Protein AF-A0A2E3BZA2-F1 (afdb_monomer_lite)

Sequence (427 aa):
MKYFIDHELKIIFMSMFSEYNTKLENFYSNHKDIKIEITDSVDIEFNELKNYRTYYIMVDQKYYIVQGIIKKFNNLDYDVVTMLNFNNLIEKFINDIEIPNQYHNVDNKLINNKFSVIENQKVSQLINFYYNKDIDFKFNDLSMLVTSVNKYFNLNLLKNQIENSAIDNEFLENRRLININSNIHIPYKISKVYYINLDFRDDRRTHIEDILSEIDILKKERFSAIRPTKEDLVNVNGKYHKYYRRGVIRFKRYLNNKSKIIERGLGAFGCYLSHYFLLHKIKKDHIGENILILEDDAQFDQNLISSCENVIKNELNDANIDWDIIRVVWKYPYPKMKQITPNLFKYKNTNKQSAFGKKFRNDLHNGTTFQIINVRNIKKILNYLDSDKIYNIDGVYSTNKINAYVFKYPIKITANFTSDIPKVPLK

Radius of gyration: 31.76 Å; chains: 1; bounding box: 75×72×84 Å

Secondary structure (DSSP, 8-state):
------HHHHHHHHHTTTTTHHHHHHHHHH-TT--EEEEEEEE--BTTB--EEEEEEEETTEEEEEEEEEEEETTEEEEE---SSHHHHHHHHHHTS---TT---S-HHHHHHHHHHHHHHHHHHHHHHHHTTT----HHHHHHHHHHHHHH--HHHHHHHHTTS---HHHHHHHHHHHHHHT-----SEEEEEEEE-TT-HHHHHHHHHHHHT-TTSEEEEEEPP---HHHHHSTTSTTHHHHHHB-HHHHHHHTS-HHHHHHHHHHHHHHHHHHHHHHHHHHHT--SEEEEEETTB---THHHHHHHHHIIIIIITTT---SEEEE-SS---TTEEESSSSEEEESS-BTTSTT--SS-B------SEEEEEGGGHHHHHHHHHHSPBS-HHHHSS-TTTTEEEE--SS--B--PPPSS------

pLDDT: mean 70.88, std 25.36, range [21.52, 98.69]

Foldseek 3Di:
DDDPDDPVVVVVVVVVQVVCVVVVVVVCVVCVPKDKDWDDKDQDQDPVQRFKIWTWIDIPNDTDIFIWGWDDDPNDTDTHRPPPPVVVVVVVVVVPDPDPPDDPDDDPVVVVVVVVVVVVVVVVVVVVVCVVPPDDDDPVVVVVVLVVVVVPDPVVVVVVVVVPDDDDPVVVVVVVVSVVVVPPPQDLAAAAEEEEDAPPPVVLVVVVVVQCVVVPRHHYDYQHFFQDDLCLCPPPPRVCVVQNVLAFPQLVVQCVDDDLSNLLSRQQLRQLVSVLVVLVVCLVVVDDFKYKYAYSFWDDHPCPNVVSSCCCPPVPVVVVHDAFKEDEFQDDDDPQWDDSDPFKIAGPAAACRKPRHDPDHDPDQGDRGIMMGGNVCSVVVSVQVVRIGRGRVSRSLNHPSGRYMYTDDPDRTGDPDDDSNDDDPDD

Structure (mmCIF, N/CA/C/O backbone):
data_AF-A0A2E3BZA2-F1
#
_entry.id   AF-A0A2E3BZA2-F1
#
loop_
_atom_site.group_PDB
_atom_site.id
_atom_site.type_symbol
_atom_site.label_atom_id
_atom_site.label_alt_id
_atom_site.label_comp_id
_atom_site.label_asym_id
_atom_site.label_entity_id
_atom_site.label_seq_id
_atom_site.pdbx_PDB_ins_code
_atom_site.Cartn_x
_atom_site.Cartn_y
_atom_site.Cartn_z
_atom_site.occupancy
_atom_site.B_iso_or_equiv
_atom_site.auth_seq_id
_atom_site.auth_comp_id
_atom_site.auth_asym_id
_atom_site.auth_atom_id
_atom_site.pdbx_PDB_model_num
ATOM 1 N N . MET A 1 1 ? -12.749 49.496 48.265 1.00 24.64 1 MET A N 1
ATOM 2 C CA . MET A 1 1 ? -13.202 50.531 47.312 1.00 24.64 1 MET A CA 1
ATOM 3 C C . MET A 1 1 ? -14.511 50.023 46.716 1.00 24.64 1 MET A C 1
ATOM 5 O O . MET A 1 1 ? -14.482 49.016 46.028 1.00 24.64 1 MET A O 1
ATOM 9 N N . LYS A 1 2 ? -15.663 50.587 47.110 1.00 21.52 2 LYS A N 1
ATOM 10 C CA . LYS A 1 2 ? -16.986 50.191 46.591 1.00 21.52 2 LYS A CA 1
ATOM 11 C C . LYS A 1 2 ? -17.195 50.917 45.265 1.00 21.52 2 LYS A C 1
ATOM 13 O O . LYS A 1 2 ? -17.404 52.126 45.285 1.00 21.52 2 LYS A O 1
ATOM 18 N N . TYR A 1 3 ? -17.130 50.208 44.145 1.00 25.64 3 TYR A N 1
ATOM 19 C CA . TYR A 1 3 ? -17.639 50.743 42.888 1.00 25.64 3 TYR A CA 1
ATOM 20 C C . TYR A 1 3 ? -19.149 50.502 42.845 1.00 25.64 3 TYR A C 1
ATOM 22 O O . TYR A 1 3 ? -19.612 49.366 42.904 1.00 25.64 3 TYR A O 1
ATOM 30 N N . PHE A 1 4 ? -19.914 51.593 42.801 1.00 26.80 4 PHE A N 1
ATOM 31 C CA . PHE A 1 4 ? -21.286 51.565 42.310 1.00 26.80 4 PHE A CA 1
ATOM 32 C C . PHE A 1 4 ? -21.203 51.214 40.824 1.00 26.80 4 PHE A C 1
ATOM 34 O O . PHE A 1 4 ? -20.657 51.989 40.043 1.00 26.80 4 PHE A O 1
ATOM 41 N N . ILE A 1 5 ? -21.666 50.021 40.455 1.00 30.73 5 ILE A N 1
ATOM 42 C CA . ILE A 1 5 ? -21.781 49.636 39.051 1.00 30.73 5 ILE A CA 1
ATOM 43 C C . ILE A 1 5 ? -22.986 50.365 38.454 1.00 30.73 5 ILE A C 1
ATOM 45 O O . ILE A 1 5 ? -24.057 50.444 39.059 1.00 30.73 5 ILE A O 1
ATOM 49 N N . ASP A 1 6 ? -22.722 50.924 37.280 1.00 36.75 6 ASP A N 1
ATOM 50 C CA . ASP A 1 6 ? -23.493 51.904 36.534 1.00 36.75 6 ASP A CA 1
ATOM 51 C C . ASP A 1 6 ? -24.922 51.454 36.189 1.00 36.75 6 ASP A C 1
ATOM 53 O O . ASP A 1 6 ? -25.199 50.273 35.946 1.00 36.75 6 ASP A O 1
ATOM 57 N N . HIS A 1 7 ? -25.836 52.422 36.128 1.00 33.53 7 HIS A N 1
ATOM 58 C CA . HIS A 1 7 ? -27.267 52.213 35.886 1.00 33.53 7 HIS A CA 1
ATOM 59 C C . HIS A 1 7 ? -27.537 51.550 34.516 1.00 33.53 7 HIS A C 1
ATOM 61 O O . HIS A 1 7 ? -28.564 50.892 34.341 1.00 33.53 7 HIS A O 1
ATOM 67 N N . GLU A 1 8 ? -26.593 51.653 33.574 1.00 33.97 8 GLU A N 1
ATOM 68 C CA . GLU A 1 8 ? -26.666 51.088 32.220 1.00 33.97 8 GLU A CA 1
ATOM 69 C C . GLU A 1 8 ? -26.492 49.559 32.165 1.00 33.97 8 GLU A C 1
ATOM 71 O O . GLU A 1 8 ? -27.214 48.888 31.426 1.00 33.97 8 GLU A O 1
ATOM 76 N N . LEU A 1 9 ? -25.629 48.966 33.002 1.00 36.78 9 LEU A N 1
ATOM 77 C CA . LEU A 1 9 ? -25.467 47.501 33.080 1.00 36.78 9 LEU A CA 1
ATOM 78 C C . LEU A 1 9 ? -26.726 46.829 33.640 1.00 36.78 9 LEU A C 1
ATOM 80 O O . LEU A 1 9 ? -27.113 45.743 33.206 1.00 36.78 9 LEU A O 1
ATOM 84 N N . LYS A 1 10 ? -27.418 47.525 34.548 1.00 38.12 10 LYS A N 1
ATOM 85 C CA . LYS A 1 10 ? -28.718 47.110 35.081 1.00 38.12 10 LYS A CA 1
ATOM 86 C C . LYS A 1 10 ? -29.806 47.152 34.001 1.00 38.12 10 LYS A C 1
ATOM 88 O O . LYS A 1 10 ? -30.649 46.266 33.963 1.00 38.12 10 LYS A O 1
ATOM 93 N N . ILE A 1 11 ? -29.757 48.124 33.086 1.00 34.53 11 ILE A N 1
ATOM 94 C CA . ILE A 1 11 ? -30.706 48.258 31.967 1.00 34.53 11 ILE A CA 1
ATOM 95 C C . ILE A 1 11 ? -30.467 47.188 30.890 1.00 34.53 11 ILE A C 1
ATOM 97 O O . ILE A 1 11 ? -31.432 46.649 30.351 1.00 34.53 11 ILE A O 1
ATOM 101 N N . ILE A 1 12 ? -29.218 46.801 30.614 1.00 38.72 12 ILE A N 1
ATOM 102 C CA . ILE A 1 12 ? -28.916 45.695 29.684 1.00 38.72 12 ILE A CA 1
ATOM 103 C C . ILE A 1 12 ? -29.391 44.356 30.268 1.00 38.72 12 ILE A C 1
ATOM 105 O O . ILE A 1 12 ? -30.045 43.578 29.573 1.00 38.72 12 ILE A O 1
ATOM 109 N N . PHE A 1 13 ? -29.176 44.129 31.568 1.00 38.41 13 PHE A N 1
ATOM 110 C CA . PHE A 1 13 ? -29.698 42.941 32.247 1.00 38.41 13 PHE A CA 1
ATOM 111 C C . PHE A 1 13 ? -31.230 42.943 32.365 1.00 38.41 13 PHE A C 1
ATOM 113 O O . PHE A 1 13 ? -31.843 41.892 32.253 1.00 38.41 13 PHE A O 1
ATOM 120 N N . MET A 1 14 ? -31.881 44.095 32.552 1.00 35.50 14 MET A N 1
ATOM 121 C CA . MET A 1 14 ? -33.347 44.166 32.661 1.00 35.50 14 MET A CA 1
ATOM 122 C C . MET A 1 14 ? -34.065 44.173 31.301 1.00 35.50 14 MET A C 1
ATOM 124 O O . MET A 1 14 ? -35.178 43.663 31.200 1.00 35.50 14 MET A O 1
ATOM 128 N N . SER A 1 15 ? -33.442 44.682 30.233 1.00 34.84 15 SER A N 1
ATOM 129 C CA . SER A 1 15 ? -34.041 44.703 28.886 1.00 34.84 15 SER A CA 1
ATOM 130 C C . SER A 1 15 ? -34.026 43.336 28.194 1.00 34.84 15 SER A C 1
ATOM 132 O O . SER A 1 15 ? -34.949 43.036 27.439 1.00 34.84 15 SER A O 1
ATOM 134 N N . MET A 1 16 ? -33.064 42.461 28.515 1.00 37.97 16 MET A N 1
ATOM 135 C CA . MET A 1 16 ? -33.077 41.056 28.074 1.00 37.97 16 MET A CA 1
ATOM 136 C C . MET A 1 16 ? -34.137 40.191 28.784 1.00 37.97 16 MET A C 1
ATOM 138 O O . MET A 1 16 ? -34.385 39.064 28.361 1.00 37.97 16 MET A O 1
ATOM 142 N N . PHE A 1 17 ? -34.780 40.707 29.838 1.00 44.06 17 PHE A N 1
ATOM 143 C CA . PHE A 1 17 ? -35.706 39.970 30.706 1.00 44.06 17 PHE A CA 1
ATOM 144 C C . PHE A 1 17 ? -37.098 40.628 30.805 1.00 44.06 17 PHE A C 1
ATOM 146 O O . PHE A 1 17 ? -37.778 40.486 31.824 1.00 44.06 17 PHE A O 1
ATOM 153 N N . SER A 1 18 ? -37.578 41.301 29.750 1.00 36.22 18 SER A N 1
ATOM 154 C CA . SER A 1 18 ? -38.903 41.955 29.781 1.00 36.22 18 SER A CA 1
ATOM 155 C C . SER A 1 18 ? -40.064 40.991 30.084 1.00 36.22 18 SER A C 1
ATOM 157 O O . SER A 1 18 ? -41.055 41.398 30.682 1.00 36.22 18 SER A O 1
ATOM 159 N N . GLU A 1 19 ? -39.917 39.699 29.773 1.00 39.81 19 GLU A N 1
ATOM 160 C CA . GLU A 1 19 ? -40.929 38.662 30.038 1.00 39.81 19 GLU A CA 1
ATOM 161 C C . GLU A 1 19 ? -40.740 37.927 31.386 1.00 39.81 19 GLU A C 1
ATOM 163 O O . GLU A 1 19 ? -41.570 37.114 31.793 1.00 39.81 19 GLU A O 1
ATOM 168 N N . TYR A 1 20 ? -39.658 38.220 32.113 1.00 43.84 20 TYR A N 1
ATOM 169 C CA . TYR A 1 20 ? -39.287 37.560 33.372 1.00 43.84 20 TYR A CA 1
ATOM 170 C C . TYR A 1 20 ? -39.359 38.475 34.603 1.00 43.84 20 TYR A C 1
ATOM 172 O O . TYR A 1 20 ? -39.250 37.971 35.725 1.00 43.84 20 TYR A O 1
ATOM 180 N N . ASN A 1 21 ? -39.608 39.778 34.419 1.00 39.91 21 ASN A N 1
ATOM 181 C CA . ASN A 1 21 ? -39.711 40.753 35.511 1.00 39.91 21 ASN A CA 1
ATOM 182 C C . ASN A 1 21 ? -40.707 40.323 36.594 1.00 39.91 21 ASN A C 1
ATOM 184 O O . ASN A 1 21 ? -40.342 40.292 37.760 1.00 39.91 21 ASN A O 1
ATOM 188 N N . THR A 1 22 ? -41.904 39.847 36.245 1.00 43.59 22 THR A N 1
ATOM 189 C CA . THR A 1 22 ? -42.911 39.464 37.255 1.00 43.59 22 THR A CA 1
ATOM 190 C C . THR A 1 22 ? -42.495 38.246 38.092 1.00 43.59 22 THR A C 1
ATOM 192 O O . THR A 1 22 ? -42.878 38.123 39.252 1.00 43.59 22 THR A O 1
ATOM 195 N N . LYS A 1 23 ? -41.693 37.325 37.538 1.00 44.28 23 LYS A N 1
ATOM 196 C CA . LYS A 1 23 ? -41.237 36.120 38.258 1.00 44.28 23 LYS A CA 1
ATOM 197 C C . LYS A 1 23 ? -40.008 36.390 39.116 1.00 44.28 23 LYS A C 1
ATOM 199 O O . LYS A 1 23 ? -39.934 35.873 40.225 1.00 44.28 23 LYS A O 1
ATOM 204 N N . LEU A 1 24 ? -39.079 37.209 38.625 1.00 41.41 24 LEU A N 1
ATOM 205 C CA . LEU A 1 24 ? -37.928 37.659 39.404 1.00 41.41 24 LEU A CA 1
ATOM 206 C C . LEU A 1 24 ? -38.357 38.616 40.519 1.00 41.41 24 LEU A C 1
ATOM 208 O O . LEU A 1 24 ? -37.900 38.453 41.642 1.00 41.41 24 LEU A O 1
ATOM 212 N N . GLU A 1 25 ? -39.297 39.529 40.274 1.00 44.38 25 GLU A N 1
ATOM 213 C CA . GLU A 1 25 ? -39.876 40.386 41.318 1.00 44.38 25 GLU A CA 1
ATOM 214 C C . GLU A 1 25 ? -40.632 39.570 42.376 1.00 44.38 25 GLU A C 1
ATOM 216 O O . GLU A 1 25 ? -40.467 39.825 43.569 1.00 44.38 25 GLU A O 1
ATOM 221 N N . ASN A 1 26 ? -41.383 38.532 41.983 1.00 45.78 26 ASN A N 1
ATOM 222 C CA . ASN A 1 26 ? -42.006 37.599 42.931 1.00 45.78 26 ASN A CA 1
ATOM 223 C C . ASN A 1 26 ? -40.975 36.751 43.696 1.00 45.78 26 ASN A C 1
ATOM 225 O O . ASN A 1 26 ? -41.172 36.445 44.867 1.00 45.78 26 ASN A O 1
ATOM 229 N N . PHE A 1 27 ? -39.860 36.374 43.073 1.00 47.72 27 PHE A N 1
ATOM 230 C CA . PHE A 1 27 ? -38.791 35.642 43.751 1.00 47.72 27 PHE A CA 1
ATOM 231 C C . PHE A 1 27 ? -38.050 36.532 44.763 1.00 47.72 27 PHE A C 1
ATOM 233 O O . PHE A 1 27 ? -37.889 36.133 45.914 1.00 47.72 27 PHE A O 1
ATOM 240 N N . TYR A 1 28 ? -37.687 37.760 44.376 1.00 45.12 28 TYR A N 1
ATOM 241 C CA . TYR A 1 28 ? -37.001 38.732 45.234 1.00 45.12 28 TYR A CA 1
ATOM 242 C C . TYR A 1 28 ? -37.879 39.274 46.365 1.00 45.12 28 TYR A C 1
ATOM 244 O O . TYR A 1 28 ? -37.388 39.486 47.472 1.00 45.12 28 TYR A O 1
ATOM 252 N N . SER A 1 29 ? -39.176 39.483 46.125 1.00 47.62 29 SER A N 1
ATOM 253 C CA . SER A 1 29 ? -40.109 39.895 47.184 1.00 47.62 29 SER A CA 1
ATOM 254 C C . SER A 1 29 ? -40.296 38.814 48.252 1.00 47.62 29 SER A C 1
ATOM 256 O O . SER A 1 29 ? -40.493 39.161 49.418 1.00 47.62 29 SER A O 1
ATOM 258 N N . ASN A 1 30 ? -40.145 37.538 47.874 1.00 43.31 30 ASN A N 1
ATOM 259 C CA . ASN A 1 30 ? -40.241 36.384 48.770 1.00 43.31 30 ASN A CA 1
ATOM 260 C C . ASN A 1 30 ? -38.906 35.972 49.424 1.00 43.31 30 ASN A C 1
ATOM 262 O O . ASN A 1 30 ? -38.932 35.220 50.391 1.00 43.31 30 ASN A O 1
ATOM 266 N N . HIS A 1 31 ? -37.756 36.465 48.946 1.00 44.41 31 HIS A N 1
ATOM 267 C CA . HIS A 1 31 ? -36.423 36.085 49.446 1.00 44.41 31 HIS A CA 1
ATOM 268 C C . HIS A 1 31 ? -35.517 37.316 49.595 1.00 44.41 31 HIS A C 1
ATOM 270 O O . HIS A 1 31 ? -34.514 37.469 48.896 1.00 44.41 31 HIS A O 1
ATOM 276 N N . LYS A 1 32 ? -35.886 38.221 50.512 1.00 44.69 32 LYS A N 1
ATOM 277 C CA . LYS A 1 32 ? -35.200 39.512 50.738 1.00 44.69 32 LYS A CA 1
ATOM 278 C C . LYS A 1 32 ? -33.753 39.396 51.240 1.00 44.69 32 LYS A C 1
ATOM 280 O O . LYS A 1 32 ? -33.043 40.399 51.239 1.00 44.69 32 LYS A O 1
ATOM 285 N N . ASP A 1 33 ? -33.321 38.197 51.621 1.00 43.66 33 ASP A N 1
ATOM 286 C CA . ASP A 1 33 ? -32.033 37.962 52.278 1.00 43.66 33 ASP A CA 1
ATOM 287 C C . ASP A 1 33 ? -30.937 37.451 51.322 1.00 43.66 33 ASP A C 1
ATOM 289 O O . ASP A 1 33 ? -29.776 37.359 51.717 1.00 43.66 33 ASP A O 1
ATOM 293 N N . ILE A 1 34 ? -31.267 37.162 50.054 1.00 42.31 34 ILE A N 1
ATOM 294 C CA . ILE A 1 34 ? -30.294 36.663 49.068 1.00 42.31 34 ILE A CA 1
ATOM 295 C C . ILE A 1 34 ? -29.495 37.829 48.485 1.00 42.31 34 ILE A C 1
ATOM 297 O O . ILE A 1 34 ? -30.040 38.743 47.857 1.00 42.31 34 ILE A O 1
ATOM 301 N N . LYS A 1 35 ? -28.170 37.771 48.643 1.00 41.75 35 LYS A N 1
ATOM 302 C CA . LYS A 1 35 ? -27.242 38.801 48.165 1.00 41.75 35 LYS A CA 1
ATOM 303 C C . LYS A 1 35 ? -26.402 38.251 47.013 1.00 41.75 35 LYS A C 1
ATOM 305 O O . LYS A 1 35 ? -25.641 37.305 47.192 1.00 41.75 35 LYS A O 1
ATOM 310 N N . ILE A 1 36 ? -26.531 38.855 45.833 1.00 43.16 36 ILE A N 1
ATOM 311 C CA . ILE A 1 36 ? -25.739 38.492 44.651 1.00 43.16 36 ILE A CA 1
ATOM 312 C C . ILE A 1 36 ? -24.648 39.542 44.463 1.00 43.16 36 ILE A C 1
ATOM 314 O O . ILE A 1 36 ? -24.947 40.716 44.241 1.00 43.16 36 ILE A O 1
ATOM 318 N N . GLU A 1 37 ? -23.390 39.115 44.534 1.00 45.56 37 GLU A N 1
ATOM 319 C CA . GLU A 1 37 ? -22.229 39.940 44.196 1.00 45.56 37 GLU A CA 1
ATOM 320 C C . GLU A 1 37 ? -21.516 39.321 42.987 1.00 45.56 37 GLU A C 1
ATOM 322 O O . GLU A 1 37 ? -21.130 38.150 42.989 1.00 45.56 37 GLU A O 1
ATOM 327 N N . ILE A 1 38 ? -21.373 40.114 41.924 1.00 44.72 38 ILE A N 1
ATOM 328 C CA . ILE A 1 38 ? -20.580 39.759 40.746 1.00 44.72 38 ILE A CA 1
ATOM 329 C C . ILE A 1 38 ? -19.216 40.407 40.939 1.00 44.72 38 ILE A C 1
ATOM 331 O O . ILE A 1 38 ? -19.127 41.630 41.058 1.00 44.72 38 ILE A O 1
ATOM 335 N N . THR A 1 39 ? -18.164 39.600 40.978 1.00 44.06 39 THR A N 1
ATOM 336 C CA . THR A 1 39 ? -16.789 40.085 41.133 1.00 44.06 39 THR A CA 1
ATOM 337 C C . THR A 1 39 ? -15.976 39.743 39.890 1.00 44.06 39 THR A C 1
ATOM 339 O O . THR A 1 39 ? -16.137 38.649 39.358 1.00 44.06 39 THR A O 1
ATOM 342 N N . ASP A 1 40 ? -15.156 40.703 39.453 1.00 42.72 40 ASP A N 1
ATOM 343 C CA . ASP A 1 40 ? -14.172 40.720 38.357 1.00 42.72 40 ASP A CA 1
ATOM 344 C C . ASP A 1 40 ? -14.284 39.656 37.243 1.00 42.72 40 ASP A C 1
ATOM 346 O O . ASP A 1 40 ? -14.129 38.450 37.442 1.00 42.72 40 ASP A O 1
ATOM 350 N N . SER A 1 41 ? -14.450 40.128 36.004 1.00 46.62 41 SER A N 1
ATOM 351 C CA . SER A 1 41 ? -14.310 39.306 34.799 1.00 46.62 41 SER A CA 1
ATOM 352 C C . SER A 1 41 ? -12.837 39.123 34.435 1.00 46.62 41 SER A C 1
ATOM 354 O O . SER A 1 41 ? -12.098 40.105 34.350 1.00 46.62 41 SER A O 1
ATOM 356 N N . VAL A 1 42 ? -12.428 37.887 34.141 1.00 36.81 42 VAL A N 1
ATOM 357 C CA . VAL A 1 42 ? -11.090 37.599 33.606 1.00 36.81 42 VAL A CA 1
ATOM 358 C C . VAL A 1 42 ? -11.219 37.220 32.135 1.00 36.81 42 VAL A C 1
ATOM 360 O O . VAL A 1 42 ? -11.848 36.213 31.793 1.00 36.81 42 VAL A O 1
ATOM 363 N N . ASP A 1 43 ? -10.603 38.024 31.271 1.00 42.59 43 ASP A N 1
ATOM 364 C CA . ASP A 1 43 ? -10.474 37.726 29.847 1.00 42.59 43 ASP A CA 1
ATOM 365 C C . ASP A 1 43 ? -9.318 36.738 29.651 1.00 42.59 43 ASP A C 1
ATOM 367 O O . ASP A 1 43 ? -8.172 37.015 30.010 1.00 42.59 43 ASP A O 1
ATOM 371 N N . ILE A 1 44 ? -9.624 35.552 29.119 1.00 35.88 44 ILE A N 1
ATOM 372 C CA . ILE A 1 44 ? -8.635 34.495 28.883 1.00 35.88 44 ILE A CA 1
ATOM 373 C C . ILE A 1 44 ? -8.517 34.283 27.373 1.00 35.88 44 ILE A C 1
ATOM 375 O O . ILE A 1 44 ? -9.365 33.639 26.755 1.00 35.88 44 ILE A O 1
ATOM 379 N N . GLU A 1 45 ? -7.447 34.803 26.770 1.00 31.70 45 GLU A N 1
ATOM 380 C CA . GLU A 1 45 ? -7.123 34.525 25.369 1.00 31.70 45 GLU A CA 1
ATOM 381 C C . GLU A 1 45 ? -6.434 33.158 25.237 1.00 31.70 45 GLU A C 1
ATOM 383 O O . GLU A 1 45 ? -5.276 32.979 25.614 1.00 31.70 45 GLU A O 1
ATOM 388 N N . PHE A 1 46 ? -7.122 32.182 24.639 1.00 33.09 46 PHE A N 1
ATOM 389 C CA . PHE A 1 46 ? -6.474 30.980 24.115 1.00 33.09 46 PHE A CA 1
ATOM 390 C C . PHE A 1 46 ? -6.086 31.21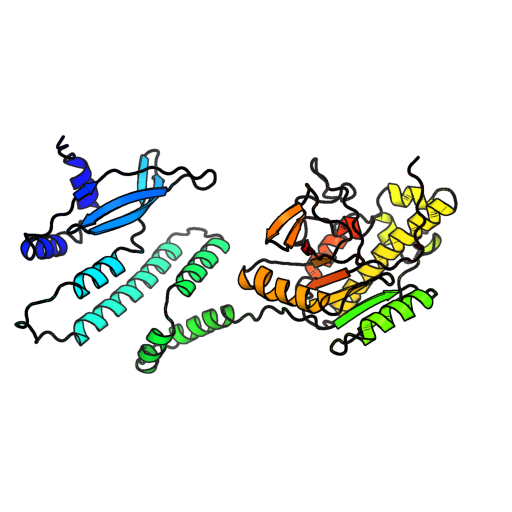1 22.653 1.00 33.09 46 PHE A C 1
ATOM 392 O O . PHE A 1 46 ? -6.911 31.630 21.842 1.00 33.09 46 PHE A O 1
ATOM 399 N N . ASN A 1 47 ? -4.843 30.874 22.294 1.00 34.28 47 ASN A N 1
ATOM 400 C CA . ASN A 1 47 ? -4.244 31.143 20.976 1.00 34.28 47 ASN A CA 1
ATOM 401 C C . ASN A 1 47 ? -4.998 30.560 19.757 1.00 34.28 47 ASN A C 1
ATOM 403 O O . ASN A 1 47 ? -4.651 30.891 18.626 1.00 34.28 47 ASN A O 1
ATOM 407 N N . GLU A 1 48 ? -6.040 29.746 19.951 1.00 38.22 48 GLU A N 1
ATOM 408 C CA . GLU A 1 48 ? -6.887 29.218 18.869 1.00 38.22 48 GLU A CA 1
ATOM 409 C C . GLU A 1 48 ? -8.403 29.466 19.064 1.00 38.22 48 GLU A C 1
ATOM 411 O O . GLU A 1 48 ? -9.187 29.140 18.176 1.00 38.22 48 GLU A O 1
ATOM 416 N N . LEU A 1 49 ? -8.838 30.098 20.166 1.00 42.44 49 LEU A N 1
ATOM 417 C CA . LEU A 1 49 ? -10.248 30.406 20.462 1.00 42.44 49 LEU A CA 1
ATOM 418 C C . LEU A 1 49 ? -10.361 31.792 21.122 1.00 42.44 49 LEU A C 1
ATOM 420 O O . LEU A 1 49 ? -10.280 31.923 22.338 1.00 42.44 49 LEU A O 1
ATOM 424 N N . LYS A 1 50 ? -10.545 32.840 20.312 1.00 45.56 50 LYS A N 1
ATOM 425 C CA . LYS A 1 50 ? -10.436 34.247 20.747 1.00 45.56 50 LYS A CA 1
ATOM 426 C C . LYS A 1 50 ? -11.650 34.857 21.472 1.00 45.56 50 LYS A C 1
ATOM 428 O O . LYS A 1 50 ? -11.618 36.044 21.757 1.00 45.56 50 LYS A O 1
ATOM 433 N N . ASN A 1 51 ? -12.713 34.106 21.773 1.00 58.41 51 ASN A N 1
ATOM 434 C CA . ASN A 1 51 ? -14.011 34.721 22.102 1.00 58.41 51 ASN A CA 1
ATOM 435 C C . ASN A 1 51 ? -14.719 34.123 23.335 1.00 58.41 51 ASN A C 1
ATOM 437 O O . ASN A 1 51 ? -15.919 33.856 23.271 1.00 58.41 51 ASN A O 1
ATOM 441 N N . TYR A 1 52 ? -14.016 33.903 24.448 1.00 56.59 52 TYR A N 1
ATOM 442 C CA . TYR A 1 52 ? -14.654 33.473 25.700 1.00 56.59 52 TYR A CA 1
ATOM 443 C C . TYR A 1 52 ? -14.334 34.429 26.847 1.00 56.59 52 TYR A C 1
ATOM 445 O O . TYR A 1 52 ? -13.181 34.811 27.030 1.00 56.59 52 TYR A O 1
ATOM 453 N N . ARG A 1 53 ? -15.351 34.757 27.651 1.00 60.12 53 ARG A N 1
ATOM 454 C CA . ARG A 1 53 ? -15.210 35.511 28.904 1.00 60.12 53 ARG A CA 1
ATOM 455 C C . ARG A 1 53 ? -15.692 34.653 30.064 1.00 60.12 53 ARG A C 1
ATOM 457 O O . ARG A 1 53 ? -16.729 33.998 29.961 1.00 60.12 53 ARG A O 1
ATOM 464 N N . THR A 1 54 ? -14.922 34.622 31.149 1.00 55.00 54 THR A N 1
ATOM 465 C CA . THR A 1 54 ? -15.276 33.861 32.354 1.00 55.00 54 THR A CA 1
ATOM 466 C C . THR A 1 54 ? -15.681 34.823 33.465 1.00 55.00 54 THR A C 1
ATOM 468 O O . THR A 1 54 ? -14.945 35.757 33.779 1.00 55.00 54 THR A O 1
ATOM 471 N N . TYR A 1 55 ? -16.841 34.574 34.065 1.00 65.31 55 TYR A N 1
ATOM 472 C CA . TYR A 1 55 ? -17.387 35.326 35.189 1.00 65.31 55 TYR A CA 1
ATOM 473 C C . TYR A 1 55 ? -17.392 34.453 36.437 1.00 65.31 55 TYR A C 1
ATOM 475 O O . TYR A 1 55 ? -17.752 33.274 36.377 1.00 65.31 55 TYR A O 1
ATOM 483 N N . TYR A 1 56 ? -17.045 35.059 37.567 1.00 55.12 56 TYR A N 1
ATOM 484 C CA . TYR A 1 56 ? -17.170 34.453 38.883 1.00 55.12 56 TYR A CA 1
ATOM 485 C C . TYR A 1 56 ? -18.334 35.127 39.604 1.00 55.12 56 TYR A C 1
ATOM 487 O O . TYR A 1 56 ? -18.313 36.327 39.871 1.00 55.12 56 TYR A O 1
ATOM 495 N N . ILE A 1 57 ? -19.382 34.359 39.877 1.00 70.69 57 ILE A N 1
ATOM 496 C CA . ILE A 1 57 ? -20.596 34.850 40.528 1.00 70.69 57 ILE A CA 1
ATOM 497 C C . ILE A 1 57 ? -20.641 34.262 41.928 1.00 70.69 57 ILE A C 1
ATOM 499 O O . ILE A 1 57 ? -20.554 33.044 42.078 1.00 70.69 57 ILE A O 1
ATOM 503 N N . MET A 1 58 ? -20.782 35.108 42.947 1.00 47.25 58 MET A N 1
ATOM 504 C CA . MET A 1 58 ? -20.954 34.653 44.321 1.00 47.25 58 MET A CA 1
ATOM 505 C C . MET A 1 58 ? -22.427 34.739 44.718 1.00 47.25 58 MET A C 1
ATOM 507 O O . MET A 1 58 ? -23.039 35.806 44.628 1.00 47.25 58 MET A O 1
ATOM 511 N N . VAL A 1 59 ? -22.989 33.614 45.161 1.00 61.22 59 VAL A N 1
ATOM 512 C CA . VAL A 1 59 ? -24.354 33.533 45.703 1.00 61.22 59 VAL A CA 1
ATOM 513 C C . VAL A 1 59 ? -24.282 32.791 47.032 1.00 61.22 59 VAL A C 1
ATOM 515 O O . VAL A 1 59 ? -23.805 31.657 47.073 1.00 61.22 59 VAL A O 1
ATOM 518 N N . ASP A 1 60 ? -24.689 33.457 48.114 1.00 60.16 60 ASP A N 1
ATOM 519 C CA . ASP A 1 60 ? -24.662 32.945 49.492 1.00 60.16 60 ASP A CA 1
ATOM 520 C C . ASP A 1 60 ? -23.323 32.299 49.881 1.00 60.16 60 ASP A C 1
ATOM 522 O O . ASP A 1 60 ? -23.245 31.144 50.298 1.00 60.16 60 ASP A O 1
ATOM 526 N N . GLN A 1 61 ? -22.238 33.061 49.704 1.00 62.03 61 GLN A N 1
ATOM 527 C CA . GLN A 1 61 ? -20.855 32.656 50.011 1.00 62.03 61 GLN A CA 1
ATOM 528 C C . GLN A 1 61 ? -20.329 31.457 49.196 1.00 62.03 61 GLN A C 1
ATOM 530 O O . GLN A 1 61 ? -19.236 30.957 49.466 1.00 62.03 61 GLN A O 1
ATOM 535 N N . LYS A 1 62 ? -21.057 31.012 48.166 1.00 47.19 62 LYS A N 1
ATOM 536 C CA . LYS A 1 62 ? -20.606 29.996 47.207 1.00 47.19 62 LYS A CA 1
ATOM 537 C C . LYS A 1 62 ? -20.252 30.655 45.876 1.00 47.19 62 LYS A C 1
ATOM 539 O O . LYS A 1 62 ? -20.997 31.497 45.379 1.00 47.19 62 LYS A O 1
ATOM 544 N N . TYR A 1 63 ? -19.118 30.262 45.300 1.00 56.25 63 TYR A N 1
ATOM 545 C CA . TYR A 1 63 ? -18.642 30.768 44.012 1.00 56.25 63 TYR A CA 1
ATOM 546 C C . TYR A 1 63 ? -19.083 29.865 42.862 1.00 56.25 63 TYR A C 1
ATOM 548 O O . TYR A 1 63 ? -18.966 28.641 42.931 1.00 56.25 63 TYR A O 1
ATOM 556 N N . TYR A 1 64 ? -19.510 30.491 41.773 1.00 57.56 64 TYR A N 1
ATOM 557 C CA . TYR A 1 64 ? -19.944 29.842 40.547 1.00 57.56 64 TYR A CA 1
ATOM 558 C C . TYR A 1 64 ? -19.175 30.413 39.363 1.00 57.56 64 TYR A C 1
ATOM 560 O O . TYR A 1 64 ? -19.018 31.625 39.242 1.00 57.56 64 TYR A O 1
ATOM 568 N N . ILE A 1 65 ? -18.699 29.533 38.483 1.00 58.50 65 ILE A N 1
ATOM 569 C CA . ILE A 1 65 ? -17.953 29.916 37.283 1.00 58.50 65 ILE A CA 1
ATOM 570 C C . ILE A 1 65 ? -18.895 29.830 36.086 1.00 58.50 65 ILE A C 1
ATOM 572 O O . ILE A 1 65 ? -19.444 28.766 35.797 1.00 58.50 65 ILE A O 1
ATOM 576 N N . VAL A 1 66 ? -19.066 30.942 35.378 1.00 68.38 66 VAL A N 1
ATOM 577 C CA . VAL A 1 66 ? -19.906 31.030 34.181 1.00 68.38 66 VAL A CA 1
ATOM 578 C C . VAL A 1 66 ? -19.043 31.448 32.999 1.00 68.38 66 VAL A C 1
ATOM 580 O O . VAL A 1 66 ? -18.330 32.441 33.074 1.00 68.38 66 VAL A O 1
ATOM 583 N N . GLN A 1 67 ? -19.107 30.704 31.896 1.00 52.78 67 GLN A N 1
ATOM 584 C CA . GLN A 1 67 ? -18.403 31.049 30.659 1.00 52.78 67 GLN A CA 1
ATOM 585 C C . GLN A 1 67 ? -19.391 31.566 29.611 1.00 52.78 67 GLN A C 1
ATOM 587 O O . GLN A 1 67 ? -20.359 30.886 29.271 1.00 52.78 67 GLN A O 1
ATOM 592 N N . GLY A 1 68 ? -19.146 32.775 29.107 1.00 65.88 68 GLY A N 1
ATOM 593 C CA . GLY A 1 68 ? -19.874 33.388 27.997 1.00 65.88 68 GLY A CA 1
ATOM 594 C C . GLY A 1 68 ? -19.078 33.322 26.694 1.00 65.88 68 GLY A C 1
ATOM 595 O O . GLY A 1 68 ? -17.846 33.324 26.718 1.00 65.88 68 GLY A O 1
ATOM 596 N N . ILE A 1 69 ? -19.781 33.267 25.558 1.00 53.19 69 ILE A N 1
ATOM 597 C CA . ILE A 1 69 ? -19.178 33.400 24.225 1.00 53.19 69 ILE A CA 1
ATOM 598 C C . ILE A 1 69 ? -19.376 34.842 23.766 1.00 53.19 69 ILE A C 1
ATOM 600 O O . ILE A 1 69 ? -20.510 35.313 23.679 1.00 53.19 69 ILE A O 1
ATOM 604 N N . ILE A 1 70 ? -18.290 35.521 23.413 1.00 52.41 70 ILE A N 1
ATOM 605 C CA . ILE A 1 70 ? -18.348 36.879 22.868 1.00 52.41 70 ILE A CA 1
ATOM 606 C C . ILE A 1 70 ? -18.713 36.784 21.382 1.00 52.41 70 ILE A C 1
ATOM 608 O O . ILE A 1 70 ? -17.999 36.161 20.588 1.00 52.41 70 ILE A O 1
ATOM 612 N N . LYS A 1 71 ? -19.828 37.397 20.974 1.00 46.72 71 LYS A N 1
ATOM 613 C CA . LYS A 1 71 ? -20.184 37.549 19.557 1.00 46.72 71 LYS A CA 1
ATOM 614 C C . LYS A 1 71 ? -20.163 39.024 19.177 1.00 46.72 71 LYS A C 1
ATOM 616 O O . LYS A 1 71 ? -20.863 39.841 19.764 1.00 46.72 71 LYS A O 1
ATOM 621 N N . LYS A 1 72 ? -19.407 39.351 18.127 1.00 42.88 72 LYS A N 1
ATOM 622 C CA . LYS A 1 72 ? -19.447 40.675 17.499 1.00 42.88 72 LYS A CA 1
ATOM 623 C C . LYS A 1 72 ? -20.669 40.795 16.602 1.00 42.88 72 LYS A C 1
ATOM 625 O O . LYS A 1 72 ? -20.833 39.994 15.682 1.00 42.88 72 LYS A O 1
ATOM 630 N N . PHE A 1 73 ? -21.479 41.823 16.831 1.00 33.31 73 PHE A N 1
ATOM 631 C CA . PHE A 1 73 ? -22.548 42.227 15.921 1.00 33.31 73 PHE A CA 1
ATOM 632 C C . PHE A 1 73 ? -22.412 43.734 15.671 1.00 33.31 73 PHE A C 1
ATOM 634 O O . PHE A 1 73 ? -22.336 44.510 16.614 1.00 33.31 73 PHE A O 1
ATOM 641 N N . ASN A 1 74 ? -22.315 44.162 14.409 1.00 32.19 74 ASN A N 1
ATOM 642 C CA . ASN A 1 74 ? -22.182 45.578 14.021 1.00 32.19 74 ASN A CA 1
ATOM 643 C C . ASN A 1 74 ? -21.094 46.379 14.777 1.00 32.19 74 ASN A C 1
ATOM 645 O O . ASN A 1 74 ? -21.352 47.483 15.245 1.00 32.19 74 ASN A O 1
ATOM 649 N N . ASN A 1 75 ? -19.870 45.845 14.881 1.00 37.47 75 ASN A N 1
ATOM 650 C CA . ASN A 1 75 ? -18.728 46.476 15.575 1.00 37.47 75 ASN A CA 1
ATOM 651 C C . ASN A 1 75 ? -18.919 46.741 17.081 1.00 37.47 75 ASN A C 1
ATOM 653 O O . ASN A 1 75 ? -18.077 47.403 17.684 1.00 37.47 75 ASN A O 1
ATOM 657 N N . LEU A 1 76 ? -19.963 46.183 17.692 1.00 32.84 76 LEU A N 1
ATOM 658 C CA . LEU A 1 76 ? -20.158 46.158 19.135 1.00 32.84 76 LEU A CA 1
ATOM 659 C C . LEU A 1 76 ? -19.952 44.725 19.640 1.00 32.84 76 LEU A C 1
ATOM 661 O O . LEU A 1 76 ? -20.399 43.752 19.018 1.00 32.84 76 LEU A O 1
ATOM 665 N N . ASP A 1 77 ? -19.213 44.601 20.740 1.00 42.78 77 ASP A N 1
ATOM 666 C CA . ASP A 1 77 ? -19.014 43.335 21.436 1.00 42.78 77 ASP A CA 1
ATOM 667 C C . ASP A 1 77 ? -20.251 43.047 22.293 1.00 42.78 77 ASP A C 1
ATOM 669 O O . ASP A 1 77 ? -20.589 43.827 23.182 1.00 42.78 77 ASP A O 1
ATOM 673 N N . TYR A 1 78 ? -20.934 41.935 22.013 1.00 43.22 78 TYR A N 1
ATOM 674 C CA . TYR A 1 78 ? -22.041 41.443 22.827 1.00 43.22 78 TYR A CA 1
ATOM 675 C C . TYR A 1 78 ? -21.656 40.113 23.471 1.00 43.22 78 TYR A C 1
ATOM 677 O O . TYR A 1 78 ? -21.213 39.176 22.796 1.00 43.22 78 TYR A O 1
ATOM 685 N N . ASP A 1 79 ? -21.882 40.009 24.776 1.00 43.75 79 ASP A N 1
ATOM 686 C CA . ASP A 1 79 ? -21.722 38.760 25.509 1.00 43.75 79 ASP A CA 1
ATOM 687 C C . ASP A 1 79 ? -22.978 37.900 25.304 1.00 43.75 79 ASP A C 1
ATOM 689 O O . ASP A 1 79 ? -24.052 38.191 25.828 1.00 43.75 79 ASP A O 1
ATOM 693 N N . VAL A 1 80 ? -22.861 36.815 24.531 1.00 43.84 80 VAL A N 1
ATOM 694 C CA . VAL A 1 80 ? -23.907 35.789 24.462 1.00 43.84 80 VAL A CA 1
ATOM 695 C C . VAL A 1 80 ? -23.583 34.744 25.519 1.00 43.84 80 VAL A C 1
ATOM 697 O O . VAL A 1 80 ? -22.830 33.788 25.300 1.00 43.84 80 VAL A O 1
ATOM 700 N N . VAL A 1 81 ? -24.151 34.937 26.707 1.00 42.12 81 VAL A N 1
ATOM 701 C CA . VAL A 1 81 ? -24.092 33.937 27.773 1.00 42.12 81 VAL A CA 1
ATOM 702 C C . VAL A 1 81 ? -25.007 32.787 27.372 1.00 42.12 81 VAL A C 1
ATOM 704 O O . VAL A 1 81 ? -26.231 32.876 27.445 1.00 42.12 81 VAL A O 1
ATOM 707 N N . THR A 1 82 ? -24.416 31.688 26.910 1.00 41.31 82 THR A N 1
ATOM 708 C CA . THR A 1 82 ? -25.186 30.472 26.643 1.00 41.31 82 THR A CA 1
ATOM 709 C C . THR A 1 82 ? -25.510 29.856 28.005 1.00 41.31 82 THR A C 1
ATOM 711 O O . THR A 1 82 ? -24.639 29.257 28.633 1.00 41.31 82 THR A O 1
ATOM 714 N N . MET A 1 83 ? -26.735 30.051 28.507 1.00 41.50 83 MET A N 1
ATOM 715 C CA . MET A 1 83 ? -27.197 29.555 29.817 1.00 41.50 83 MET A CA 1
ATOM 716 C C . MET A 1 83 ? -27.412 28.030 29.817 1.00 41.50 83 MET A C 1
ATOM 718 O O . MET A 1 83 ? -28.489 27.537 30.131 1.00 41.50 83 MET A O 1
ATOM 722 N N . LEU A 1 84 ? -26.378 27.258 29.484 1.00 38.22 84 LEU A N 1
ATOM 723 C CA . LEU A 1 84 ? -26.407 25.793 29.549 1.00 38.22 84 LEU A CA 1
ATOM 724 C C . LEU A 1 84 ? -26.278 25.257 30.983 1.00 38.22 84 LEU A C 1
ATOM 726 O O . LEU A 1 84 ? -26.598 24.101 31.225 1.00 38.22 84 LEU A O 1
ATOM 730 N N . ASN A 1 85 ? -25.862 26.092 31.941 1.00 45.09 85 ASN A N 1
ATOM 731 C CA . ASN A 1 85 ? -25.645 25.672 33.330 1.00 45.09 85 ASN A CA 1
ATOM 732 C C . ASN A 1 85 ? -26.573 26.318 34.359 1.00 45.09 85 ASN A C 1
ATOM 734 O O . ASN A 1 85 ? -26.575 25.883 35.504 1.00 45.09 85 ASN A O 1
ATOM 738 N N . PHE A 1 86 ? -27.364 27.330 33.999 1.00 37.75 86 PHE A N 1
ATOM 739 C CA . PHE A 1 86 ? -28.124 28.081 35.002 1.00 37.75 86 PHE A CA 1
ATOM 740 C C . PHE A 1 86 ? -29.392 27.348 35.466 1.00 37.75 86 PHE A C 1
ATOM 742 O O . PHE A 1 86 ? -29.727 27.422 36.641 1.00 37.75 86 PHE A O 1
ATOM 749 N N . ASN A 1 87 ? -30.053 26.580 34.590 1.00 41.88 87 ASN A N 1
ATOM 750 C CA . ASN A 1 87 ? -31.257 25.821 34.963 1.00 41.88 87 ASN A CA 1
ATOM 751 C C . ASN A 1 87 ? -30.936 24.692 35.954 1.00 41.88 87 ASN A C 1
ATOM 753 O O . ASN A 1 87 ? -31.626 24.554 36.957 1.00 41.88 87 ASN A O 1
ATOM 757 N N . ASN A 1 88 ? -29.825 23.976 35.747 1.00 45.00 88 ASN A N 1
ATOM 758 C CA . ASN A 1 88 ? -29.341 22.963 36.692 1.00 45.00 88 ASN A CA 1
ATOM 759 C C . ASN A 1 88 ? -28.851 23.585 38.007 1.00 45.00 88 ASN A C 1
ATOM 761 O O . ASN A 1 88 ? -28.956 22.965 39.063 1.00 45.00 88 ASN A O 1
ATOM 765 N N . LEU A 1 89 ? -28.307 24.806 37.953 1.00 43.00 89 LEU A N 1
ATOM 766 C CA . LEU A 1 89 ? -27.899 25.537 39.148 1.00 43.00 89 LEU A CA 1
ATOM 767 C C . LEU A 1 89 ? -29.115 25.965 39.972 1.00 43.00 89 LEU A C 1
ATOM 769 O O . LEU A 1 89 ? -29.087 25.812 41.183 1.00 43.00 89 LEU A O 1
ATOM 773 N N . ILE A 1 90 ? -30.179 26.443 39.320 1.00 43.16 90 ILE A N 1
ATOM 774 C CA . ILE A 1 90 ? -31.442 26.817 39.964 1.00 43.16 90 ILE A CA 1
ATOM 775 C C . ILE A 1 90 ? -32.156 25.583 40.520 1.00 43.16 90 ILE A C 1
ATOM 777 O O . ILE A 1 90 ? -32.589 25.629 41.661 1.00 43.16 90 ILE A O 1
ATOM 781 N N . GLU A 1 91 ? -32.233 24.467 39.788 1.00 44.44 91 GLU A N 1
ATOM 782 C CA . GLU A 1 91 ? -32.814 23.225 40.325 1.00 44.44 91 GLU A CA 1
ATOM 783 C C . GLU A 1 91 ? -32.034 22.705 41.532 1.00 44.44 91 GLU A C 1
ATOM 785 O O . GLU A 1 91 ? -32.630 22.330 42.538 1.00 44.44 91 GLU A O 1
ATOM 790 N N . LYS A 1 92 ? -30.698 22.723 41.476 1.00 44.56 92 LYS A N 1
ATOM 791 C CA . LYS A 1 92 ? -29.867 22.317 42.612 1.00 44.56 92 LYS A CA 1
ATOM 792 C C . LYS A 1 92 ? -30.010 23.279 43.794 1.00 44.56 92 LYS A C 1
ATOM 794 O O . LYS A 1 92 ? -30.119 22.833 44.925 1.00 44.56 92 LYS A O 1
ATOM 799 N N . PHE A 1 93 ? -30.076 24.582 43.534 1.00 41.06 93 PHE A N 1
ATOM 800 C CA . PHE A 1 93 ? -30.269 25.607 44.558 1.00 41.06 93 PHE A CA 1
ATOM 801 C C . PHE A 1 93 ? -31.663 25.529 45.202 1.00 41.06 93 PHE A C 1
ATOM 803 O O . PHE A 1 93 ? -31.773 25.666 46.411 1.00 41.06 93 PHE A O 1
ATOM 810 N N . ILE A 1 94 ? -32.714 25.238 44.429 1.00 41.62 94 ILE A N 1
ATOM 811 C CA . ILE A 1 94 ? -34.081 25.017 44.932 1.00 41.62 94 ILE A CA 1
ATOM 812 C C . ILE A 1 94 ? -34.159 23.735 45.772 1.00 41.62 94 ILE A C 1
ATOM 814 O O . ILE A 1 94 ? -34.847 23.721 46.787 1.00 41.62 94 ILE A O 1
ATOM 818 N N . ASN A 1 95 ? -33.442 22.681 45.378 1.00 45.72 95 ASN A N 1
ATOM 819 C CA . ASN A 1 95 ? -33.413 21.414 46.112 1.00 45.72 95 ASN A CA 1
ATOM 820 C C . ASN A 1 95 ? -32.551 21.463 47.387 1.00 45.72 95 ASN A C 1
ATOM 822 O O . ASN A 1 95 ? -32.793 20.683 48.304 1.00 45.72 95 ASN A O 1
ATOM 826 N N . ASP A 1 96 ? -31.571 22.368 47.453 1.00 40.59 96 ASP A N 1
ATOM 827 C CA . ASP A 1 96 ? -30.675 22.538 48.604 1.00 40.59 96 ASP A CA 1
ATOM 828 C C . ASP A 1 96 ? -31.235 23.518 49.667 1.00 40.59 96 ASP A C 1
ATOM 830 O O . ASP A 1 96 ? -30.632 23.680 50.729 1.00 40.59 96 ASP A O 1
ATOM 834 N N . ILE A 1 97 ? -32.378 24.171 49.413 1.00 35.47 97 ILE A N 1
ATOM 835 C CA . ILE A 1 97 ? -33.098 24.979 50.411 1.00 35.47 97 ILE A CA 1
ATOM 836 C C . ILE A 1 97 ? -34.014 24.049 51.216 1.00 35.47 97 ILE A C 1
ATOM 838 O O . ILE A 1 97 ? -35.020 23.555 50.707 1.00 35.47 97 ILE A O 1
ATOM 842 N N . GLU A 1 98 ? -33.702 23.831 52.496 1.00 35.91 98 GLU A N 1
ATOM 843 C CA . GLU A 1 98 ? -34.647 23.216 53.432 1.00 35.91 98 GLU A CA 1
ATOM 844 C C . GLU A 1 98 ? -35.860 24.139 53.605 1.00 35.91 98 GLU A C 1
ATOM 846 O O . GLU A 1 98 ? -35.805 25.162 54.290 1.00 35.91 98 GLU A O 1
ATOM 851 N N . ILE A 1 99 ? -36.977 23.782 52.969 1.00 35.00 99 ILE A N 1
ATOM 852 C CA . ILE A 1 99 ? -38.259 24.447 53.198 1.00 35.00 99 ILE A CA 1
ATOM 853 C C . ILE A 1 99 ? -38.787 23.965 54.560 1.00 35.00 99 ILE A C 1
ATOM 855 O O . ILE A 1 99 ? -38.960 22.758 54.745 1.00 35.00 99 ILE A O 1
ATOM 859 N N . PRO A 1 100 ? -39.080 24.863 55.521 1.00 29.02 100 PRO A N 1
ATOM 860 C CA . PRO A 1 100 ? -39.682 24.472 56.789 1.00 29.02 100 PRO A CA 1
ATOM 861 C C . PRO A 1 100 ? -40.989 23.699 56.559 1.00 29.02 100 PRO A C 1
ATOM 863 O O . PRO A 1 100 ? -41.803 24.094 55.726 1.00 29.02 100 PRO A O 1
ATOM 866 N N . ASN A 1 101 ? -41.185 22.626 57.331 1.00 34.03 101 ASN A N 1
ATOM 867 C CA . ASN A 1 101 ? -42.215 21.570 57.237 1.00 34.03 101 ASN A CA 1
ATOM 868 C C . ASN A 1 101 ? -43.710 21.996 57.272 1.00 34.03 101 ASN A C 1
ATOM 870 O O . ASN A 1 101 ? -44.557 21.239 57.738 1.00 34.03 101 ASN A O 1
ATOM 874 N N . GLN A 1 102 ? -44.090 23.184 56.802 1.00 29.92 102 GLN A N 1
ATOM 875 C CA . GLN A 1 102 ? -45.450 23.722 56.946 1.00 29.92 102 GLN A CA 1
ATOM 876 C C . GLN A 1 102 ? -46.239 23.861 55.633 1.00 29.92 102 GLN A C 1
ATOM 878 O O . GLN A 1 102 ? -47.389 24.286 55.671 1.00 29.92 102 GLN A O 1
ATOM 883 N N . TYR A 1 103 ? -45.696 23.438 54.485 1.00 35.16 103 TYR A N 1
ATOM 884 C CA . TYR A 1 103 ? -46.405 23.498 53.195 1.00 35.16 103 TYR A CA 1
ATOM 885 C C . TYR A 1 103 ? -46.296 22.198 52.385 1.00 35.16 103 TYR A C 1
ATOM 887 O O . TYR A 1 103 ? -45.832 22.181 51.249 1.00 35.16 103 TYR A O 1
ATOM 895 N N . HIS A 1 104 ? -46.782 21.088 52.943 1.00 34.22 104 HIS A N 1
ATOM 896 C CA . HIS A 1 104 ? -47.105 19.893 52.157 1.00 34.22 104 HIS A CA 1
ATOM 897 C C . HIS A 1 104 ? -48.586 19.905 51.781 1.00 34.22 104 HIS A C 1
ATOM 899 O O . HIS A 1 104 ? -49.399 19.306 52.472 1.00 34.22 104 HIS A O 1
ATOM 905 N N . ASN A 1 105 ? -48.928 20.631 50.713 1.00 37.97 105 ASN A N 1
ATOM 906 C CA . ASN A 1 105 ? -50.110 20.382 49.874 1.00 37.97 105 ASN A CA 1
ATOM 907 C C . ASN A 1 105 ? -50.067 21.276 48.623 1.00 37.97 105 ASN A C 1
ATOM 909 O O . ASN A 1 105 ? -50.903 22.152 48.427 1.00 37.97 105 ASN A O 1
ATOM 913 N N . VAL A 1 106 ? -49.078 21.054 47.757 1.00 38.66 106 VAL A N 1
ATOM 914 C CA . VAL A 1 106 ? -49.181 21.436 46.344 1.00 38.66 106 VAL A CA 1
ATOM 915 C C . VAL A 1 106 ? -48.718 20.242 45.519 1.00 38.66 106 VAL A C 1
ATOM 917 O O . VAL A 1 106 ? -47.661 19.666 45.765 1.00 38.66 106 VAL A O 1
ATOM 920 N N . ASP A 1 107 ? -49.571 19.822 44.592 1.00 39.78 107 ASP A N 1
ATOM 921 C CA . ASP A 1 107 ? -49.432 18.599 43.811 1.00 39.78 107 ASP A CA 1
ATOM 922 C C . ASP A 1 107 ? -48.253 18.699 42.820 1.00 39.78 107 ASP A C 1
ATOM 924 O O . ASP A 1 107 ? -48.360 19.274 41.731 1.00 39.78 107 ASP A O 1
ATOM 928 N N . ASN A 1 108 ? -47.109 18.122 43.204 1.00 36.78 108 ASN A N 1
ATOM 929 C CA . ASN A 1 108 ? -45.867 18.065 42.416 1.00 36.78 108 ASN A CA 1
ATOM 930 C C . ASN A 1 108 ? -46.045 17.418 41.026 1.00 36.78 108 ASN A C 1
ATOM 932 O O . ASN A 1 108 ? -45.198 17.577 40.143 1.00 36.78 108 ASN A O 1
ATOM 936 N N . LYS A 1 109 ? -47.164 16.724 40.786 1.00 36.44 109 LYS A N 1
ATOM 937 C CA . LYS A 1 109 ? -47.485 16.096 39.500 1.00 36.44 109 LYS A CA 1
ATOM 938 C C . LYS A 1 109 ? -47.908 17.110 38.428 1.00 36.44 109 LYS A C 1
ATOM 940 O O . LYS A 1 109 ? -47.681 16.876 37.241 1.00 36.44 109 LYS A O 1
ATOM 945 N N . LEU A 1 110 ? -48.472 18.254 38.826 1.00 32.25 110 LEU A N 1
ATOM 946 C CA . LEU A 1 110 ? -48.948 19.286 37.895 1.00 32.25 110 LEU A CA 1
ATOM 947 C C . LEU A 1 110 ? -47.815 20.195 37.386 1.00 32.25 110 LEU A C 1
ATOM 949 O O . LEU A 1 110 ? -47.877 20.703 36.265 1.00 32.25 110 LEU A O 1
ATOM 953 N N . ILE A 1 111 ? -46.771 20.379 38.197 1.00 32.66 111 ILE A N 1
ATOM 954 C CA . ILE A 1 111 ? -45.606 21.211 37.871 1.00 32.66 111 ILE A CA 1
ATOM 955 C C . ILE A 1 111 ? -44.715 20.471 36.858 1.00 32.66 111 ILE A C 1
ATOM 957 O O . ILE A 1 111 ? -44.455 20.998 35.776 1.00 32.66 111 ILE A O 1
ATOM 961 N N . ASN A 1 112 ? -44.381 19.203 37.113 1.00 35.25 112 ASN A N 1
ATOM 962 C CA . ASN A 1 112 ? -43.505 18.412 36.234 1.00 35.25 112 ASN A CA 1
ATOM 963 C C . ASN A 1 112 ? -44.104 18.128 34.839 1.00 35.25 112 ASN A C 1
ATOM 965 O O . ASN A 1 112 ? -43.377 18.079 33.845 1.00 35.25 112 ASN A O 1
ATOM 969 N N . ASN A 1 113 ? -45.433 18.022 34.727 1.00 34.41 113 ASN A N 1
ATOM 970 C CA . ASN A 1 113 ? -46.103 17.856 33.431 1.00 34.41 113 ASN A CA 1
ATOM 971 C C . ASN A 1 113 ? -46.176 19.153 32.606 1.00 34.41 113 ASN A C 1
ATOM 973 O O . ASN A 1 113 ? -46.184 19.090 31.380 1.00 34.41 113 ASN A O 1
ATOM 977 N N . LYS A 1 114 ? -46.198 20.335 33.236 1.00 31.17 114 LYS A N 1
ATOM 978 C CA . LYS A 1 114 ? -46.165 21.611 32.498 1.00 31.17 114 LYS A CA 1
ATOM 979 C C . LYS A 1 114 ? -44.761 21.964 32.008 1.00 31.17 114 LYS A C 1
ATOM 981 O O . LYS A 1 114 ? -44.637 22.503 30.913 1.00 31.17 114 LYS A O 1
ATOM 986 N N . PHE A 1 115 ? -43.717 21.639 32.771 1.00 29.73 115 PHE A N 1
ATOM 987 C CA . PHE A 1 115 ? -42.333 21.933 32.379 1.00 29.73 115 PHE A CA 1
ATOM 988 C C . PHE A 1 115 ? -41.885 21.144 31.133 1.00 29.73 115 PHE A C 1
ATOM 990 O O . PHE A 1 115 ? -41.334 21.738 30.208 1.00 29.73 115 PHE A O 1
ATOM 997 N N . SER A 1 116 ? -42.226 19.855 31.034 1.00 37.25 116 SER A N 1
ATOM 998 C CA . SER A 1 116 ? -41.830 19.001 29.898 1.00 37.25 116 SER A CA 1
ATOM 999 C C . SER A 1 116 ? -42.531 19.344 28.572 1.00 37.25 116 SER A C 1
ATOM 1001 O O . SER A 1 116 ? -41.929 19.251 27.500 1.00 37.25 116 SER A O 1
ATOM 1003 N N . VAL A 1 117 ? -43.787 19.799 28.618 1.00 34.75 117 VAL A N 1
ATOM 1004 C CA . VAL A 1 117 ? -44.530 20.243 27.422 1.00 34.75 117 VAL A CA 1
ATOM 1005 C C . VAL A 1 117 ? -43.976 21.569 26.888 1.00 34.75 117 VAL A C 1
ATOM 1007 O O . VAL A 1 117 ? -43.850 21.746 25.675 1.00 34.75 117 VAL A O 1
ATOM 1010 N N . ILE A 1 118 ? -43.575 22.478 27.782 1.00 33.47 118 ILE A N 1
ATOM 1011 C CA . ILE A 1 118 ? -43.020 23.790 27.422 1.00 33.47 118 ILE A CA 1
ATOM 1012 C C . ILE A 1 118 ? -41.626 23.653 26.786 1.00 33.47 118 ILE A C 1
ATOM 1014 O O . ILE A 1 118 ? -41.305 24.397 25.860 1.00 33.47 118 ILE A O 1
ATOM 1018 N N . GLU A 1 119 ? -40.796 22.705 27.226 1.00 43.03 119 GLU A N 1
ATOM 1019 C CA . GLU A 1 119 ? -39.452 22.502 26.661 1.00 43.03 119 GLU A CA 1
ATOM 1020 C C . GLU A 1 119 ? -39.473 21.831 25.279 1.00 43.03 119 GLU A C 1
ATOM 1022 O O . GLU A 1 119 ? -38.748 22.259 24.378 1.00 43.03 119 GLU A O 1
ATOM 1027 N N . ASN A 1 120 ? -40.380 20.876 25.052 1.00 38.09 120 ASN A N 1
ATOM 1028 C CA . ASN A 1 120 ? -40.554 20.240 23.741 1.00 38.09 120 ASN A CA 1
ATOM 1029 C C . ASN A 1 120 ? -41.147 21.195 22.688 1.00 38.09 120 ASN A C 1
ATOM 1031 O O . ASN A 1 120 ? -40.731 21.177 21.523 1.00 38.09 120 ASN A O 1
ATOM 1035 N N . GLN A 1 121 ? -42.061 22.086 23.094 1.00 40.75 121 GLN A N 1
ATOM 1036 C CA . GLN A 1 121 ? -42.549 23.159 22.222 1.00 40.75 121 GLN A CA 1
ATOM 1037 C C . GLN A 1 121 ? -41.437 24.155 21.869 1.00 40.75 121 GLN A C 1
ATOM 1039 O O . GLN A 1 121 ? -41.362 24.590 20.724 1.00 40.75 121 GLN A O 1
ATOM 1044 N N . LYS A 1 122 ? -40.524 24.460 22.799 1.00 42.91 122 LYS A N 1
ATOM 1045 C CA . LYS A 1 122 ? -39.407 25.390 22.569 1.00 42.91 122 LYS A CA 1
ATOM 1046 C C . LYS A 1 122 ? -38.339 24.835 21.634 1.00 42.91 122 LYS A C 1
ATOM 1048 O O . LYS A 1 122 ? -37.876 25.571 20.771 1.00 42.91 122 LYS A O 1
ATOM 1053 N N . VAL A 1 123 ? -37.978 23.555 21.744 1.00 44.06 123 VAL A N 1
ATOM 1054 C CA . VAL A 1 123 ? -37.035 22.916 20.804 1.00 44.06 123 VAL A CA 1
ATOM 1055 C C . VAL A 1 123 ? -37.633 22.867 19.395 1.00 44.06 123 VAL A C 1
ATOM 1057 O O . VAL A 1 123 ? -36.960 23.225 18.429 1.00 44.06 123 VAL A O 1
ATOM 1060 N N . SER A 1 124 ? -38.921 22.533 19.279 1.00 42.41 124 SER A N 1
ATOM 1061 C CA . SER A 1 124 ? -39.636 22.525 17.995 1.00 42.41 124 SER A CA 1
ATOM 1062 C C . SER A 1 124 ? -39.783 23.930 17.394 1.00 42.41 124 SER A C 1
ATOM 1064 O O . SER A 1 124 ? -39.613 24.111 16.191 1.00 42.41 124 SER A O 1
ATOM 1066 N N . GLN A 1 125 ? -40.030 24.952 18.219 1.00 45.62 125 GLN A N 1
ATOM 1067 C CA . GLN A 1 125 ? -40.056 26.355 17.793 1.00 45.62 125 GLN A CA 1
ATOM 1068 C C . GLN A 1 125 ? -38.676 26.864 17.376 1.00 45.62 125 GLN A C 1
ATOM 1070 O O . GLN A 1 125 ? -38.589 27.616 16.412 1.00 45.62 125 GLN A O 1
ATOM 1075 N N . LEU A 1 126 ? -37.601 26.436 18.044 1.00 42.47 126 LEU A N 1
ATOM 1076 C CA . LEU A 1 126 ? -36.234 26.800 17.679 1.00 42.47 126 LEU A CA 1
ATOM 1077 C C . LEU A 1 126 ? -35.855 26.197 16.318 1.00 42.47 126 LEU A C 1
ATOM 1079 O O . LEU A 1 126 ? -35.339 26.895 15.451 1.00 42.47 126 LEU A O 1
ATOM 1083 N N . ILE A 1 127 ? -36.183 24.920 16.103 1.00 46.03 127 ILE A N 1
ATOM 1084 C CA . ILE A 1 127 ? -35.973 24.227 14.826 1.00 46.03 127 ILE A CA 1
ATOM 1085 C C . ILE A 1 127 ? -36.791 24.898 13.712 1.00 46.03 127 ILE A C 1
ATOM 1087 O O . ILE A 1 127 ? -36.226 25.238 12.675 1.00 46.03 127 ILE A O 1
ATOM 1091 N N . ASN A 1 128 ? -38.076 25.191 13.945 1.00 44.34 128 ASN A N 1
ATOM 1092 C CA . ASN A 1 128 ? -38.925 25.895 12.974 1.00 44.34 128 ASN A CA 1
ATOM 1093 C C . ASN A 1 128 ? -38.479 27.342 12.713 1.00 44.34 128 ASN A C 1
ATOM 1095 O O . ASN A 1 128 ? -38.571 27.820 11.584 1.00 44.34 128 ASN A O 1
ATOM 1099 N N . PHE A 1 129 ? -37.976 28.050 13.726 1.00 45.19 129 PHE A N 1
ATOM 1100 C CA . PHE A 1 129 ? -37.433 29.402 13.581 1.00 45.19 129 PHE A CA 1
ATOM 1101 C C . PHE A 1 129 ? -36.209 29.420 12.659 1.00 45.19 129 PHE A C 1
ATOM 1103 O O . PHE A 1 129 ? -36.094 30.313 11.823 1.00 45.19 129 PHE A O 1
ATOM 1110 N N . TYR A 1 130 ? -35.321 28.428 12.767 1.00 42.81 130 TYR A N 1
ATOM 1111 C CA . TYR A 1 130 ? -34.140 28.333 11.908 1.00 42.81 130 TYR A CA 1
ATOM 1112 C C . TYR A 1 130 ? -34.457 27.787 10.510 1.00 42.81 130 TYR A C 1
ATOM 1114 O O . TYR A 1 130 ? -33.880 28.270 9.538 1.00 42.81 130 TYR A O 1
ATOM 1122 N N . TYR A 1 131 ? -35.415 26.862 10.389 1.00 42.88 131 TYR A N 1
ATOM 1123 C CA . TYR A 1 131 ? -35.857 26.315 9.102 1.00 42.88 131 TYR A CA 1
ATOM 1124 C C . TYR A 1 131 ? -36.563 27.371 8.230 1.00 42.88 131 TYR A C 1
ATOM 1126 O O . TYR A 1 131 ? -36.308 27.465 7.036 1.00 42.88 131 TYR A O 1
ATOM 1134 N N . ASN A 1 132 ? -37.379 28.242 8.834 1.00 39.94 132 ASN A N 1
ATOM 1135 C CA . ASN A 1 132 ? -38.116 29.295 8.119 1.00 39.94 132 ASN A CA 1
ATOM 1136 C C . ASN A 1 132 ? -37.293 30.560 7.807 1.00 39.94 132 ASN A C 1
ATOM 1138 O O . ASN A 1 132 ? -37.819 31.501 7.213 1.00 39.94 132 ASN A O 1
ATOM 1142 N N . LYS A 1 133 ? -36.024 30.628 8.229 1.00 39.00 133 LYS A N 1
ATOM 1143 C CA . LYS A 1 133 ? -35.152 31.803 8.044 1.00 39.00 133 LYS A CA 1
ATOM 1144 C C . LYS A 1 133 ? -34.134 31.653 6.907 1.00 39.00 133 LYS A C 1
ATOM 1146 O O . LYS A 1 133 ? -33.338 32.569 6.730 1.00 39.00 133 LYS A O 1
ATOM 1151 N N . ASP A 1 134 ? -34.165 30.551 6.153 1.00 36.03 134 ASP A N 1
ATOM 1152 C CA . ASP A 1 134 ? -33.257 30.292 5.019 1.00 36.03 134 ASP A CA 1
ATOM 1153 C C . ASP A 1 134 ? -31.766 30.434 5.410 1.00 36.03 134 ASP A C 1
ATOM 1155 O O . ASP A 1 134 ? -30.922 30.947 4.673 1.00 36.03 134 ASP A O 1
ATOM 1159 N N . ILE A 1 135 ? -31.436 30.024 6.641 1.00 43.19 135 ILE A N 1
ATOM 1160 C CA . ILE A 1 135 ? -30.068 30.069 7.165 1.00 43.19 135 ILE A CA 1
ATOM 1161 C C . ILE A 1 135 ? -29.373 28.767 6.766 1.00 43.19 135 ILE A C 1
ATOM 1163 O O . ILE A 1 135 ? -29.628 27.708 7.337 1.00 43.19 135 ILE A O 1
ATOM 1167 N N . ASP A 1 136 ? -28.485 28.867 5.780 1.00 37.09 136 ASP A N 1
ATOM 1168 C CA . ASP A 1 136 ? -27.737 27.746 5.212 1.00 37.09 136 ASP A CA 1
ATOM 1169 C C . ASP A 1 136 ? -26.714 27.198 6.227 1.00 37.09 136 ASP A C 1
ATOM 1171 O O . ASP A 1 136 ? -25.629 27.754 6.432 1.00 37.09 136 ASP A O 1
ATOM 1175 N N . PHE A 1 137 ? -27.078 26.117 6.921 1.00 41.81 137 PHE A N 1
ATOM 1176 C CA . PHE A 1 137 ? -26.180 25.424 7.841 1.00 41.81 137 PHE A CA 1
ATOM 1177 C C . PHE A 1 137 ? -25.379 24.350 7.110 1.00 41.81 137 PHE A C 1
ATOM 1179 O O . PHE A 1 137 ? -25.919 23.449 6.466 1.00 41.81 137 PHE A O 1
ATOM 1186 N N . LYS A 1 138 ? -24.055 24.377 7.285 1.00 39.78 138 LYS A N 1
ATOM 1187 C CA . LYS A 1 138 ? -23.198 23.283 6.826 1.00 39.78 138 LYS A CA 1
ATOM 1188 C C . LYS A 1 138 ? -23.458 22.059 7.702 1.00 39.78 138 LYS A C 1
ATOM 1190 O O . LYS A 1 138 ? -23.433 22.141 8.925 1.00 39.78 138 LYS A O 1
ATOM 1195 N N . PHE A 1 139 ? -23.628 20.903 7.065 1.00 37.00 139 PHE A N 1
ATOM 1196 C CA . PHE A 1 139 ? -23.958 19.604 7.678 1.00 37.00 139 PHE A CA 1
ATOM 1197 C C . PHE A 1 139 ? -23.122 19.229 8.927 1.00 37.00 139 PHE A C 1
ATOM 1199 O O . PHE A 1 139 ? -23.591 18.516 9.812 1.00 37.00 139 PHE A O 1
ATOM 1206 N N . ASN A 1 140 ? -21.894 19.747 9.039 1.00 39.06 140 ASN A N 1
ATOM 1207 C CA . ASN A 1 140 ? -21.009 19.509 10.181 1.00 39.06 140 ASN A CA 1
ATOM 1208 C C . ASN A 1 140 ? -21.504 20.155 11.490 1.00 39.06 140 ASN A C 1
ATOM 1210 O O . ASN A 1 140 ? -21.294 19.572 12.556 1.00 39.06 140 ASN A O 1
ATOM 1214 N N . ASP A 1 141 ? -22.198 21.292 11.423 1.00 41.50 141 ASP A N 1
ATOM 1215 C CA . ASP A 1 141 ? -22.644 22.048 12.602 1.00 41.50 141 ASP A CA 1
ATOM 1216 C C . ASP A 1 141 ? -23.816 21.346 13.313 1.00 41.50 141 ASP A C 1
ATOM 1218 O O . ASP A 1 141 ? -23.854 21.257 14.542 1.00 41.50 141 ASP A O 1
ATOM 1222 N N . LEU A 1 142 ? -24.716 20.731 12.538 1.00 42.28 142 LEU A N 1
ATOM 1223 C CA . LEU A 1 142 ? -25.793 19.873 13.044 1.00 42.28 142 LEU A CA 1
ATOM 1224 C C . LEU A 1 142 ? -25.248 18.614 13.734 1.00 42.28 142 LEU A C 1
ATOM 1226 O O . LEU A 1 142 ? -25.757 18.214 14.780 1.00 42.28 142 LEU A O 1
ATOM 1230 N N . SER A 1 143 ? -24.173 18.019 13.206 1.00 42.16 143 SER A N 1
ATOM 1231 C CA . SER A 1 143 ? -23.563 16.824 13.809 1.00 42.16 143 SER A CA 1
ATOM 1232 C C . SER A 1 143 ? -22.941 17.108 15.182 1.00 42.16 143 SER A C 1
ATOM 1234 O O . SER A 1 143 ? -23.056 16.290 16.099 1.00 42.16 143 SER A O 1
ATOM 1236 N N . MET A 1 144 ? -22.340 18.291 15.362 1.00 42.53 144 MET A N 1
ATOM 1237 C CA . MET A 1 144 ? -21.784 18.714 16.648 1.00 42.53 144 MET A CA 1
ATOM 1238 C C . MET A 1 144 ? -22.885 18.977 17.677 1.00 42.53 144 MET A C 1
ATOM 1240 O O . MET A 1 144 ? -22.746 18.575 18.835 1.00 42.53 144 MET A O 1
ATOM 1244 N N . LEU A 1 145 ? -23.996 19.592 17.258 1.00 41.06 145 LEU A N 1
ATOM 1245 C CA . LEU A 1 145 ? -25.151 19.840 18.120 1.00 41.06 145 LEU A CA 1
ATOM 1246 C C . LEU A 1 145 ? -25.759 18.519 18.624 1.00 41.06 145 LEU A C 1
ATOM 1248 O O . LEU A 1 145 ? -25.942 18.338 19.826 1.00 41.06 145 LEU A O 1
ATOM 1252 N N . VAL A 1 146 ? -25.968 17.557 17.720 1.00 44.12 146 VAL A N 1
ATOM 1253 C CA . VAL A 1 146 ? -26.508 16.222 18.038 1.00 44.12 146 VAL A CA 1
ATOM 1254 C C . VAL A 1 146 ? -25.568 15.433 18.957 1.00 44.12 146 VAL A C 1
ATOM 1256 O O . VAL A 1 146 ? -26.015 14.811 19.920 1.00 44.12 146 VAL A O 1
ATOM 1259 N N . THR A 1 147 ? -24.255 15.502 18.719 1.00 42.94 147 THR A N 1
ATOM 1260 C CA . THR A 1 147 ? -23.248 14.835 19.566 1.00 42.94 147 THR A CA 1
ATOM 1261 C C . THR A 1 147 ? -23.227 15.415 20.981 1.00 42.94 147 THR A C 1
ATOM 1263 O O . THR A 1 147 ? -23.059 14.684 21.957 1.00 42.94 147 THR A O 1
ATOM 1266 N N . SER A 1 148 ? -23.444 16.725 21.102 1.00 43.53 148 SER A N 1
ATOM 1267 C CA . SER A 1 148 ? -23.481 17.410 22.392 1.00 43.53 148 SER A CA 1
ATOM 1268 C C . SER A 1 148 ? -24.741 17.018 23.164 1.00 43.53 148 SER A C 1
ATOM 1270 O O . SER A 1 148 ? -24.642 16.645 24.322 1.00 43.53 148 SER A O 1
ATOM 1272 N N . VAL A 1 149 ? -25.909 16.963 22.520 1.00 43.16 149 VAL A N 1
ATOM 1273 C CA . VAL A 1 149 ? -27.156 16.510 23.165 1.00 43.16 149 VAL A CA 1
ATOM 1274 C C . VAL A 1 149 ? -27.055 15.050 23.640 1.00 43.16 149 VAL A C 1
ATOM 1276 O O . VAL A 1 149 ? -27.412 14.747 24.778 1.00 43.16 149 VAL A O 1
ATOM 1279 N N . ASN A 1 150 ? -26.478 14.150 22.836 1.00 42.91 150 ASN A N 1
ATOM 1280 C CA . ASN A 1 150 ? -26.339 12.730 23.195 1.00 42.91 150 ASN A CA 1
ATOM 1281 C C . ASN A 1 150 ? -25.402 12.469 24.384 1.00 42.91 150 ASN A C 1
ATOM 1283 O O . ASN A 1 150 ? -25.559 11.466 25.078 1.00 42.91 150 ASN A O 1
ATOM 1287 N N . LYS A 1 151 ? -24.432 13.355 24.636 1.00 42.62 151 LYS A N 1
ATOM 1288 C CA . LYS A 1 151 ? -23.470 13.200 25.736 1.00 42.62 151 LYS A CA 1
ATOM 1289 C C . LYS A 1 151 ? -24.071 13.518 27.111 1.00 42.62 151 LYS A C 1
ATOM 1291 O O . LYS A 1 151 ? -23.557 13.026 28.113 1.00 42.62 151 LYS A O 1
ATOM 1296 N N . TYR A 1 152 ? -25.124 14.335 27.171 1.00 38.28 152 TYR A N 1
ATOM 1297 C CA . TYR A 1 152 ? -25.612 14.914 28.430 1.00 38.28 152 TYR A CA 1
ATOM 1298 C C . TYR A 1 152 ? -26.985 14.402 28.891 1.00 38.28 152 TYR A C 1
ATOM 1300 O O . TYR A 1 152 ? -27.331 14.604 30.053 1.00 38.28 152 TYR A O 1
ATOM 1308 N N . PHE A 1 153 ? -27.746 13.692 28.053 1.00 42.19 153 PHE A N 1
ATOM 1309 C CA . PHE A 1 153 ? -29.020 13.098 28.470 1.00 42.19 153 PHE A CA 1
ATOM 1310 C C . PHE A 1 153 ? -28.845 11.664 28.986 1.00 42.19 153 PHE A C 1
ATOM 1312 O O . PHE A 1 153 ? -28.419 10.763 28.266 1.00 42.19 153 PHE A O 1
ATOM 1319 N N . ASN A 1 154 ? -29.224 11.435 30.247 1.00 44.66 154 ASN A N 1
ATOM 1320 C CA . ASN A 1 154 ? -29.235 10.112 30.867 1.00 44.66 154 ASN A CA 1
ATOM 1321 C C . ASN A 1 154 ? -30.442 9.305 30.345 1.00 44.66 154 ASN A C 1
ATOM 1323 O O . ASN A 1 154 ? -31.520 9.283 30.943 1.00 44.66 154 ASN A O 1
ATOM 1327 N N . LEU A 1 155 ? -30.268 8.676 29.177 1.00 49.66 155 LEU A N 1
ATOM 1328 C CA . LEU A 1 155 ? -31.320 8.023 28.379 1.00 49.66 155 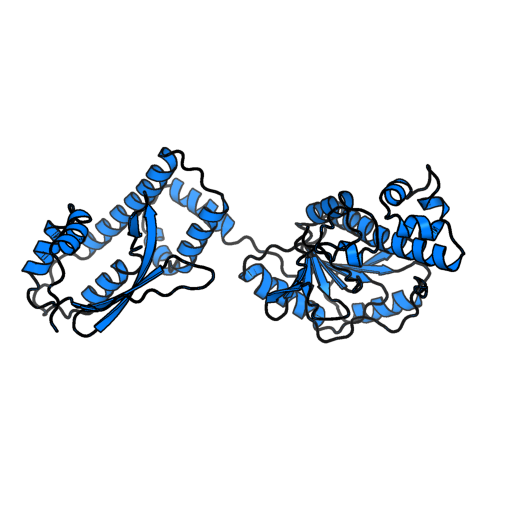LEU A CA 1
ATOM 1329 C C . LEU A 1 155 ? -32.119 6.940 29.129 1.00 49.66 155 LEU A C 1
ATOM 1331 O O . LEU A 1 155 ? -33.238 6.620 28.727 1.00 49.66 155 LEU A O 1
ATOM 1335 N N . ASN A 1 156 ? -31.588 6.407 30.232 1.00 41.81 156 ASN A N 1
ATOM 1336 C CA . ASN A 1 156 ? -32.264 5.399 31.050 1.00 41.81 156 ASN A CA 1
ATOM 1337 C C . ASN A 1 156 ? -33.411 5.973 31.898 1.00 41.81 156 ASN A C 1
ATOM 1339 O O . ASN A 1 156 ? -34.397 5.274 32.118 1.00 41.81 156 ASN A O 1
ATOM 1343 N N . LEU A 1 157 ? -33.333 7.240 32.322 1.00 43.66 157 LEU A N 1
ATOM 1344 C CA . LEU A 1 157 ? -34.412 7.884 33.085 1.00 43.66 157 LEU A CA 1
ATOM 1345 C C . LEU A 1 157 ? -35.600 8.243 32.171 1.00 43.66 157 LEU A C 1
ATOM 1347 O O . LEU A 1 157 ? -36.759 8.061 32.538 1.00 43.66 157 LEU A O 1
ATOM 1351 N N . LEU A 1 158 ? -35.295 8.662 30.938 1.00 43.44 158 LEU A N 1
ATOM 1352 C CA . LEU A 1 158 ? -36.274 9.015 29.906 1.00 43.44 158 LEU A CA 1
ATOM 1353 C C . LEU A 1 158 ? -37.026 7.783 29.366 1.00 43.44 158 LEU A C 1
ATOM 1355 O O . LEU A 1 158 ? -38.191 7.866 28.987 1.00 43.44 158 LEU A O 1
ATOM 1359 N N . LYS A 1 159 ? -36.366 6.616 29.352 1.00 41.12 159 LYS A N 1
ATOM 1360 C CA . LYS A 1 159 ? -36.938 5.341 28.896 1.00 41.12 159 LYS A CA 1
ATOM 1361 C C . LYS A 1 159 ? -38.152 4.915 29.734 1.00 41.12 159 LYS A C 1
ATOM 1363 O O . LYS A 1 159 ? -39.190 4.602 29.162 1.00 41.12 159 LYS A O 1
ATOM 1368 N N . ASN A 1 160 ? -38.054 5.011 31.061 1.00 45.94 160 ASN A N 1
ATOM 1369 C CA . ASN A 1 160 ? -39.129 4.609 31.979 1.00 45.94 160 ASN A CA 1
ATOM 1370 C C . ASN A 1 160 ? -40.334 5.572 31.971 1.00 45.94 160 ASN A C 1
ATOM 1372 O O . ASN A 1 160 ? -41.445 5.183 32.330 1.00 45.94 160 ASN A O 1
ATOM 1376 N N . GLN A 1 161 ? -40.133 6.831 31.570 1.00 47.94 161 GLN A N 1
ATOM 1377 C CA . GLN A 1 161 ? -41.201 7.834 31.500 1.00 47.94 161 GLN A CA 1
ATOM 1378 C C . GLN A 1 161 ? -41.973 7.792 30.172 1.00 47.94 161 GLN A C 1
ATOM 1380 O O . GLN A 1 161 ? -43.165 8.082 30.159 1.00 47.94 161 GLN A O 1
ATOM 1385 N N . ILE A 1 162 ? -41.322 7.392 29.073 1.00 46.88 162 ILE A N 1
ATOM 1386 C CA . ILE A 1 162 ? -41.925 7.334 27.730 1.00 46.88 162 ILE A CA 1
ATOM 1387 C C . ILE A 1 162 ? -42.688 6.022 27.492 1.00 46.88 162 ILE A C 1
ATOM 1389 O O . ILE A 1 162 ? -43.691 6.027 26.789 1.00 46.88 162 ILE A O 1
ATOM 1393 N N . GLU A 1 163 ? -42.288 4.907 28.113 1.00 46.41 163 GLU A N 1
ATOM 1394 C CA . GLU A 1 163 ? -43.039 3.637 28.026 1.00 46.41 163 GLU A CA 1
ATOM 1395 C C . GLU A 1 163 ? -44.461 3.733 28.626 1.00 46.41 163 GLU A C 1
ATOM 1397 O O . GLU A 1 163 ? -45.298 2.875 28.363 1.00 46.41 163 GLU A O 1
ATOM 1402 N N . ASN A 1 164 ? -44.760 4.807 29.369 1.00 51.03 164 ASN A N 1
ATOM 1403 C CA . ASN A 1 164 ? -46.055 5.061 30.003 1.00 51.03 164 ASN A CA 1
ATOM 1404 C C . ASN A 1 164 ? -46.888 6.174 29.342 1.00 51.03 164 ASN A C 1
ATOM 1406 O O . ASN A 1 164 ? -47.992 6.455 29.812 1.00 51.03 164 ASN A O 1
ATOM 1410 N N . SER A 1 165 ? -46.402 6.823 28.280 1.00 48.28 165 SER A N 1
ATOM 1411 C CA . SER A 1 165 ? -47.153 7.869 27.583 1.00 48.28 165 SER A CA 1
ATOM 1412 C C . SER A 1 165 ? -47.444 7.470 26.140 1.00 48.28 165 SER A C 1
ATOM 1414 O O . SER A 1 165 ? -46.561 7.102 25.370 1.00 48.28 165 SER A O 1
ATOM 1416 N N . ALA A 1 166 ? -48.725 7.536 25.773 1.00 51.47 166 ALA A N 1
ATOM 1417 C CA . ALA A 1 166 ? -49.171 7.397 24.395 1.00 51.47 166 ALA A CA 1
ATOM 1418 C C . ALA A 1 166 ? -48.612 8.577 23.587 1.00 51.47 166 ALA A C 1
ATOM 1420 O O . ALA A 1 166 ? -49.143 9.683 23.663 1.00 51.47 166 ALA A O 1
ATOM 1421 N N . ILE A 1 167 ? -47.502 8.363 22.880 1.00 51.44 167 ILE A N 1
ATOM 1422 C CA . ILE A 1 167 ? -46.864 9.380 22.039 1.00 51.44 167 ILE A CA 1
ATOM 1423 C C . ILE A 1 167 ? -46.822 8.915 20.583 1.00 51.44 167 ILE A C 1
ATOM 1425 O O . ILE A 1 167 ? -46.535 7.757 20.278 1.00 51.44 167 ILE A O 1
ATOM 1429 N N . ASP A 1 168 ? -47.117 9.895 19.729 1.00 60.97 168 ASP A N 1
ATOM 1430 C CA . ASP A 1 168 ? -47.259 9.889 18.280 1.00 60.97 168 ASP A CA 1
ATOM 1431 C C . ASP A 1 168 ? -46.183 9.135 17.489 1.00 60.97 168 ASP A C 1
ATOM 1433 O O . ASP A 1 168 ? -44.977 9.197 17.757 1.00 60.97 168 ASP A O 1
ATOM 1437 N N . ASN A 1 169 ? -46.651 8.503 16.408 1.00 58.25 169 ASN A N 1
ATOM 1438 C CA . ASN A 1 169 ? -45.856 7.754 15.434 1.00 58.25 169 ASN A CA 1
ATOM 1439 C C . ASN A 1 169 ? -44.689 8.565 14.835 1.00 58.25 169 ASN A C 1
ATOM 1441 O O . ASN A 1 169 ? -43.652 7.984 14.526 1.00 58.25 169 ASN A O 1
ATOM 1445 N N . GLU A 1 170 ? -44.804 9.892 14.745 1.00 56.28 170 GLU A N 1
ATOM 1446 C CA . GLU A 1 170 ? -43.754 10.785 14.231 1.00 56.28 170 GLU A CA 1
ATOM 1447 C C . GLU A 1 170 ? -42.524 10.851 15.162 1.00 56.28 170 GLU A C 1
ATOM 1449 O O . GLU A 1 170 ? -41.377 10.912 14.709 1.00 56.28 170 GLU A O 1
ATOM 1454 N N . PHE A 1 171 ? -42.723 10.752 16.482 1.00 54.44 171 PHE A N 1
ATOM 1455 C CA . PHE A 1 171 ? -41.619 10.706 17.444 1.00 54.44 171 PHE A CA 1
ATOM 1456 C C . PHE A 1 171 ? -40.910 9.347 17.416 1.00 54.44 171 PHE A C 1
ATOM 1458 O O . PHE A 1 171 ? -39.683 9.281 17.507 1.00 54.44 171 PHE A O 1
ATOM 1465 N N . LEU A 1 172 ? -41.660 8.256 17.231 1.00 57.34 172 LEU A N 1
ATOM 1466 C CA . LEU A 1 172 ? -41.098 6.917 17.027 1.00 57.34 172 LEU A CA 1
ATOM 1467 C C . LEU A 1 172 ? -40.299 6.825 15.721 1.00 57.34 172 LEU A C 1
ATOM 1469 O O . LEU A 1 172 ? -39.259 6.164 15.699 1.00 57.34 172 LEU A O 1
ATOM 1473 N N . GLU A 1 173 ? -40.731 7.513 14.665 1.00 54.50 173 GLU A N 1
ATOM 1474 C CA . GLU A 1 173 ? -40.033 7.566 13.379 1.00 54.50 173 GLU A CA 1
ATOM 1475 C C . GLU A 1 173 ? -38.731 8.379 13.469 1.00 54.50 173 GLU A C 1
ATOM 1477 O O . GLU A 1 173 ? -37.667 7.892 13.077 1.00 54.50 173 GLU A O 1
ATOM 1482 N N . ASN A 1 174 ? -38.762 9.541 14.130 1.00 52.31 174 ASN A N 1
ATOM 1483 C CA . ASN A 1 174 ? -37.562 10.327 14.429 1.00 52.31 174 ASN A CA 1
ATOM 1484 C C . ASN A 1 174 ? -36.595 9.589 15.368 1.00 52.31 174 ASN A C 1
ATOM 1486 O O . ASN A 1 174 ? -35.382 9.609 15.158 1.00 52.31 174 ASN A O 1
ATOM 1490 N N . ARG A 1 175 ? -37.102 8.847 16.362 1.00 47.94 175 ARG A N 1
ATOM 1491 C CA . ARG A 1 175 ? -36.274 7.991 17.225 1.00 47.94 175 ARG A CA 1
ATOM 1492 C C . ARG A 1 175 ? -35.686 6.813 16.453 1.00 47.94 175 ARG A C 1
ATOM 1494 O O . ARG A 1 175 ? -34.555 6.429 16.736 1.00 47.94 175 ARG A O 1
ATOM 1501 N N . ARG A 1 176 ? -36.399 6.269 15.459 1.00 50.25 176 ARG A N 1
ATOM 1502 C CA . ARG A 1 176 ? -35.862 5.287 14.504 1.00 50.25 176 ARG A CA 1
ATOM 1503 C C . ARG A 1 176 ? -34.699 5.888 13.721 1.00 50.25 176 ARG A C 1
ATOM 1505 O O . ARG A 1 176 ? -33.635 5.287 13.705 1.00 50.25 176 ARG A O 1
ATOM 1512 N N . LEU A 1 177 ? -34.851 7.087 13.163 1.00 49.44 177 LEU A N 1
ATOM 1513 C CA . LEU A 1 177 ? -33.792 7.770 12.410 1.00 49.44 177 LEU A CA 1
ATOM 1514 C C . LEU A 1 177 ? -32.573 8.131 13.283 1.00 49.44 177 LEU A C 1
ATOM 1516 O O . LEU A 1 177 ? -31.433 7.978 12.845 1.00 49.44 177 LEU A O 1
ATOM 1520 N N . ILE A 1 178 ? -32.787 8.530 14.541 1.00 50.47 178 ILE A N 1
ATOM 1521 C CA . ILE A 1 178 ? -31.712 8.849 15.495 1.00 50.47 178 ILE A CA 1
ATOM 1522 C C . ILE A 1 178 ? -31.014 7.575 16.010 1.00 50.47 178 ILE A C 1
ATOM 1524 O O . ILE A 1 178 ? -29.785 7.548 16.079 1.00 50.47 178 ILE A O 1
ATOM 1528 N N . ASN A 1 179 ? -31.749 6.490 16.298 1.00 42.81 179 ASN A N 1
ATOM 1529 C CA . ASN A 1 179 ? -31.151 5.207 16.703 1.00 42.81 179 ASN A CA 1
ATOM 1530 C C . ASN A 1 179 ? -30.464 4.456 15.554 1.00 42.81 179 ASN A C 1
ATOM 1532 O O . ASN A 1 179 ? -29.538 3.684 15.796 1.00 42.81 179 ASN A O 1
ATOM 1536 N N . ILE A 1 180 ? -30.873 4.689 14.304 1.00 49.22 180 ILE A N 1
ATOM 1537 C CA . ILE A 1 180 ? -30.153 4.184 13.127 1.00 49.22 180 ILE A CA 1
ATOM 1538 C C . ILE A 1 180 ? -28.771 4.859 13.012 1.00 49.22 180 ILE A C 1
ATOM 1540 O O . ILE A 1 180 ? -27.825 4.227 12.546 1.00 49.22 180 ILE A O 1
ATOM 1544 N N . ASN A 1 181 ? -28.613 6.090 13.517 1.00 48.12 181 ASN A N 1
ATOM 1545 C CA . ASN A 1 181 ? -27.331 6.802 13.528 1.00 48.12 181 ASN A CA 1
ATOM 1546 C C . ASN A 1 181 ? -26.455 6.532 14.767 1.00 48.12 181 ASN A C 1
ATOM 1548 O O . ASN A 1 181 ? -25.239 6.684 14.674 1.00 48.12 181 ASN A O 1
ATOM 1552 N N . SER A 1 182 ? -27.013 6.111 15.908 1.00 46.91 182 SER A N 1
ATOM 1553 C CA . SER A 1 182 ? -26.233 5.859 17.137 1.00 46.91 182 SER A CA 1
ATOM 1554 C C . SER A 1 182 ? -25.583 4.471 17.208 1.00 46.91 182 SER A C 1
ATOM 1556 O O . SER A 1 182 ? -24.700 4.262 18.033 1.00 46.91 182 SER A O 1
ATOM 1558 N N . ASN A 1 183 ? -25.954 3.543 16.319 1.00 46.62 183 ASN A N 1
ATOM 1559 C CA . ASN A 1 183 ? -25.391 2.190 16.243 1.00 46.62 183 ASN A CA 1
ATOM 1560 C C . ASN A 1 183 ? -24.821 1.863 14.855 1.00 46.62 183 ASN A C 1
ATOM 1562 O O . ASN A 1 183 ? -24.897 0.720 14.397 1.00 46.62 183 ASN A O 1
ATOM 1566 N N . ILE A 1 184 ? -24.216 2.838 14.167 1.00 57.53 184 ILE A N 1
ATOM 1567 C CA . ILE A 1 184 ? -23.342 2.507 13.037 1.00 57.53 184 ILE A CA 1
ATOM 1568 C C . ILE A 1 184 ? -22.123 1.806 13.635 1.00 57.53 184 ILE A C 1
ATOM 1570 O O . ILE A 1 184 ? -21.145 2.444 14.012 1.00 57.53 184 ILE A O 1
ATOM 1574 N N . HIS A 1 185 ? -22.194 0.479 13.755 1.00 62.69 185 HIS A N 1
ATOM 1575 C CA . HIS A 1 185 ? -21.064 -0.335 14.172 1.00 62.69 185 HIS A CA 1
ATOM 1576 C C . HIS A 1 185 ? -19.938 -0.088 13.164 1.00 62.69 185 HIS A C 1
ATOM 1578 O O . HIS A 1 185 ? -19.987 -0.550 12.015 1.00 62.69 185 HIS A O 1
ATOM 1584 N N . ILE A 1 186 ? -18.936 0.698 13.569 1.00 68.69 186 ILE A N 1
ATOM 1585 C CA . ILE A 1 186 ? -17.742 0.895 12.761 1.00 68.69 186 ILE A CA 1
ATOM 1586 C C . ILE A 1 186 ? -16.872 -0.353 12.952 1.00 68.69 186 ILE A C 1
ATOM 1588 O O . ILE A 1 186 ? -16.486 -0.681 14.076 1.00 68.69 186 ILE A O 1
ATOM 1592 N N . PRO A 1 187 ? -16.583 -1.090 11.875 1.00 77.19 187 PRO A N 1
ATOM 1593 C CA . PRO A 1 187 ? -15.764 -2.278 11.899 1.00 77.19 187 PRO A CA 1
ATOM 1594 C C . PRO A 1 187 ? -14.402 -1.946 12.451 1.00 77.19 187 PRO A C 1
ATOM 1596 O O . PRO A 1 187 ? -13.721 -1.059 11.936 1.00 77.19 187 PRO A O 1
ATOM 1599 N N . TYR A 1 188 ? -13.977 -2.684 13.462 1.00 84.06 188 TYR A N 1
ATOM 1600 C CA . TYR A 1 188 ? -12.614 -2.579 13.969 1.00 84.06 188 TYR A CA 1
ATOM 1601 C C . TYR A 1 188 ? -11.805 -3.849 13.721 1.00 84.06 188 TYR A C 1
ATOM 1603 O O . TYR A 1 188 ? -10.581 -3.782 13.661 1.00 84.06 188 TYR A O 1
ATOM 1611 N N . LYS A 1 189 ? -12.476 -4.986 13.502 1.00 92.25 189 LYS A N 1
ATOM 1612 C CA . LYS A 1 189 ? -11.814 -6.268 13.270 1.00 92.25 189 LYS A CA 1
ATOM 1613 C C . LYS A 1 189 ? -11.255 -6.380 11.861 1.00 92.25 189 LYS A C 1
ATOM 1615 O O . LYS A 1 189 ? -11.889 -5.959 10.888 1.00 92.25 189 LYS A O 1
ATOM 1620 N N . ILE A 1 190 ? -10.083 -6.988 11.753 1.00 93.81 190 ILE A N 1
ATOM 1621 C CA . ILE A 1 190 ? -9.506 -7.417 10.486 1.00 93.81 190 ILE A CA 1
ATOM 1622 C C . ILE A 1 190 ? -10.204 -8.713 10.085 1.00 93.81 190 ILE A C 1
ATOM 1624 O O . ILE A 1 190 ? -10.284 -9.671 10.843 1.00 93.81 190 ILE A O 1
ATOM 1628 N N . SER A 1 191 ? -10.748 -8.732 8.876 1.00 94.44 191 SER A N 1
ATOM 1629 C CA . SER A 1 191 ? -11.611 -9.822 8.403 1.00 94.44 191 SER A CA 1
ATOM 1630 C C . SER A 1 191 ? -10.886 -10.826 7.507 1.00 94.44 191 SER A C 1
ATOM 1632 O O . SER A 1 191 ? -11.299 -11.981 7.391 1.00 94.44 191 SER A O 1
ATOM 1634 N N . LYS A 1 192 ? -9.810 -10.385 6.849 1.00 95.19 192 LYS A N 1
ATOM 1635 C CA . LYS A 1 192 ? -9.016 -11.189 5.922 1.00 95.19 192 LYS A CA 1
ATOM 1636 C C . LYS A 1 192 ? -7.631 -10.578 5.733 1.00 95.19 192 LYS A C 1
ATOM 1638 O O . LYS A 1 192 ? -7.457 -9.359 5.814 1.00 95.19 192 LYS A O 1
ATOM 1643 N N . VAL A 1 193 ? -6.671 -11.449 5.450 1.00 95.88 193 VAL A N 1
ATOM 1644 C CA . VAL A 1 193 ? -5.290 -11.111 5.116 1.00 95.88 193 VAL A CA 1
ATOM 1645 C C . VAL A 1 193 ? -5.034 -11.438 3.651 1.00 95.88 193 VAL A C 1
ATOM 1647 O O . VAL A 1 193 ? -5.316 -12.547 3.198 1.00 95.88 193 VAL A O 1
ATOM 1650 N N . TYR A 1 194 ? -4.460 -10.487 2.925 1.00 97.75 194 TYR A N 1
ATOM 1651 C CA . TYR A 1 194 ? -3.772 -10.743 1.670 1.00 97.75 194 TYR A CA 1
ATOM 1652 C C . TYR A 1 194 ? -2.275 -10.552 1.866 1.00 97.75 194 TYR A C 1
ATOM 1654 O O . TYR A 1 194 ? -1.858 -9.584 2.499 1.00 97.75 194 TYR A O 1
ATOM 1662 N N . TYR A 1 195 ? -1.465 -11.420 1.272 1.00 98.00 195 TYR A N 1
ATOM 1663 C CA . TYR A 1 195 ? -0.027 -11.187 1.170 1.00 98.00 195 TYR A CA 1
ATOM 1664 C C . TYR A 1 195 ? 0.410 -11.194 -0.296 1.00 98.00 195 TYR A C 1
ATOM 1666 O O . TYR A 1 195 ? -0.045 -12.013 -1.096 1.00 98.00 195 TYR A O 1
ATOM 1674 N N . ILE A 1 196 ? 1.251 -10.231 -0.663 1.00 98.56 196 ILE A N 1
ATOM 1675 C CA . ILE A 1 196 ? 1.763 -10.036 -2.019 1.00 98.56 196 ILE A CA 1
ATOM 1676 C C . ILE A 1 196 ? 3.128 -10.712 -2.111 1.00 98.56 196 ILE A C 1
ATOM 1678 O O . ILE A 1 196 ? 4.056 -10.302 -1.423 1.00 98.56 196 ILE A O 1
ATOM 1682 N N . ASN A 1 197 ? 3.262 -11.711 -2.986 1.00 98.50 197 ASN A N 1
ATOM 1683 C CA . ASN A 1 197 ? 4.512 -12.455 -3.170 1.00 98.50 197 ASN A CA 1
ATOM 1684 C C . ASN A 1 197 ? 4.763 -12.764 -4.648 1.00 98.50 197 ASN A C 1
ATOM 1686 O O . ASN A 1 197 ? 3.840 -13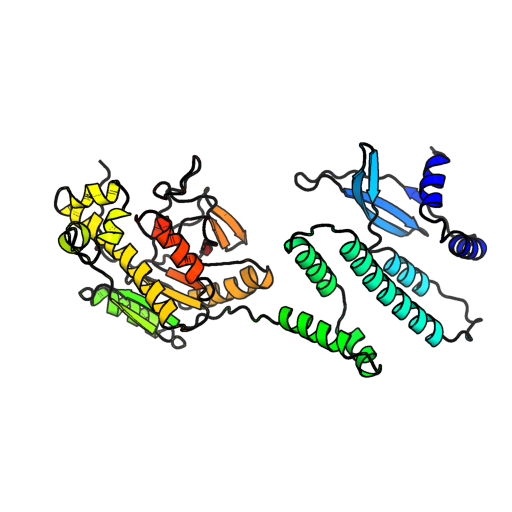.174 -5.359 1.00 98.50 197 ASN A O 1
ATOM 1690 N N . LEU A 1 198 ? 6.007 -12.627 -5.107 1.00 97.94 198 LEU A N 1
ATOM 1691 C CA . LEU A 1 198 ? 6.410 -13.027 -6.462 1.00 97.94 198 LEU A CA 1
ATOM 1692 C C . LEU A 1 198 ? 6.373 -14.552 -6.608 1.00 97.94 198 LEU A C 1
ATOM 1694 O O . LEU A 1 198 ? 6.848 -15.261 -5.733 1.00 97.94 198 LEU A O 1
ATOM 1698 N N . ASP A 1 199 ? 5.856 -15.073 -7.725 1.00 98.31 199 ASP A N 1
ATOM 1699 C CA . ASP A 1 199 ? 5.690 -16.529 -7.913 1.00 98.31 199 ASP A CA 1
ATOM 1700 C C . ASP A 1 199 ? 6.982 -17.340 -7.735 1.00 98.31 199 ASP A C 1
ATOM 1702 O O . ASP A 1 199 ? 6.920 -18.459 -7.249 1.00 98.31 199 ASP A O 1
ATOM 1706 N N . PHE A 1 200 ? 8.145 -16.769 -8.065 1.00 97.12 200 PHE A N 1
ATOM 1707 C CA . PHE A 1 200 ? 9.442 -17.450 -7.963 1.00 97.12 200 PHE A CA 1
ATOM 1708 C C . PHE A 1 200 ? 10.121 -17.331 -6.582 1.00 97.12 200 PHE A C 1
ATOM 1710 O O . PHE A 1 200 ? 11.209 -17.871 -6.397 1.00 97.12 200 PHE A O 1
ATOM 1717 N N . ARG A 1 201 ? 9.545 -16.579 -5.632 1.00 97.12 201 ARG A N 1
ATOM 1718 C CA . ARG A 1 201 ? 10.091 -16.378 -4.276 1.00 97.12 201 ARG A CA 1
ATOM 1719 C C . ARG A 1 201 ? 9.429 -17.334 -3.289 1.00 97.12 201 ARG A C 1
ATOM 1721 O O . ARG A 1 201 ? 8.646 -16.920 -2.434 1.00 97.12 201 ARG A O 1
ATOM 1728 N N . ASP A 1 202 ? 9.707 -18.625 -3.442 1.00 97.50 202 ASP A N 1
ATOM 1729 C CA . ASP A 1 202 ? 9.195 -19.656 -2.529 1.00 97.50 202 ASP A CA 1
ATOM 1730 C C . ASP A 1 202 ? 9.764 -19.498 -1.108 1.00 97.50 202 ASP A C 1
ATOM 1732 O O . ASP A 1 202 ? 9.066 -19.765 -0.131 1.00 97.50 202 ASP A O 1
ATOM 1736 N N . ASP A 1 203 ? 10.996 -18.989 -0.990 1.00 97.00 203 ASP A N 1
ATOM 1737 C CA . ASP A 1 203 ? 11.658 -18.680 0.282 1.00 97.00 203 ASP A CA 1
ATOM 1738 C C . ASP A 1 203 ? 10.851 -17.675 1.115 1.00 97.00 203 ASP A C 1
ATOM 1740 O O . ASP A 1 203 ? 10.561 -17.906 2.288 1.00 97.00 203 ASP A O 1
ATOM 1744 N N . ARG A 1 204 ? 10.424 -16.577 0.488 1.00 97.12 204 ARG A N 1
ATOM 1745 C CA . ARG A 1 204 ? 9.632 -15.541 1.154 1.00 97.12 204 ARG A CA 1
ATOM 1746 C C . ARG A 1 204 ? 8.179 -15.944 1.358 1.00 97.12 204 ARG A C 1
ATOM 1748 O O . ARG A 1 204 ? 7.591 -15.577 2.371 1.00 97.12 204 ARG A O 1
ATOM 1755 N N . ARG A 1 205 ? 7.611 -16.724 0.427 1.00 97.50 205 ARG A N 1
ATOM 1756 C CA . ARG A 1 205 ? 6.276 -17.311 0.605 1.00 97.50 205 ARG A CA 1
ATOM 1757 C C . ARG A 1 205 ? 6.228 -18.165 1.868 1.00 97.50 205 ARG A C 1
ATOM 1759 O O . ARG A 1 205 ? 5.341 -17.958 2.683 1.00 97.50 205 ARG A O 1
ATOM 1766 N N . THR A 1 206 ? 7.190 -19.071 2.025 1.00 97.06 206 THR A N 1
ATOM 1767 C CA . THR A 1 206 ? 7.271 -19.955 3.196 1.00 97.06 206 THR A CA 1
ATOM 1768 C C . THR A 1 206 ? 7.382 -19.126 4.472 1.00 97.06 206 THR A C 1
ATOM 1770 O O . THR A 1 206 ? 6.571 -19.277 5.372 1.00 97.06 206 THR A O 1
ATOM 1773 N N . HIS A 1 207 ? 8.286 -18.139 4.491 1.00 95.88 207 HIS A N 1
ATOM 1774 C CA . HIS A 1 207 ? 8.451 -17.225 5.626 1.00 95.88 207 HIS A CA 1
ATOM 1775 C C . HIS A 1 207 ? 7.151 -16.519 6.044 1.00 95.88 207 HIS A C 1
ATOM 1777 O O . HIS A 1 207 ? 6.815 -16.494 7.227 1.00 95.88 207 HIS A O 1
ATOM 1783 N N . ILE A 1 208 ? 6.405 -15.933 5.099 1.00 96.00 208 ILE A N 1
ATOM 1784 C CA . ILE A 1 208 ? 5.164 -15.231 5.452 1.00 96.00 208 ILE A CA 1
ATOM 1785 C C . ILE A 1 208 ? 4.039 -16.203 5.827 1.00 96.00 208 ILE A C 1
ATOM 1787 O O . ILE A 1 208 ? 3.216 -15.874 6.677 1.00 96.00 208 ILE A O 1
ATOM 1791 N N . GLU A 1 209 ? 3.999 -17.397 5.233 1.00 95.81 209 GLU A N 1
ATOM 1792 C CA . GLU A 1 209 ? 3.040 -18.447 5.588 1.00 95.81 209 GLU A CA 1
ATOM 1793 C C . GLU A 1 209 ? 3.293 -19.000 6.992 1.00 95.81 209 GLU A C 1
ATOM 1795 O O . GLU A 1 209 ? 2.327 -19.179 7.732 1.00 95.81 209 GLU A O 1
ATOM 1800 N N . ASP A 1 210 ? 4.556 -19.159 7.393 1.00 94.94 210 ASP A N 1
ATOM 1801 C CA . ASP A 1 210 ? 4.945 -19.564 8.745 1.00 94.94 210 ASP A CA 1
ATOM 1802 C C . ASP A 1 210 ? 4.487 -18.522 9.774 1.00 94.94 210 ASP A C 1
ATOM 1804 O O . ASP A 1 210 ? 3.763 -18.865 10.708 1.00 94.94 210 ASP A O 1
ATOM 1808 N N . ILE A 1 211 ? 4.783 -17.233 9.555 1.00 93.12 211 ILE A N 1
ATOM 1809 C CA . ILE A 1 211 ? 4.298 -16.142 10.427 1.00 93.12 211 ILE A CA 1
ATOM 1810 C C . ILE A 1 211 ? 2.771 -16.139 10.496 1.00 93.12 211 ILE A C 1
ATOM 1812 O O . ILE A 1 211 ? 2.179 -15.977 11.563 1.00 93.12 211 ILE A O 1
ATOM 1816 N N . LEU A 1 212 ? 2.103 -16.294 9.352 1.00 93.19 212 LEU A N 1
ATOM 1817 C CA . LEU A 1 212 ? 0.650 -16.291 9.313 1.00 93.19 212 LEU A CA 1
ATOM 1818 C C . LEU A 1 212 ? 0.059 -17.544 9.959 1.00 93.19 212 LEU A C 1
ATOM 1820 O O . LEU A 1 212 ? -1.065 -17.456 10.442 1.00 93.19 212 LEU A O 1
ATOM 1824 N N . SER A 1 213 ? 0.748 -18.686 9.985 1.00 92.94 213 SER A N 1
ATOM 1825 C CA . SER A 1 213 ? 0.263 -19.920 10.621 1.00 92.94 213 SER A CA 1
ATOM 1826 C C . SER A 1 213 ? 0.017 -19.743 12.120 1.00 92.94 213 SER A C 1
ATOM 1828 O O . SER A 1 213 ? -0.942 -20.293 12.649 1.00 92.94 213 SER A O 1
ATOM 1830 N N . GLU A 1 214 ? 0.775 -18.854 12.763 1.00 89.38 214 GLU A N 1
ATOM 1831 C CA . GLU A 1 214 ? 0.602 -18.484 14.169 1.00 89.38 214 GLU A CA 1
ATOM 1832 C C . GLU A 1 214 ? -0.659 -17.636 14.432 1.00 89.38 214 GLU A C 1
ATOM 1834 O O . GLU A 1 214 ? -1.032 -17.378 15.575 1.00 89.38 214 GLU A O 1
ATOM 1839 N N . ILE A 1 215 ? -1.334 -17.185 13.370 1.00 85.75 215 ILE A N 1
ATOM 1840 C CA . ILE A 1 215 ? -2.487 -16.283 13.413 1.00 85.75 215 ILE A CA 1
ATOM 1841 C C . ILE A 1 215 ? -3.701 -17.044 12.890 1.00 85.75 215 ILE A C 1
ATOM 1843 O O . ILE A 1 215 ? -4.090 -16.942 11.722 1.00 85.75 215 ILE A O 1
ATOM 1847 N N . ASP A 1 216 ? -4.289 -17.859 13.755 1.00 73.69 216 ASP A N 1
ATOM 1848 C CA . ASP A 1 216 ? -5.227 -18.917 13.357 1.00 73.69 216 ASP A CA 1
ATOM 1849 C C . ASP A 1 216 ? -6.616 -18.401 12.914 1.00 73.69 216 ASP A C 1
ATOM 1851 O O . ASP A 1 216 ? -7.411 -19.094 12.288 1.00 73.69 216 ASP A O 1
ATOM 1855 N N . ILE A 1 217 ? -6.923 -17.131 13.187 1.00 71.19 217 ILE A N 1
ATOM 1856 C CA . ILE A 1 217 ? -8.302 -16.613 13.134 1.00 71.19 217 ILE A CA 1
ATOM 1857 C C . ILE A 1 217 ? -8.676 -16.042 11.755 1.00 71.19 217 ILE A C 1
ATOM 1859 O O . ILE A 1 217 ? -9.854 -15.862 11.438 1.00 71.19 217 ILE A O 1
ATOM 1863 N N . LEU A 1 218 ? -7.692 -15.734 10.910 1.00 79.88 218 LEU A N 1
ATOM 1864 C CA . LEU A 1 218 ? -7.931 -14.949 9.702 1.00 79.88 218 LEU A CA 1
ATOM 1865 C C . LEU A 1 218 ? -7.887 -15.803 8.439 1.00 79.88 218 LEU A C 1
ATOM 1867 O O . LEU A 1 218 ? -6.950 -16.566 8.208 1.00 79.88 218 LEU A O 1
ATOM 1871 N N . LYS A 1 219 ? -8.866 -15.587 7.551 1.00 92.69 219 LYS A N 1
ATOM 1872 C CA . LYS A 1 219 ? -8.776 -16.061 6.165 1.00 92.69 219 LYS A CA 1
ATOM 1873 C C . LYS A 1 219 ? -7.560 -15.403 5.513 1.00 92.69 219 LYS A C 1
ATOM 1875 O O . LYS A 1 219 ? -7.438 -14.179 5.545 1.00 92.69 219 LYS A O 1
ATOM 1880 N N . LYS A 1 220 ? -6.686 -16.206 4.912 1.00 94.88 220 LYS A N 1
ATOM 1881 C CA . LYS A 1 220 ? -5.452 -15.759 4.252 1.00 94.88 220 LYS A CA 1
ATOM 1882 C C . LYS A 1 220 ? -5.556 -16.048 2.761 1.00 94.88 220 LYS A C 1
ATOM 1884 O O . LYS A 1 220 ? -6.069 -17.093 2.373 1.00 94.88 220 LYS A O 1
ATOM 1889 N N . GLU A 1 221 ? -5.088 -15.132 1.924 1.00 96.56 221 GLU A N 1
ATOM 1890 C CA . GLU A 1 221 ? -5.022 -15.346 0.479 1.00 96.56 221 GLU A CA 1
ATOM 1891 C C . GLU A 1 221 ? -3.744 -14.751 -0.108 1.00 96.56 221 GLU A C 1
ATOM 1893 O O . GLU A 1 221 ? -3.400 -13.589 0.121 1.00 96.56 221 GLU A O 1
ATOM 1898 N N . ARG A 1 222 ? -3.059 -15.550 -0.922 1.00 98.12 222 ARG A N 1
ATOM 1899 C CA . ARG A 1 222 ? -1.921 -15.089 -1.704 1.00 98.12 222 ARG A CA 1
ATOM 1900 C C . ARG A 1 222 ? -2.386 -14.234 -2.874 1.00 98.12 222 ARG A C 1
ATOM 1902 O O . ARG A 1 222 ? -3.225 -14.657 -3.664 1.00 98.12 222 ARG A O 1
ATOM 1909 N N . PHE A 1 223 ? -1.752 -13.086 -3.066 1.00 98.50 223 PHE A N 1
ATOM 1910 C CA . PHE A 1 223 ? -1.818 -12.334 -4.312 1.00 98.50 223 PHE A CA 1
ATOM 1911 C C . PHE A 1 223 ? -0.490 -12.477 -5.067 1.00 98.50 223 PHE A C 1
ATOM 1913 O O . PHE A 1 223 ? 0.563 -12.089 -4.554 1.00 98.50 223 PHE A O 1
ATOM 1920 N N . SER A 1 224 ? -0.524 -13.033 -6.285 1.00 98.56 224 SER A N 1
ATOM 1921 C CA . SER A 1 224 ? 0.684 -13.119 -7.119 1.00 98.56 224 SER A CA 1
ATOM 1922 C C . SER A 1 224 ? 1.133 -11.715 -7.524 1.00 98.56 224 SER A C 1
ATOM 1924 O O . SER A 1 224 ? 0.408 -10.970 -8.191 1.00 98.56 224 SER A O 1
ATOM 1926 N N . ALA A 1 225 ? 2.324 -11.334 -7.064 1.00 98.50 225 ALA A N 1
ATOM 1927 C CA . ALA A 1 225 ? 2.890 -10.028 -7.339 1.00 98.50 225 ALA A CA 1
ATOM 1928 C C . ALA A 1 225 ? 3.161 -9.859 -8.840 1.00 98.50 225 ALA A C 1
ATOM 1930 O O . ALA A 1 225 ? 3.685 -10.739 -9.522 1.00 98.50 225 ALA A O 1
ATOM 1931 N N . ILE A 1 226 ? 2.834 -8.681 -9.357 1.00 98.50 226 ILE A N 1
ATOM 1932 C CA . ILE A 1 226 ? 2.998 -8.337 -10.763 1.00 98.50 226 ILE A CA 1
ATOM 1933 C C . ILE A 1 226 ? 4.459 -7.975 -11.021 1.00 98.50 226 ILE A C 1
ATOM 1935 O O . ILE A 1 226 ? 4.962 -6.973 -10.514 1.00 98.50 226 ILE A O 1
ATOM 1939 N N . ARG A 1 227 ? 5.115 -8.753 -11.883 1.00 97.88 227 ARG A N 1
ATOM 1940 C CA . ARG A 1 227 ? 6.459 -8.482 -12.402 1.00 97.88 227 ARG A CA 1
ATOM 1941 C C . ARG A 1 227 ? 6.367 -8.105 -13.885 1.00 97.88 227 ARG A C 1
ATOM 1943 O O . ARG A 1 227 ? 6.393 -8.999 -14.726 1.00 97.88 227 ARG A O 1
ATOM 1950 N N . PRO A 1 228 ? 6.213 -6.814 -14.226 1.00 97.88 228 PRO A N 1
ATOM 1951 C CA . PRO A 1 228 ? 6.096 -6.410 -15.619 1.00 97.88 228 PRO A CA 1
ATOM 1952 C C . PRO A 1 228 ? 7.436 -6.573 -16.344 1.00 97.88 228 PRO A C 1
ATOM 1954 O O . PRO A 1 228 ? 8.503 -6.343 -15.768 1.00 97.88 228 PRO A O 1
ATOM 1957 N N . THR A 1 229 ? 7.371 -6.907 -17.626 1.00 97.44 229 THR A N 1
ATOM 1958 C CA . THR A 1 229 ? 8.489 -6.765 -18.565 1.00 97.44 229 THR A CA 1
ATOM 1959 C C . THR A 1 229 ? 8.609 -5.312 -19.035 1.00 97.44 229 THR A C 1
ATOM 1961 O O . THR A 1 229 ? 7.741 -4.469 -18.775 1.00 97.44 229 THR A O 1
ATOM 1964 N N . LYS A 1 230 ? 9.699 -4.977 -19.735 1.00 96.75 230 LYS A N 1
ATOM 1965 C CA . LYS A 1 230 ? 9.834 -3.645 -20.340 1.00 96.75 230 LYS A CA 1
ATOM 1966 C C . LYS A 1 230 ? 8.793 -3.455 -21.442 1.00 96.75 230 LYS A C 1
ATOM 1968 O O . LYS A 1 230 ? 8.213 -2.376 -21.557 1.00 96.75 230 LYS A O 1
ATOM 1973 N N . GLU A 1 231 ? 8.536 -4.506 -22.204 1.00 97.56 231 GLU A N 1
ATOM 1974 C CA . GLU A 1 231 ? 7.590 -4.566 -23.309 1.00 97.56 231 GLU A CA 1
ATOM 1975 C C . GLU A 1 231 ? 6.164 -4.322 -22.808 1.00 97.56 231 GLU A C 1
ATOM 1977 O O . GLU A 1 231 ? 5.454 -3.505 -23.395 1.00 97.56 231 GLU A O 1
ATOM 1982 N N . ASP A 1 232 ? 5.786 -4.911 -21.666 1.00 98.25 232 ASP A N 1
ATOM 1983 C CA . ASP A 1 232 ? 4.477 -4.685 -21.038 1.00 98.25 232 ASP A CA 1
ATOM 1984 C C . ASP A 1 232 ? 4.192 -3.207 -20.744 1.00 98.25 232 ASP A C 1
ATOM 1986 O O . ASP A 1 232 ? 3.033 -2.786 -20.735 1.00 98.25 232 ASP A O 1
ATOM 1990 N N . LEU A 1 233 ? 5.235 -2.424 -20.453 1.00 97.50 233 LEU A N 1
ATOM 1991 C CA . LEU A 1 233 ? 5.123 -1.019 -20.065 1.00 97.50 233 LEU A CA 1
ATOM 1992 C C . LEU A 1 233 ? 5.313 -0.069 -21.251 1.00 97.50 233 LEU A C 1
ATOM 1994 O O . LEU A 1 233 ? 4.555 0.888 -21.403 1.00 97.50 233 LEU A O 1
ATOM 1998 N N . VAL A 1 234 ? 6.345 -0.279 -22.067 1.00 96.06 234 VAL A N 1
ATOM 1999 C CA . VAL A 1 234 ? 6.791 0.714 -23.056 1.00 96.06 234 VAL A CA 1
ATOM 2000 C C . VAL A 1 234 ? 6.058 0.573 -24.388 1.00 96.06 234 VAL A C 1
ATOM 2002 O O . VAL A 1 234 ? 5.745 1.596 -24.996 1.00 96.06 234 VAL A O 1
ATOM 2005 N N . ASN A 1 235 ? 5.749 -0.650 -24.830 1.00 97.38 235 ASN A N 1
ATOM 2006 C CA . ASN A 1 235 ? 5.021 -0.867 -26.081 1.00 97.38 235 ASN A CA 1
ATOM 2007 C C . ASN A 1 235 ? 3.612 -0.269 -25.969 1.00 97.38 235 ASN A C 1
ATOM 2009 O O . ASN A 1 235 ? 2.953 -0.474 -24.955 1.00 97.38 235 ASN A O 1
ATOM 2013 N N . VAL A 1 236 ? 3.133 0.435 -27.000 1.00 97.62 236 VAL A N 1
ATOM 2014 C CA . VAL A 1 236 ? 1.784 1.030 -27.030 1.00 97.62 236 VAL A CA 1
ATOM 2015 C C . VAL A 1 236 ? 0.676 -0.005 -26.797 1.00 97.62 236 VAL A C 1
ATOM 2017 O O . VAL A 1 236 ? -0.323 0.301 -26.147 1.00 97.62 236 VAL A O 1
ATOM 2020 N N . ASN A 1 237 ? 0.907 -1.243 -27.243 1.00 97.88 237 ASN A N 1
ATOM 2021 C CA . ASN A 1 237 ? 0.010 -2.386 -27.058 1.00 97.88 237 ASN A CA 1
ATOM 2022 C C . ASN A 1 237 ? 0.380 -3.247 -25.834 1.00 97.88 237 ASN A C 1
ATOM 2024 O O . ASN A 1 237 ? -0.189 -4.317 -25.630 1.00 97.88 237 ASN A O 1
ATOM 2028 N N . GLY A 1 238 ? 1.351 -2.812 -25.028 1.00 98.19 238 GLY A N 1
ATOM 2029 C CA . GLY A 1 238 ? 1.786 -3.509 -23.824 1.00 98.19 238 GLY A CA 1
ATOM 2030 C C . GLY A 1 238 ? 0.690 -3.541 -22.757 1.00 98.19 238 GLY A C 1
ATOM 2031 O O . GLY A 1 238 ? -0.036 -2.562 -22.550 1.00 98.19 238 GLY A O 1
ATOM 2032 N N . LYS A 1 239 ? 0.596 -4.662 -22.031 1.00 98.44 239 LYS A N 1
ATOM 2033 C CA . LYS A 1 239 ? -0.449 -4.937 -21.026 1.00 98.44 239 LYS A CA 1
ATOM 2034 C C . LYS A 1 239 ? -0.640 -3.807 -20.007 1.00 98.44 239 LYS A C 1
ATOM 2036 O O . LYS A 1 239 ? -1.760 -3.531 -19.572 1.00 98.44 239 LYS A O 1
ATOM 2041 N N . TYR A 1 240 ? 0.447 -3.143 -19.622 1.00 98.31 240 TYR A N 1
ATOM 2042 C CA . TYR A 1 240 ? 0.466 -2.097 -18.603 1.00 98.31 240 TYR A CA 1
ATOM 2043 C C . TYR A 1 240 ? 0.800 -0.706 -19.165 1.00 98.31 240 TYR A C 1
ATOM 2045 O O . TYR A 1 240 ? 1.011 0.235 -18.393 1.00 98.31 240 TYR A O 1
ATOM 2053 N N . HIS A 1 241 ? 0.776 -0.528 -20.489 1.00 98.06 241 HIS A N 1
ATOM 2054 C CA . HIS A 1 241 ? 1.163 0.723 -21.140 1.00 98.06 241 HIS A CA 1
ATOM 2055 C C . HIS A 1 241 ? 0.364 1.940 -20.657 1.00 98.06 241 HIS A C 1
ATOM 2057 O O . HIS A 1 241 ? 0.918 3.010 -20.383 1.00 98.06 241 HIS A O 1
ATOM 2063 N N . LYS A 1 242 ? -0.951 1.779 -20.458 1.00 98.00 242 LYS A N 1
ATOM 2064 C CA . LYS A 1 242 ? -1.813 2.859 -19.944 1.00 98.00 242 LYS A CA 1
ATOM 2065 C C . LYS A 1 242 ? -1.357 3.391 -18.577 1.00 98.00 242 LYS A C 1
ATOM 2067 O O . LYS A 1 242 ? -1.460 4.588 -18.318 1.00 98.00 242 LYS A O 1
ATOM 2072 N N . TYR A 1 243 ? -0.806 2.523 -17.726 1.00 97.88 243 TYR A N 1
ATOM 2073 C CA . TYR A 1 243 ? -0.241 2.898 -16.429 1.00 97.88 243 TYR A CA 1
ATOM 2074 C C . TYR A 1 243 ? 1.139 3.537 -16.610 1.00 97.88 243 TYR A C 1
ATOM 2076 O O . TYR A 1 243 ? 1.417 4.590 -16.037 1.00 97.88 243 TYR A O 1
ATOM 2084 N N . TYR A 1 244 ? 1.978 2.975 -17.485 1.00 97.25 244 TYR A N 1
ATOM 2085 C CA . TYR A 1 244 ? 3.280 3.549 -17.830 1.00 97.25 244 TYR A CA 1
ATOM 2086 C C . TYR A 1 244 ? 3.191 5.020 -18.267 1.00 97.25 244 TYR A C 1
ATOM 2088 O O . TYR A 1 244 ? 3.992 5.853 -17.825 1.00 97.25 244 TYR A O 1
ATOM 2096 N N . ARG A 1 245 ? 2.169 5.387 -19.053 1.00 97.25 245 ARG A N 1
ATOM 2097 C CA . ARG A 1 245 ? 1.937 6.780 -19.478 1.00 97.25 245 ARG A CA 1
ATOM 2098 C C . ARG A 1 245 ? 1.822 7.757 -18.304 1.00 97.25 245 ARG A C 1
ATOM 2100 O O . ARG A 1 245 ? 2.352 8.868 -18.400 1.00 97.25 245 ARG A O 1
ATOM 2107 N N . ARG A 1 246 ? 1.221 7.320 -17.193 1.00 97.69 246 ARG A N 1
ATOM 2108 C CA . ARG A 1 246 ? 1.041 8.075 -15.939 1.00 97.69 246 ARG A CA 1
ATOM 2109 C C . ARG A 1 246 ? 2.278 8.051 -15.031 1.00 97.69 246 ARG A C 1
ATOM 2111 O O . ARG A 1 246 ? 2.322 8.764 -14.030 1.00 97.69 246 ARG A O 1
ATOM 2118 N N . GLY A 1 247 ? 3.288 7.251 -15.372 1.00 97.00 247 GLY A N 1
ATOM 2119 C CA . GLY A 1 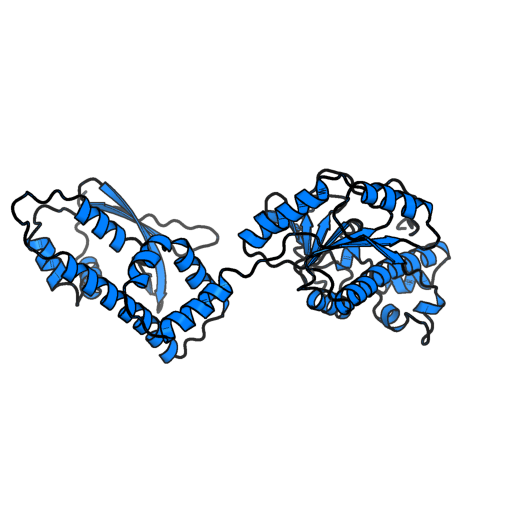247 ? 4.552 7.158 -14.651 1.00 97.00 247 GLY A CA 1
ATOM 2120 C C . GLY A 1 247 ? 5.310 8.483 -14.603 1.00 97.00 247 GLY A C 1
ATOM 2121 O O . GLY A 1 247 ? 5.381 9.227 -15.586 1.00 97.00 247 GLY A O 1
ATOM 2122 N N . VAL A 1 248 ? 5.929 8.775 -13.462 1.00 95.75 248 VAL A N 1
ATOM 2123 C CA . VAL A 1 248 ? 6.821 9.931 -13.327 1.00 95.75 248 VAL A CA 1
ATOM 2124 C C . VAL A 1 248 ? 8.037 9.811 -14.246 1.00 95.75 248 VAL A C 1
ATOM 2126 O O . VAL A 1 248 ? 8.523 8.714 -14.527 1.00 95.75 248 VAL A O 1
ATOM 2129 N N . ILE A 1 249 ? 8.595 10.954 -14.657 1.00 94.00 249 ILE A N 1
ATOM 2130 C CA . ILE A 1 249 ? 9.764 11.024 -15.555 1.00 94.00 249 ILE A CA 1
ATOM 2131 C C . ILE A 1 249 ? 10.920 10.149 -15.051 1.00 94.00 249 ILE A C 1
ATOM 2133 O O . ILE A 1 249 ? 11.578 9.488 -15.847 1.00 94.00 249 ILE A O 1
ATOM 2137 N N . ARG A 1 250 ? 11.140 10.080 -13.730 1.00 90.44 250 ARG A N 1
ATOM 2138 C CA . ARG A 1 250 ? 12.174 9.223 -13.128 1.00 90.44 250 ARG A CA 1
ATOM 2139 C C . ARG A 1 250 ? 12.006 7.747 -13.505 1.00 90.44 250 ARG A C 1
ATOM 2141 O O . ARG A 1 250 ? 12.983 7.118 -13.886 1.00 90.44 250 ARG A O 1
ATOM 2148 N N . PHE A 1 251 ? 10.788 7.211 -13.431 1.00 90.25 251 PHE A N 1
ATOM 2149 C CA . PHE A 1 251 ? 10.509 5.823 -13.807 1.00 90.25 251 PHE A CA 1
ATOM 2150 C C . PHE A 1 251 ? 10.686 5.604 -15.309 1.00 90.25 251 PHE A C 1
ATOM 2152 O O . PHE A 1 251 ? 11.299 4.623 -15.714 1.00 90.25 251 PHE A O 1
ATOM 2159 N N . LYS A 1 252 ? 10.241 6.555 -16.139 1.00 91.50 252 LYS A N 1
ATOM 2160 C CA . LYS A 1 252 ? 10.454 6.492 -17.594 1.00 91.50 252 LYS A CA 1
ATOM 2161 C C . LYS A 1 252 ? 11.944 6.475 -17.946 1.00 91.50 252 LYS A C 1
ATOM 2163 O O . LYS A 1 252 ? 12.374 5.665 -18.758 1.00 91.50 252 LYS A O 1
ATOM 2168 N N . ARG A 1 253 ? 12.747 7.303 -17.267 1.00 91.12 253 ARG A N 1
ATOM 2169 C CA . ARG A 1 253 ? 14.213 7.309 -17.400 1.00 91.12 253 ARG A CA 1
ATOM 2170 C C . ARG A 1 253 ? 14.838 5.986 -16.978 1.00 91.12 253 ARG A C 1
ATOM 2172 O O . ARG A 1 253 ? 15.829 5.599 -17.584 1.00 91.12 253 ARG A O 1
ATOM 2179 N N . TYR A 1 254 ? 14.286 5.301 -15.976 1.00 90.31 254 TYR A N 1
ATOM 2180 C CA . TYR A 1 254 ? 14.818 4.011 -15.546 1.00 90.31 254 TYR A CA 1
ATOM 2181 C C . TYR A 1 254 ? 14.732 2.947 -16.640 1.00 90.31 254 TYR A C 1
ATOM 2183 O O . TYR A 1 254 ? 15.716 2.262 -16.898 1.00 90.31 254 TYR A O 1
ATOM 2191 N N . LEU A 1 255 ? 13.599 2.875 -17.340 1.00 88.56 255 LEU A N 1
ATOM 2192 C CA . LEU A 1 255 ? 13.376 1.886 -18.402 1.00 88.56 255 LEU A CA 1
ATOM 2193 C C . LEU A 1 255 ? 14.185 2.157 -19.685 1.00 88.56 255 LEU A C 1
ATOM 2195 O O . LEU A 1 255 ? 14.347 1.262 -20.517 1.00 88.56 255 LEU A O 1
ATOM 2199 N N . ASN A 1 256 ? 14.725 3.370 -19.828 1.00 86.75 256 ASN A N 1
ATOM 2200 C CA . ASN A 1 256 ? 15.527 3.798 -20.977 1.00 86.75 256 ASN A CA 1
ATOM 2201 C C . ASN A 1 256 ? 17.044 3.790 -20.696 1.00 86.75 256 ASN A C 1
ATOM 2203 O O . ASN A 1 256 ? 17.806 4.331 -21.491 1.00 86.75 256 ASN A O 1
ATOM 2207 N N . ASN A 1 257 ? 17.494 3.238 -19.563 1.00 84.81 257 ASN A N 1
ATOM 2208 C CA . ASN A 1 257 ? 18.901 3.267 -19.140 1.00 84.81 257 ASN A CA 1
ATOM 2209 C C . ASN A 1 257 ? 19.544 1.862 -19.143 1.00 84.81 257 ASN A C 1
ATOM 2211 O O . ASN A 1 257 ? 18.992 0.919 -19.697 1.00 84.81 257 ASN A O 1
ATOM 2215 N N . LYS A 1 258 ? 20.726 1.719 -18.529 1.00 76.25 258 LYS A N 1
ATOM 2216 C CA . LYS A 1 258 ? 21.446 0.449 -18.328 1.00 76.25 258 LYS A CA 1
ATOM 2217 C C . LYS A 1 258 ? 20.621 -0.575 -17.527 1.00 76.25 258 LYS A C 1
ATOM 2219 O O . LYS A 1 258 ? 19.769 -0.198 -16.720 1.00 76.25 258 LYS A O 1
ATOM 2224 N N . SER A 1 259 ? 20.960 -1.860 -17.669 1.00 79.81 259 SER A N 1
ATOM 2225 C CA . SER A 1 259 ? 20.230 -3.021 -17.118 1.00 79.81 259 SER A CA 1
ATOM 2226 C C . SER A 1 259 ? 19.789 -2.892 -15.650 1.00 79.81 259 SER A C 1
ATOM 2228 O O . SER A 1 259 ? 18.595 -2.935 -15.374 1.00 79.81 259 SER A O 1
ATOM 2230 N N . LYS A 1 260 ? 20.706 -2.634 -14.704 1.00 78.12 260 LYS A N 1
ATOM 2231 C CA . LYS A 1 260 ? 20.369 -2.537 -13.260 1.00 78.12 260 LYS A CA 1
ATOM 2232 C C . LYS A 1 260 ? 19.358 -1.431 -12.927 1.00 78.12 260 LYS A C 1
ATOM 2234 O O . LYS A 1 260 ? 18.632 -1.508 -11.939 1.00 78.12 260 LYS A O 1
ATOM 2239 N N . ILE A 1 261 ? 19.321 -0.367 -13.728 1.00 86.00 261 ILE A N 1
ATOM 2240 C CA . ILE A 1 261 ? 18.370 0.731 -13.539 1.00 86.00 261 ILE A CA 1
ATOM 2241 C C . ILE A 1 261 ? 16.997 0.329 -14.097 1.00 86.00 261 ILE A C 1
ATOM 2243 O O . ILE A 1 261 ? 15.982 0.660 -13.481 1.00 86.00 261 ILE A O 1
ATOM 2247 N N . ILE A 1 262 ? 16.962 -0.427 -15.202 1.00 91.25 262 ILE A N 1
ATOM 2248 C CA . ILE A 1 262 ? 15.723 -0.998 -15.747 1.00 91.25 262 ILE A CA 1
ATOM 2249 C C . ILE A 1 262 ? 15.059 -1.888 -14.696 1.00 91.25 262 ILE A C 1
ATOM 2251 O O . ILE A 1 262 ? 13.894 -1.662 -14.389 1.00 91.25 262 ILE A O 1
ATOM 2255 N N . GLU A 1 263 ? 15.796 -2.820 -14.086 1.00 93.19 263 GLU A N 1
ATOM 2256 C CA . GLU A 1 263 ? 15.275 -3.719 -13.043 1.00 93.19 263 GLU A CA 1
ATOM 2257 C C . GLU A 1 263 ? 14.650 -2.954 -11.873 1.00 93.19 263 GLU A C 1
ATOM 2259 O O . GLU A 1 263 ? 13.541 -3.266 -11.443 1.00 93.19 263 GLU A O 1
ATOM 2264 N N . ARG A 1 264 ? 15.303 -1.880 -11.408 1.00 92.25 264 ARG A N 1
ATOM 2265 C CA . ARG A 1 264 ? 14.728 -0.995 -10.384 1.00 92.25 264 ARG A CA 1
ATOM 2266 C C . ARG A 1 264 ? 13.418 -0.359 -10.850 1.00 92.25 264 ARG A C 1
ATOM 2268 O O . ARG A 1 2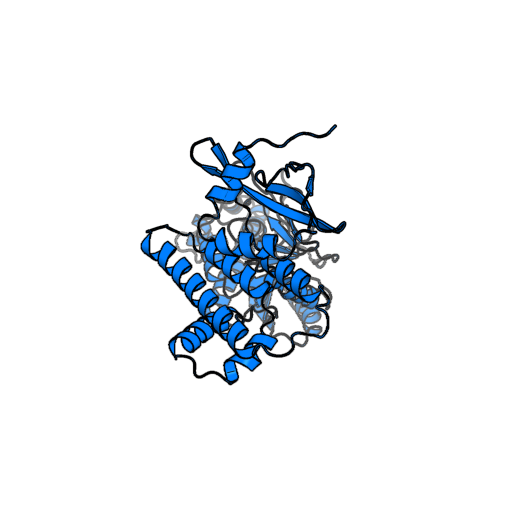64 ? 12.479 -0.252 -10.063 1.00 92.25 264 ARG A O 1
ATOM 2275 N N . GLY A 1 265 ? 13.363 0.096 -12.101 1.00 93.25 265 GLY A N 1
ATOM 2276 C CA . GLY A 1 265 ? 12.154 0.655 -12.701 1.00 93.25 265 GLY A CA 1
ATOM 2277 C C . GLY A 1 265 ? 11.018 -0.360 -12.777 1.00 93.25 265 GLY A C 1
ATOM 2278 O O . GLY A 1 265 ? 9.910 -0.043 -12.350 1.00 93.25 265 GLY A O 1
ATOM 2279 N N . LEU A 1 266 ? 11.305 -1.571 -13.261 1.00 95.81 266 LEU A N 1
ATOM 2280 C CA . LEU A 1 266 ? 10.345 -2.669 -13.374 1.00 95.81 266 LEU A CA 1
ATOM 2281 C C . LEU A 1 266 ? 9.834 -3.113 -12.005 1.00 95.81 266 LEU A C 1
ATOM 2283 O O . LEU A 1 266 ? 8.626 -3.200 -11.817 1.00 95.81 266 LEU A O 1
ATOM 2287 N N . GLY A 1 267 ? 10.728 -3.314 -11.034 1.00 95.38 267 GLY A N 1
ATOM 2288 C CA . GLY A 1 267 ? 10.359 -3.720 -9.681 1.00 95.38 267 GLY A CA 1
ATOM 2289 C C . GLY A 1 267 ? 9.496 -2.677 -8.967 1.00 95.38 267 GLY A C 1
ATOM 2290 O O . GLY A 1 267 ? 8.468 -3.012 -8.385 1.00 95.38 267 GLY A O 1
ATOM 2291 N N . ALA A 1 268 ? 9.842 -1.391 -9.081 1.00 94.81 268 ALA A N 1
ATOM 2292 C CA . ALA A 1 268 ? 9.047 -0.323 -8.478 1.00 94.81 268 ALA A CA 1
ATOM 2293 C C . ALA A 1 268 ? 7.666 -0.151 -9.145 1.00 94.81 268 ALA A C 1
ATOM 2295 O O . ALA A 1 268 ? 6.677 0.102 -8.455 1.00 94.81 268 ALA A O 1
ATOM 2296 N N . PHE A 1 269 ? 7.579 -0.318 -10.473 1.00 96.44 269 PHE A N 1
ATOM 2297 C CA . PHE A 1 269 ? 6.295 -0.358 -11.182 1.00 96.44 269 PHE A CA 1
ATOM 2298 C C . PHE A 1 269 ? 5.475 -1.589 -10.790 1.00 96.44 269 PHE A C 1
ATOM 2300 O O . PHE A 1 269 ? 4.282 -1.464 -10.535 1.00 96.44 269 PHE A O 1
ATOM 2307 N N . GLY A 1 270 ? 6.110 -2.759 -10.716 1.00 97.81 270 GLY A N 1
ATOM 2308 C CA . GLY A 1 270 ? 5.482 -4.019 -10.333 1.00 97.81 270 GLY A CA 1
ATOM 2309 C C . GLY A 1 270 ? 4.879 -3.972 -8.934 1.00 97.81 270 GLY A C 1
ATOM 2310 O O . GLY A 1 270 ? 3.718 -4.334 -8.757 1.00 97.81 270 GLY A O 1
ATOM 2311 N N . CYS A 1 271 ? 5.605 -3.409 -7.966 1.00 97.50 271 CYS A N 1
ATOM 2312 C CA . CYS A 1 271 ? 5.099 -3.157 -6.615 1.00 97.50 271 CYS A CA 1
ATOM 2313 C C . CYS A 1 271 ? 3.840 -2.265 -6.641 1.00 97.50 271 CYS A C 1
ATOM 2315 O O . CYS A 1 271 ? 2.803 -2.644 -6.096 1.00 97.50 271 CYS A O 1
ATOM 2317 N N . TYR A 1 272 ? 3.864 -1.137 -7.369 1.00 98.12 272 TYR A N 1
ATOM 2318 C CA . TYR A 1 272 ? 2.677 -0.284 -7.523 1.00 98.12 272 TYR A CA 1
ATOM 2319 C C . TYR A 1 272 ? 1.493 -1.032 -8.148 1.00 98.12 272 TYR A C 1
ATOM 2321 O O . TYR A 1 272 ? 0.379 -0.976 -7.624 1.00 98.12 272 TYR A O 1
ATOM 2329 N N . LEU A 1 273 ? 1.723 -1.734 -9.263 1.00 98.56 273 LEU A N 1
ATOM 2330 C CA . LEU A 1 273 ? 0.674 -2.468 -9.968 1.00 98.56 273 LEU A CA 1
ATOM 2331 C C . LEU A 1 273 ? 0.082 -3.566 -9.080 1.00 98.56 273 LEU A C 1
ATOM 2333 O O . LEU A 1 273 ? -1.134 -3.729 -9.069 1.00 98.56 273 LEU A O 1
ATOM 2337 N N . SER A 1 274 ? 0.909 -4.269 -8.305 1.00 98.62 274 SER A N 1
ATOM 2338 C CA . SER A 1 274 ? 0.458 -5.334 -7.402 1.00 98.62 274 SER A CA 1
ATOM 2339 C C . SER A 1 274 ? -0.548 -4.811 -6.381 1.00 98.62 274 SER A C 1
ATOM 2341 O O . SER A 1 274 ? -1.652 -5.339 -6.287 1.00 98.62 274 SER A O 1
ATOM 2343 N N . HIS A 1 275 ? -0.226 -3.709 -5.697 1.00 98.69 275 HIS A N 1
ATOM 2344 C CA . HIS A 1 275 ? -1.165 -3.071 -4.774 1.00 98.69 275 HIS A CA 1
ATOM 2345 C C . HIS A 1 275 ? -2.425 -2.565 -5.481 1.00 98.69 275 HIS A C 1
ATOM 2347 O O . HIS A 1 275 ? -3.534 -2.804 -5.011 1.00 98.69 275 HIS A O 1
ATOM 2353 N N . TYR A 1 276 ? -2.274 -1.889 -6.622 1.00 98.69 276 TYR A N 1
ATOM 2354 C CA . TYR A 1 276 ? -3.404 -1.332 -7.365 1.00 98.69 276 TYR A CA 1
ATOM 2355 C C . TYR A 1 276 ? -4.402 -2.417 -7.800 1.00 98.69 276 TYR A C 1
ATOM 2357 O O . TYR A 1 276 ? -5.608 -2.282 -7.587 1.00 98.69 276 TYR A O 1
ATOM 2365 N N . PHE A 1 277 ? -3.915 -3.513 -8.386 1.00 98.69 277 PHE A N 1
ATOM 2366 C CA . PHE A 1 277 ? -4.769 -4.609 -8.839 1.00 98.69 277 PHE A CA 1
ATOM 2367 C C . PHE A 1 277 ? -5.332 -5.438 -7.682 1.00 98.69 277 PHE A C 1
ATOM 2369 O O . PHE A 1 277 ? -6.481 -5.871 -7.774 1.00 98.69 277 PHE A O 1
ATOM 2376 N N . LEU A 1 278 ? -4.594 -5.592 -6.578 1.00 98.56 278 LEU A N 1
ATOM 2377 C CA . LEU A 1 278 ? -5.135 -6.197 -5.363 1.00 98.56 278 LEU A CA 1
ATOM 2378 C C . LEU A 1 278 ? -6.307 -5.375 -4.804 1.00 98.56 278 LEU A C 1
ATOM 2380 O O . LEU A 1 278 ? -7.341 -5.945 -4.469 1.00 98.56 278 LEU A O 1
ATOM 2384 N N . LEU A 1 279 ? -6.212 -4.041 -4.777 1.00 98.50 279 LEU A N 1
ATOM 2385 C CA . LEU A 1 279 ? -7.327 -3.189 -4.346 1.00 98.50 279 LEU A CA 1
ATOM 2386 C C . LEU A 1 279 ? -8.553 -3.317 -5.264 1.00 98.50 279 LEU A C 1
ATOM 2388 O O . LEU A 1 279 ? -9.684 -3.353 -4.780 1.00 98.50 279 LEU A O 1
ATOM 2392 N N . HIS A 1 280 ? -8.361 -3.435 -6.582 1.00 98.31 280 HIS A N 1
ATOM 2393 C CA . HIS A 1 280 ? -9.469 -3.724 -7.504 1.00 98.31 280 HIS A CA 1
ATOM 2394 C C . HIS A 1 280 ? -10.099 -5.093 -7.249 1.00 98.31 280 HIS A C 1
ATOM 2396 O O . HIS A 1 280 ? -11.323 -5.205 -7.287 1.00 98.31 280 HIS A O 1
ATOM 2402 N N . LYS A 1 281 ? -9.290 -6.114 -6.949 1.00 97.88 281 LYS A N 1
ATOM 2403 C CA . LYS A 1 281 ? -9.786 -7.439 -6.562 1.00 97.88 281 LYS A CA 1
ATOM 2404 C C . LYS A 1 281 ? -10.595 -7.377 -5.266 1.00 97.88 281 LYS A C 1
ATOM 2406 O O . LYS A 1 281 ? -11.733 -7.824 -5.263 1.00 97.88 281 LYS A O 1
ATOM 2411 N N . ILE A 1 282 ? -10.074 -6.745 -4.213 1.00 97.12 282 ILE A N 1
ATOM 2412 C CA . ILE A 1 282 ? -10.794 -6.565 -2.939 1.00 97.12 282 ILE A CA 1
ATOM 2413 C C . ILE A 1 282 ? -12.128 -5.846 -3.171 1.00 97.12 282 ILE A C 1
ATOM 2415 O O . ILE A 1 282 ? -13.159 -6.274 -2.657 1.00 97.12 282 ILE A O 1
ATOM 2419 N N . LYS A 1 283 ? -12.124 -4.785 -3.990 1.00 96.75 283 LYS A N 1
ATOM 2420 C CA . LYS A 1 283 ? -13.342 -4.053 -4.348 1.00 96.75 283 LYS A CA 1
ATOM 2421 C C . LYS A 1 283 ? -14.349 -4.939 -5.080 1.00 96.75 283 LYS A C 1
ATOM 2423 O O . LYS A 1 283 ? -15.527 -4.840 -4.779 1.00 96.75 283 LYS A O 1
ATOM 2428 N N . LYS A 1 284 ? -13.905 -5.752 -6.044 1.00 96.81 284 LYS A N 1
ATOM 2429 C CA . LYS A 1 284 ? -14.773 -6.646 -6.827 1.00 96.81 284 LYS A CA 1
ATOM 2430 C C . LYS A 1 284 ? -15.370 -7.752 -5.962 1.00 96.81 284 LYS A C 1
ATOM 2432 O O . LYS A 1 284 ? -16.548 -8.056 -6.100 1.00 96.81 284 LYS A O 1
ATOM 2437 N N . ASP A 1 285 ? -14.552 -8.344 -5.102 1.00 94.00 285 ASP A N 1
ATOM 2438 C CA . ASP A 1 285 ? -14.963 -9.476 -4.282 1.00 94.00 285 ASP A CA 1
ATOM 2439 C C . ASP A 1 285 ? -15.900 -9.022 -3.140 1.00 94.00 285 ASP A C 1
ATOM 2441 O O . ASP A 1 285 ? -16.653 -9.836 -2.616 1.00 94.00 285 ASP A O 1
ATOM 2445 N N . HIS A 1 286 ? -15.879 -7.729 -2.768 1.00 83.94 286 HIS A N 1
ATOM 2446 C CA . HIS A 1 286 ? -16.670 -7.143 -1.673 1.00 83.94 286 HIS A CA 1
ATOM 2447 C C . HIS A 1 286 ? -16.521 -7.901 -0.340 1.00 83.94 286 HIS A C 1
ATOM 2449 O O . HIS A 1 286 ? -17.447 -7.981 0.466 1.00 83.94 286 HIS A O 1
ATOM 2455 N N . ILE A 1 287 ? -15.338 -8.471 -0.101 1.00 78.12 287 ILE A N 1
ATOM 2456 C CA . ILE A 1 287 ? -15.082 -9.305 1.073 1.00 78.12 287 ILE A CA 1
ATOM 2457 C C . ILE A 1 287 ? -14.589 -8.439 2.224 1.00 78.12 287 ILE A C 1
ATOM 2459 O O . ILE A 1 287 ? -13.528 -7.822 2.127 1.00 78.12 287 ILE A O 1
ATOM 2463 N N . GLY A 1 288 ? -15.306 -8.523 3.342 1.00 80.81 288 GLY A N 1
ATOM 2464 C CA . GLY A 1 288 ? -14.828 -8.046 4.627 1.00 80.81 288 GLY A CA 1
ATOM 2465 C C . GLY A 1 288 ? -14.956 -6.542 4.832 1.00 80.81 288 GLY A C 1
ATOM 2466 O O . GLY A 1 288 ? -15.428 -5.798 3.975 1.00 80.81 288 GLY A O 1
ATOM 2467 N N . GLU A 1 289 ? -14.542 -6.106 6.015 1.00 88.81 289 GLU A N 1
ATOM 2468 C CA . GLU A 1 289 ? -14.698 -4.719 6.452 1.00 88.81 289 GLU A CA 1
ATOM 2469 C C . GLU A 1 289 ? -13.349 -4.002 6.509 1.00 88.81 289 GLU A C 1
ATOM 2471 O O . GLU A 1 289 ? -13.146 -3.000 5.824 1.00 88.81 289 GLU A O 1
ATOM 2476 N N . ASN A 1 290 ? -12.401 -4.576 7.253 1.00 95.06 290 ASN A N 1
ATOM 2477 C CA . ASN A 1 290 ? -11.000 -4.176 7.237 1.00 95.06 290 ASN A CA 1
ATOM 2478 C C . ASN A 1 290 ? -10.145 -5.332 6.716 1.00 95.06 290 ASN A C 1
ATOM 2480 O O . ASN A 1 290 ? -10.353 -6.493 7.096 1.00 95.06 290 ASN A O 1
ATOM 2484 N N . ILE A 1 291 ? -9.189 -5.012 5.848 1.00 96.50 291 ILE A N 1
ATOM 2485 C CA . ILE A 1 291 ? -8.321 -5.986 5.180 1.00 96.50 291 ILE A CA 1
ATOM 2486 C C . ILE A 1 291 ? -6.868 -5.669 5.488 1.00 96.50 291 ILE A C 1
ATOM 2488 O O . ILE A 1 291 ? -6.420 -4.548 5.255 1.00 96.50 291 ILE A O 1
ATOM 2492 N N . LEU A 1 292 ? -6.130 -6.669 5.964 1.00 96.69 292 LEU A N 1
ATOM 2493 C CA . LEU A 1 292 ? -4.685 -6.586 6.126 1.00 96.69 292 LEU A CA 1
ATOM 2494 C C . LEU A 1 292 ? -4.005 -6.968 4.806 1.00 96.69 292 LEU A C 1
ATOM 2496 O O . LEU A 1 292 ? -4.295 -8.016 4.236 1.00 96.69 292 LEU A O 1
ATOM 2500 N N . ILE A 1 293 ? -3.108 -6.116 4.321 1.00 97.69 293 ILE A N 1
ATOM 2501 C CA . ILE A 1 293 ? -2.235 -6.361 3.174 1.00 97.69 293 ILE A CA 1
ATOM 2502 C C . ILE A 1 293 ? -0.790 -6.396 3.669 1.00 97.69 293 ILE A C 1
ATOM 2504 O O . ILE A 1 293 ? -0.319 -5.439 4.291 1.00 97.69 293 ILE A O 1
ATOM 2508 N N . LEU A 1 294 ? -0.098 -7.486 3.350 1.00 97.38 294 LEU A N 1
ATOM 2509 C CA . LEU A 1 294 ? 1.303 -7.732 3.685 1.00 97.38 294 LEU A CA 1
ATOM 2510 C C . LEU A 1 294 ? 2.154 -7.845 2.414 1.00 97.38 294 LEU A C 1
ATOM 2512 O O . LEU A 1 294 ? 1.676 -8.324 1.384 1.00 97.38 294 LEU A O 1
ATOM 2516 N N . GLU A 1 295 ? 3.416 -7.429 2.487 1.00 96.81 295 GLU A N 1
ATOM 2517 C CA . GLU A 1 295 ? 4.445 -7.838 1.519 1.00 96.81 295 GLU A CA 1
ATOM 2518 C C . GLU A 1 295 ? 5.149 -9.114 2.008 1.00 96.81 295 GLU A C 1
ATOM 2520 O O . GLU A 1 295 ? 5.078 -9.480 3.181 1.00 96.81 295 GLU A O 1
ATOM 2525 N N . ASP A 1 296 ? 5.820 -9.799 1.088 1.00 94.00 296 ASP A N 1
ATOM 2526 C CA . ASP A 1 296 ? 6.515 -11.069 1.319 1.00 94.00 296 ASP A CA 1
ATOM 2527 C C . ASP A 1 296 ? 7.709 -10.987 2.291 1.00 94.00 296 ASP A C 1
ATOM 2529 O O . ASP A 1 296 ? 8.170 -12.006 2.798 1.00 94.00 296 ASP A O 1
ATOM 2533 N N . ASP A 1 297 ? 8.203 -9.783 2.580 1.00 93.50 297 ASP A N 1
ATOM 2534 C CA . ASP A 1 297 ? 9.283 -9.526 3.532 1.00 93.50 297 ASP A CA 1
ATOM 2535 C C . ASP A 1 297 ? 8.791 -9.016 4.896 1.00 93.50 297 ASP A C 1
ATOM 2537 O O . ASP A 1 297 ? 9.603 -8.579 5.720 1.00 93.50 297 ASP A O 1
ATOM 2541 N N . ALA A 1 298 ? 7.481 -9.094 5.158 1.00 94.06 298 ALA A N 1
ATOM 2542 C CA . ALA A 1 298 ? 6.906 -8.695 6.431 1.00 94.06 298 ALA A CA 1
ATOM 2543 C C . ALA A 1 298 ? 7.397 -9.556 7.599 1.00 94.06 298 ALA A C 1
ATOM 2545 O O . ALA A 1 298 ? 7.567 -10.770 7.507 1.00 94.06 298 ALA A O 1
ATOM 2546 N N . GLN A 1 299 ? 7.611 -8.891 8.729 1.00 92.12 299 GLN A N 1
ATOM 2547 C CA . GLN A 1 299 ? 7.910 -9.509 10.012 1.00 92.12 299 GLN A CA 1
ATOM 2548 C C . GLN A 1 299 ? 7.075 -8.813 11.080 1.00 92.12 299 GLN A C 1
ATOM 2550 O O . GLN A 1 299 ? 6.991 -7.591 11.094 1.00 92.12 299 GLN A O 1
ATOM 2555 N N . PHE A 1 300 ? 6.414 -9.558 11.952 1.00 91.75 300 PHE A N 1
ATOM 2556 C CA . PHE A 1 300 ? 5.655 -8.984 13.058 1.00 91.75 300 PHE A CA 1
ATOM 2557 C C . PHE A 1 300 ? 5.373 -10.054 14.105 1.00 91.75 300 PHE A C 1
ATOM 2559 O O . PHE A 1 300 ? 5.492 -11.241 13.819 1.00 91.75 300 PHE A O 1
ATOM 2566 N N . ASP A 1 301 ? 5.048 -9.620 15.320 1.00 90.38 301 ASP A N 1
ATOM 2567 C CA . ASP A 1 301 ? 4.604 -10.522 16.375 1.00 90.38 301 ASP A CA 1
ATOM 2568 C C . ASP A 1 301 ? 3.077 -10.715 16.327 1.00 90.38 301 ASP A C 1
ATOM 2570 O O . ASP A 1 301 ? 2.346 -9.996 15.636 1.00 90.38 301 ASP A O 1
ATOM 2574 N N . GLN A 1 302 ? 2.581 -11.670 17.109 1.00 85.38 302 GLN A N 1
ATOM 2575 C CA . GLN A 1 302 ? 1.150 -11.967 17.204 1.00 85.38 302 GLN A CA 1
ATOM 2576 C C . GLN A 1 302 ? 0.333 -10.795 17.787 1.00 85.38 302 GLN A C 1
ATOM 2578 O O . GLN A 1 302 ? -0.872 -10.692 17.551 1.00 85.38 302 GLN A O 1
ATOM 2583 N N . ASN A 1 303 ? 0.975 -9.871 18.511 1.00 91.25 303 ASN A N 1
ATOM 2584 C CA . ASN A 1 303 ? 0.308 -8.745 19.163 1.00 91.25 303 ASN A CA 1
ATOM 2585 C C . ASN A 1 303 ? 0.032 -7.582 18.209 1.00 91.25 303 ASN A C 1
ATOM 2587 O O . ASN A 1 303 ? -0.828 -6.746 18.513 1.00 91.25 303 ASN A O 1
ATOM 2591 N N . LEU A 1 304 ? 0.740 -7.483 17.079 1.00 91.25 304 LEU A N 1
ATOM 2592 C CA . LEU A 1 304 ? 0.599 -6.352 16.163 1.00 91.25 304 LEU A CA 1
ATOM 2593 C C . LEU A 1 304 ? -0.833 -6.217 15.629 1.00 91.25 304 LEU A C 1
ATOM 2595 O O . LEU A 1 304 ? -1.373 -5.111 15.598 1.00 91.25 304 LEU A O 1
ATOM 2599 N N . ILE A 1 305 ? -1.464 -7.329 15.250 1.00 91.62 305 ILE A N 1
ATOM 2600 C CA . ILE A 1 305 ? -2.837 -7.330 14.726 1.00 91.62 305 ILE A CA 1
ATOM 2601 C C . ILE A 1 305 ? -3.804 -6.803 15.786 1.00 91.62 305 ILE A C 1
ATOM 2603 O O . ILE A 1 305 ? -4.494 -5.816 15.537 1.00 91.62 305 ILE A O 1
ATOM 2607 N N . SER A 1 306 ? -3.781 -7.382 16.989 1.00 92.12 306 SER A N 1
ATOM 2608 C CA . SER A 1 306 ? -4.621 -6.943 18.110 1.00 92.12 306 SER A CA 1
ATOM 2609 C C . SER A 1 306 ? -4.372 -5.476 18.473 1.00 92.12 306 SER A C 1
ATOM 2611 O O . SER A 1 306 ? -5.303 -4.733 18.777 1.00 92.12 306 SER A O 1
ATOM 2613 N N . SER A 1 307 ? -3.118 -5.022 18.391 1.00 93.88 307 SER A N 1
ATOM 2614 C CA . SER A 1 307 ? -2.757 -3.620 18.624 1.00 93.88 307 SER A CA 1
ATOM 2615 C C . SER A 1 307 ? -3.378 -2.694 17.579 1.00 93.88 307 SER A C 1
ATOM 2617 O O . SER A 1 307 ? -3.919 -1.648 17.927 1.00 93.88 307 SER A O 1
ATOM 2619 N N . CYS A 1 308 ? -3.352 -3.080 16.303 1.00 93.00 308 CYS A N 1
ATOM 2620 C CA . CYS A 1 308 ? -4.012 -2.322 15.248 1.00 93.00 308 CYS A CA 1
ATOM 2621 C C . CYS A 1 308 ? -5.537 -2.298 15.406 1.00 93.00 308 CYS A C 1
ATOM 2623 O O . CYS A 1 308 ? -6.135 -1.236 15.256 1.00 93.00 308 CYS A O 1
ATOM 2625 N N . GLU A 1 309 ? -6.167 -3.427 15.737 1.00 94.12 309 GLU A N 1
ATOM 2626 C CA . GLU A 1 309 ? -7.612 -3.476 15.998 1.00 94.12 309 GLU A CA 1
ATOM 2627 C C . GLU A 1 309 ? -8.004 -2.572 17.173 1.00 94.12 309 GLU A C 1
ATOM 2629 O O . GLU A 1 309 ? -8.996 -1.847 17.090 1.00 94.12 309 GLU A O 1
ATOM 2634 N N . ASN A 1 310 ? -7.188 -2.542 18.231 1.00 94.06 310 ASN A N 1
ATOM 2635 C CA . ASN A 1 310 ? -7.381 -1.646 19.370 1.00 94.06 310 ASN A CA 1
ATOM 2636 C C . ASN A 1 310 ? -7.241 -0.171 18.986 1.00 94.06 310 ASN A C 1
ATOM 2638 O O . ASN A 1 310 ? -8.019 0.647 19.465 1.00 94.06 310 ASN A O 1
ATOM 2642 N N . VAL A 1 311 ? -6.300 0.184 18.109 1.00 94.12 311 VAL A N 1
ATOM 2643 C CA . VAL A 1 311 ? -6.187 1.557 17.589 1.00 94.12 311 VAL A CA 1
ATOM 2644 C C . VAL A 1 311 ? -7.406 1.923 16.748 1.00 94.12 311 VAL A C 1
ATOM 2646 O O . VAL A 1 311 ? -7.956 3.009 16.912 1.00 94.12 311 VAL A O 1
ATOM 2649 N N . ILE A 1 312 ? -7.872 1.025 15.875 1.00 93.88 312 ILE A N 1
ATOM 2650 C CA . ILE A 1 312 ? -9.080 1.282 15.080 1.00 93.88 312 ILE A CA 1
ATOM 2651 C C . ILE A 1 312 ? -10.277 1.499 16.004 1.00 93.88 312 ILE A C 1
ATOM 2653 O O . ILE A 1 312 ? -11.007 2.473 15.847 1.00 93.88 312 ILE A O 1
ATOM 2657 N N . LYS A 1 313 ? -10.452 0.632 17.000 1.00 93.38 313 LYS A N 1
ATOM 2658 C CA . LYS A 1 313 ? -11.557 0.723 17.950 1.00 93.38 313 LYS A CA 1
ATOM 2659 C C . LYS A 1 313 ? -11.469 1.985 18.817 1.00 93.38 313 LYS A C 1
ATOM 2661 O O . LYS A 1 313 ? -12.354 2.827 18.759 1.00 93.38 313 LYS A O 1
ATOM 2666 N N . ASN A 1 314 ? -10.391 2.129 19.579 1.00 91.94 314 ASN A N 1
ATOM 2667 C CA . ASN A 1 314 ? -10.331 3.075 20.693 1.00 91.94 314 ASN A CA 1
ATOM 2668 C C . ASN A 1 314 ? -9.803 4.458 20.287 1.00 91.94 314 ASN A C 1
ATOM 2670 O O . ASN A 1 314 ? -10.062 5.444 20.967 1.00 91.94 314 ASN A O 1
ATOM 2674 N N . GLU A 1 315 ? -9.008 4.550 19.217 1.00 91.88 315 GLU A N 1
ATOM 2675 C CA . GLU A 1 315 ? -8.382 5.817 18.814 1.00 91.88 315 GLU A CA 1
ATOM 2676 C C . GLU A 1 315 ? -9.033 6.428 17.573 1.00 91.88 315 GLU A C 1
ATOM 2678 O O . GLU A 1 315 ? -9.055 7.650 17.440 1.00 91.88 315 GLU A O 1
ATOM 2683 N N . LEU A 1 316 ? -9.555 5.604 16.662 1.00 91.12 316 LEU A N 1
ATOM 2684 C CA . LEU A 1 316 ? -10.218 6.082 15.450 1.00 91.12 316 LEU A CA 1
ATOM 2685 C C . LEU A 1 316 ? -11.737 6.129 15.610 1.00 91.12 316 LEU A C 1
ATOM 2687 O O . LEU A 1 316 ? -12.321 7.192 15.412 1.00 91.12 316 LEU A O 1
ATOM 2691 N N . ASN A 1 317 ? -12.376 5.021 15.990 1.00 87.38 317 ASN A N 1
ATOM 2692 C CA . ASN A 1 317 ? -13.837 4.956 16.043 1.00 87.38 317 ASN A CA 1
ATOM 2693 C C . ASN A 1 317 ? -14.405 5.780 17.208 1.00 87.38 317 ASN A C 1
ATOM 2695 O O . ASN A 1 317 ? -15.291 6.598 16.976 1.00 87.38 317 ASN A O 1
ATOM 2699 N N . ASP A 1 318 ? -13.854 5.650 18.420 1.00 85.38 318 ASP A N 1
ATOM 2700 C CA . ASP A 1 318 ? -14.320 6.413 19.594 1.00 85.38 318 ASP A CA 1
ATOM 2701 C C . ASP A 1 318 ? -14.144 7.933 19.424 1.00 85.38 318 ASP A C 1
ATOM 2703 O O . ASP A 1 318 ? -14.939 8.727 19.926 1.00 85.38 318 ASP A O 1
ATOM 2707 N N . ALA A 1 319 ? -13.122 8.350 18.672 1.00 84.56 319 ALA A N 1
ATOM 2708 C CA . ALA A 1 319 ? -12.869 9.752 18.347 1.00 84.56 319 ALA A CA 1
ATOM 2709 C C . ALA A 1 319 ? -13.575 10.220 17.058 1.00 84.56 319 ALA A C 1
ATOM 2711 O O . ALA A 1 319 ? -13.376 11.361 16.635 1.00 84.56 319 ALA A O 1
ATOM 2712 N N . ASN A 1 320 ? -14.374 9.354 16.420 1.00 88.75 320 ASN A N 1
ATOM 2713 C CA . ASN A 1 320 ? -15.048 9.599 15.143 1.00 88.75 320 ASN A CA 1
ATOM 2714 C C . ASN A 1 320 ? -14.101 10.132 14.044 1.00 88.75 320 ASN A C 1
ATOM 2716 O O . ASN A 1 320 ? -14.406 11.076 13.310 1.00 88.75 320 ASN A O 1
ATOM 2720 N N . ILE A 1 321 ? -12.903 9.550 13.953 1.00 90.44 321 ILE A N 1
ATOM 2721 C CA . ILE A 1 321 ? -11.873 9.935 12.987 1.00 90.44 321 ILE A CA 1
ATOM 2722 C C . ILE A 1 321 ? -12.011 9.077 11.727 1.00 90.44 321 ILE A C 1
ATOM 2724 O O . ILE A 1 321 ? -11.743 7.877 11.740 1.00 90.44 321 ILE A O 1
ATOM 2728 N N . ASP A 1 322 ? -12.338 9.716 10.599 1.00 94.31 322 ASP A N 1
ATOM 2729 C CA . ASP A 1 322 ? -12.355 9.040 9.297 1.00 94.31 322 ASP A CA 1
ATOM 2730 C C . ASP A 1 322 ? -10.946 8.577 8.881 1.00 94.31 322 ASP A C 1
ATOM 2732 O O . ASP A 1 322 ? -9.947 9.310 9.008 1.00 94.31 322 ASP A O 1
ATOM 2736 N N . TRP A 1 323 ? -10.877 7.361 8.337 1.00 96.81 323 TRP A N 1
ATOM 2737 C CA . TRP A 1 323 ? -9.642 6.704 7.930 1.00 96.81 323 TRP A CA 1
ATOM 2738 C C . TRP A 1 323 ? -9.817 5.801 6.710 1.00 96.81 323 TRP A C 1
ATOM 2740 O O . TRP A 1 323 ? -10.815 5.104 6.541 1.00 96.81 323 TRP A O 1
ATOM 2750 N N . ASP A 1 324 ? -8.801 5.814 5.848 1.00 97.38 324 ASP A N 1
ATOM 2751 C CA . ASP A 1 324 ? -8.774 5.038 4.607 1.00 97.38 324 ASP A CA 1
ATOM 2752 C C . ASP A 1 324 ? -7.735 3.911 4.693 1.00 97.38 324 ASP A C 1
ATOM 2754 O O . ASP A 1 324 ? -8.005 2.772 4.315 1.00 97.38 324 ASP A O 1
ATOM 2758 N N . ILE A 1 325 ? -6.535 4.237 5.191 1.00 97.75 325 ILE A N 1
ATOM 2759 C CA . ILE A 1 325 ? -5.394 3.318 5.275 1.00 97.75 325 ILE A CA 1
ATOM 2760 C C . ILE A 1 325 ? -4.669 3.539 6.604 1.00 97.75 325 ILE A C 1
ATOM 2762 O O . ILE A 1 325 ? -4.353 4.678 6.947 1.00 97.75 325 ILE A O 1
ATOM 2766 N N . ILE A 1 326 ? -4.324 2.459 7.301 1.00 96.94 326 ILE A N 1
ATOM 2767 C CA . ILE A 1 326 ? -3.346 2.466 8.398 1.00 96.94 326 ILE A CA 1
ATOM 2768 C C . ILE A 1 326 ? -2.101 1.726 7.926 1.00 96.94 326 ILE A C 1
ATOM 2770 O O . ILE A 1 326 ? -2.195 0.668 7.311 1.00 96.94 326 ILE A O 1
ATOM 2774 N N . ARG A 1 327 ? -0.920 2.281 8.190 1.00 95.75 327 ARG A N 1
ATOM 2775 C CA . ARG A 1 327 ? 0.366 1.699 7.793 1.00 95.75 327 ARG A CA 1
ATOM 2776 C C . ARG A 1 327 ? 1.256 1.521 9.002 1.00 95.75 327 ARG A C 1
ATOM 2778 O O . ARG A 1 327 ? 1.358 2.436 9.816 1.00 95.75 327 ARG A O 1
ATOM 2785 N N . VAL A 1 328 ? 1.979 0.412 9.050 1.00 93.88 328 VAL A N 1
ATOM 2786 C CA . VAL A 1 328 ? 3.147 0.277 9.925 1.00 93.88 328 VAL A CA 1
ATOM 2787 C C . VAL A 1 328 ? 4.370 0.473 9.047 1.00 93.88 328 VAL A C 1
ATOM 2789 O O . VAL A 1 328 ? 4.443 -0.054 7.938 1.00 93.88 328 VAL A O 1
ATOM 2792 N N . VAL A 1 329 ? 5.300 1.313 9.489 1.00 90.62 329 VAL A N 1
ATOM 2793 C CA . VAL A 1 329 ? 6.426 1.759 8.663 1.00 90.62 329 VAL A CA 1
ATOM 2794 C C . VAL A 1 329 ? 7.750 1.574 9.394 1.00 90.62 329 VAL A C 1
ATOM 2796 O O . VAL A 1 329 ? 7.789 1.568 10.619 1.00 90.62 329 VAL A O 1
ATOM 2799 N N . TRP A 1 330 ? 8.858 1.477 8.656 1.00 81.81 330 TRP A N 1
ATOM 2800 C CA . TRP A 1 330 ? 10.160 1.103 9.235 1.00 81.81 330 TRP A CA 1
ATOM 2801 C C . TRP A 1 330 ? 10.775 2.126 10.196 1.00 81.81 330 TRP A C 1
ATOM 2803 O O . TRP A 1 330 ? 11.671 1.786 10.963 1.00 81.81 330 TRP A O 1
ATOM 2813 N N . LYS A 1 331 ? 10.383 3.399 10.098 1.00 79.06 331 LYS A N 1
ATOM 2814 C CA . LYS A 1 331 ? 10.987 4.501 10.856 1.00 79.06 331 LYS A CA 1
ATOM 2815 C C . LYS A 1 331 ? 9.921 5.472 11.340 1.00 79.06 331 LYS A C 1
ATOM 2817 O O . LYS A 1 331 ? 9.038 5.862 10.576 1.00 79.06 331 LYS A O 1
ATOM 2822 N N . TYR A 1 332 ? 10.036 5.877 12.601 1.00 72.06 332 TYR A N 1
ATOM 2823 C CA . TYR A 1 332 ? 9.070 6.729 13.286 1.00 72.06 332 TYR A CA 1
ATOM 2824 C C . TYR A 1 332 ? 9.753 7.587 14.371 1.00 72.06 332 TYR A C 1
ATOM 2826 O O . TYR A 1 332 ? 10.667 7.061 15.006 1.00 72.06 332 TYR A O 1
ATOM 2834 N N . PRO A 1 333 ? 9.323 8.839 14.664 1.00 69.56 333 PRO A N 1
ATOM 2835 C CA . PRO A 1 333 ? 8.466 9.767 13.902 1.00 69.56 333 PRO A CA 1
ATOM 2836 C C . PRO A 1 333 ? 9.215 10.524 12.797 1.00 69.56 333 PRO A C 1
ATOM 2838 O O . PRO A 1 333 ? 10.434 10.669 12.847 1.00 69.56 333 PRO A O 1
ATOM 2841 N N . TYR A 1 334 ? 8.477 11.118 11.849 1.00 74.19 334 TYR A N 1
ATOM 2842 C CA . TYR A 1 334 ? 9.033 12.100 10.907 1.00 74.19 334 TYR A CA 1
ATOM 2843 C C . TYR A 1 334 ? 8.509 13.518 11.185 1.00 74.19 334 TYR A C 1
ATOM 2845 O O . TYR A 1 334 ? 7.298 13.682 11.339 1.00 74.19 334 TYR A O 1
ATOM 2853 N N . PRO A 1 335 ? 9.349 14.574 11.087 1.00 78.44 335 PRO A N 1
ATOM 2854 C CA . PRO A 1 335 ? 8.925 15.978 11.244 1.00 78.44 335 PRO A CA 1
ATOM 2855 C C . PRO A 1 335 ? 7.769 16.407 10.319 1.00 78.44 335 PRO A C 1
ATOM 2857 O O . PRO A 1 335 ? 7.088 17.407 10.545 1.00 78.44 335 PRO A O 1
ATOM 2860 N N . LYS A 1 336 ? 7.543 15.649 9.239 1.00 83.25 336 LYS A N 1
ATOM 2861 C CA . LYS A 1 336 ? 6.521 15.910 8.217 1.00 83.25 336 LYS A CA 1
ATOM 2862 C C . LYS A 1 336 ? 5.155 15.275 8.523 1.00 83.25 336 LYS A C 1
ATOM 2864 O O . LYS A 1 336 ? 4.245 15.392 7.699 1.00 83.25 336 LYS A O 1
ATOM 2869 N N . MET A 1 337 ? 5.003 14.614 9.669 1.00 90.50 337 MET A N 1
ATOM 2870 C CA . MET A 1 337 ? 3.738 14.044 10.135 1.00 90.50 337 MET A CA 1
ATOM 2871 C C . MET A 1 337 ? 3.125 14.904 11.248 1.00 90.50 337 MET A C 1
ATOM 2873 O O . MET A 1 337 ? 3.826 15.619 11.962 1.00 90.50 337 MET A O 1
ATOM 2877 N N . LYS A 1 338 ? 1.796 14.891 11.359 1.00 93.50 338 LYS A N 1
ATOM 2878 C CA . LYS A 1 338 ? 1.041 15.443 12.490 1.00 93.50 338 LYS A CA 1
ATOM 2879 C C . LYS A 1 338 ? 0.682 14.280 13.408 1.00 93.50 338 LYS A C 1
ATOM 2881 O O . LYS A 1 338 ? 0.100 13.311 12.932 1.00 93.50 338 LYS A O 1
ATOM 2886 N N . GLN A 1 339 ? 1.019 14.381 14.687 1.00 94.44 339 GLN A N 1
ATOM 2887 C CA . GLN A 1 339 ? 0.507 13.455 15.689 1.00 94.44 339 GLN A CA 1
ATOM 2888 C C . GLN A 1 339 ? -0.987 13.688 15.884 1.00 94.44 339 GLN A C 1
ATOM 2890 O O . GLN A 1 339 ? -1.416 14.833 16.022 1.00 94.44 339 GLN A O 1
ATOM 2895 N N . ILE A 1 340 ? -1.763 12.614 15.808 1.00 94.69 340 ILE A N 1
ATOM 2896 C CA . ILE A 1 340 ? -3.216 12.632 15.993 1.00 94.69 340 ILE A CA 1
ATOM 2897 C C . ILE A 1 340 ? -3.541 12.088 17.378 1.00 94.69 340 ILE A C 1
ATOM 2899 O O . ILE A 1 340 ? -4.309 12.696 18.110 1.00 94.69 340 ILE A O 1
ATOM 2903 N N . THR A 1 341 ? -2.868 11.004 17.753 1.00 91.81 341 THR A N 1
ATOM 2904 C CA . THR A 1 341 ? -2.943 10.355 19.064 1.00 91.81 341 THR A CA 1
ATOM 2905 C C . THR A 1 341 ? -1.530 9.912 19.485 1.00 91.81 341 THR A C 1
ATOM 2907 O O . THR A 1 341 ? -0.586 10.040 18.694 1.00 91.81 341 THR A O 1
ATOM 2910 N N . PRO A 1 342 ? -1.317 9.374 20.700 1.00 89.44 342 PRO A N 1
ATOM 2911 C CA . PRO A 1 342 ? -0.014 8.835 21.102 1.00 89.44 342 PRO A CA 1
ATOM 2912 C C . PRO A 1 342 ? 0.586 7.829 20.106 1.00 89.44 342 PRO A C 1
ATOM 2914 O O . PRO A 1 342 ? 1.804 7.824 19.902 1.00 89.44 342 PRO A O 1
ATOM 2917 N N . ASN A 1 343 ? -0.264 7.044 19.439 1.00 90.88 343 ASN A N 1
ATOM 2918 C CA . ASN A 1 343 ? 0.155 5.957 18.561 1.00 90.88 343 ASN A CA 1
ATOM 2919 C C . ASN A 1 343 ? -0.097 6.212 17.070 1.00 90.88 343 ASN A C 1
ATOM 2921 O O . ASN A 1 343 ? 0.420 5.463 16.239 1.00 90.88 343 ASN A O 1
ATOM 2925 N N . LEU A 1 344 ? -0.847 7.256 16.709 1.00 93.50 344 LEU A N 1
ATOM 2926 C CA . LEU A 1 344 ? -1.289 7.486 15.339 1.00 93.50 344 LEU A CA 1
ATOM 2927 C C . LEU A 1 344 ? -0.861 8.845 14.798 1.00 93.50 344 LEU A C 1
ATOM 2929 O O . LEU A 1 344 ? -0.989 9.893 15.437 1.00 93.50 344 LEU A O 1
ATOM 2933 N N . PHE A 1 345 ? -0.388 8.831 13.556 1.00 95.00 345 PHE A N 1
ATOM 2934 C CA . PHE A 1 345 ? 0.150 10.012 12.904 1.00 95.00 345 PHE A CA 1
ATOM 2935 C C . PHE A 1 345 ? -0.335 10.131 11.469 1.00 95.00 345 PHE A C 1
ATOM 2937 O O . PHE A 1 345 ? -0.501 9.140 10.769 1.00 95.00 345 PHE A O 1
ATOM 2944 N N . LYS A 1 346 ? -0.546 11.363 11.010 1.00 94.69 346 LYS A N 1
ATOM 2945 C CA . LYS A 1 346 ? -1.078 11.673 9.680 1.00 94.69 346 LYS A CA 1
ATOM 2946 C C . LYS A 1 346 ? -0.062 12.443 8.853 1.00 94.69 346 LYS A C 1
ATOM 2948 O O . LYS A 1 346 ? 0.624 13.335 9.360 1.00 94.69 346 LYS A O 1
ATOM 2953 N N . TYR A 1 347 ? 0.022 12.155 7.560 1.00 92.88 347 TYR A N 1
ATOM 2954 C CA . TYR A 1 347 ? 0.853 12.942 6.650 1.00 92.88 347 TYR A CA 1
ATOM 2955 C C . TYR A 1 347 ? 0.283 14.357 6.482 1.00 92.88 347 TYR A C 1
ATOM 2957 O O . TYR A 1 347 ? -0.902 14.530 6.210 1.00 92.88 347 TYR A O 1
ATOM 2965 N N . LYS A 1 348 ? 1.132 15.388 6.599 1.00 92.56 348 LYS A N 1
ATOM 2966 C CA . LYS A 1 348 ? 0.713 16.787 6.381 1.00 92.56 348 LYS A CA 1
ATOM 2967 C C . LYS A 1 348 ? 0.619 17.160 4.897 1.00 92.56 348 LYS A C 1
ATOM 2969 O O . LYS A 1 348 ? -0.130 18.060 4.539 1.00 92.56 348 LYS A O 1
ATOM 2974 N N . ASN A 1 349 ? 1.390 16.483 4.044 1.00 93.31 349 ASN A N 1
ATOM 2975 C CA . ASN A 1 349 ? 1.587 16.818 2.631 1.00 93.31 349 ASN A CA 1
ATOM 2976 C C . ASN A 1 349 ? 1.648 15.553 1.766 1.00 93.31 349 ASN A C 1
ATOM 2978 O O . ASN A 1 349 ? 1.816 14.457 2.298 1.00 93.31 349 ASN A O 1
ATOM 2982 N N . THR A 1 350 ? 1.599 15.714 0.444 1.00 94.06 350 THR A N 1
ATOM 2983 C CA . THR A 1 350 ? 1.859 14.656 -0.546 1.00 94.06 350 THR A CA 1
ATOM 2984 C C . THR A 1 350 ? 3.354 14.464 -0.817 1.00 94.06 350 THR A C 1
ATOM 2986 O O . THR A 1 350 ? 4.186 15.320 -0.486 1.00 94.06 350 THR A O 1
ATOM 2989 N N . ASN A 1 351 ? 3.707 13.329 -1.427 1.00 93.81 351 ASN A N 1
ATOM 2990 C CA . ASN A 1 351 ? 5.071 13.076 -1.881 1.00 93.81 351 ASN A CA 1
ATOM 2991 C C . ASN A 1 351 ? 5.463 14.026 -3.029 1.00 93.81 351 ASN A C 1
ATOM 2993 O O . ASN A 1 351 ? 4.622 14.395 -3.852 1.00 93.81 351 ASN A O 1
ATOM 2997 N N . LYS A 1 352 ? 6.747 14.395 -3.140 1.00 92.81 352 LYS A N 1
ATOM 2998 C CA . LYS A 1 352 ? 7.230 15.302 -4.201 1.00 92.81 352 LYS A CA 1
ATOM 2999 C C . LYS A 1 352 ? 6.952 14.847 -5.632 1.00 92.81 352 LYS A C 1
ATOM 3001 O O . LYS A 1 352 ? 7.000 15.666 -6.547 1.00 92.81 352 LYS A O 1
ATOM 3006 N N . GLN A 1 353 ? 6.735 13.552 -5.826 1.00 94.00 353 GLN A N 1
ATOM 3007 C CA . GLN A 1 353 ? 6.480 12.941 -7.123 1.00 94.00 353 GLN A CA 1
ATOM 3008 C C . GLN A 1 353 ? 4.997 12.981 -7.524 1.00 94.00 353 GLN A C 1
ATOM 3010 O O . GLN A 1 353 ? 4.692 12.771 -8.698 1.00 94.00 353 GLN A O 1
ATOM 3015 N N . SER A 1 354 ? 4.106 13.296 -6.579 1.00 95.88 354 SER A N 1
ATOM 3016 C CA . SER A 1 354 ? 2.661 13.393 -6.787 1.00 95.88 354 SER A CA 1
ATOM 3017 C C . SER A 1 354 ? 2.287 14.502 -7.777 1.00 95.88 354 SER A C 1
ATOM 3019 O O . SER A 1 354 ? 2.914 15.565 -7.820 1.00 95.88 354 SER A O 1
ATOM 3021 N N . ALA A 1 355 ? 1.210 14.292 -8.537 1.00 95.88 355 ALA A N 1
ATOM 3022 C CA . ALA A 1 355 ? 0.512 15.328 -9.296 1.00 95.88 355 ALA A CA 1
ATOM 3023 C C . ALA A 1 355 ? 0.036 16.481 -8.396 1.00 95.88 355 ALA A C 1
ATOM 3025 O O . ALA A 1 355 ? -0.057 17.619 -8.845 1.00 95.88 355 ALA A O 1
ATOM 3026 N N . PHE A 1 356 ? -0.205 16.199 -7.113 1.00 94.75 356 PHE A N 1
ATOM 3027 C CA . PHE A 1 356 ? -0.692 17.159 -6.128 1.00 94.75 356 PHE A CA 1
ATOM 3028 C C . PHE A 1 356 ? 0.424 17.836 -5.314 1.00 94.75 356 PHE A C 1
ATOM 3030 O O . PHE A 1 356 ? 0.133 18.560 -4.360 1.00 94.75 356 PHE A O 1
ATOM 3037 N N . GLY A 1 357 ? 1.699 17.575 -5.623 1.00 87.06 357 GLY A N 1
ATOM 3038 C CA . GLY A 1 357 ? 2.842 18.107 -4.875 1.00 87.06 357 GLY A CA 1
ATOM 3039 C C . GLY A 1 357 ? 2.997 19.630 -4.998 1.00 87.06 357 GLY A C 1
ATOM 3040 O O . GLY A 1 357 ? 3.500 20.124 -6.008 1.00 87.06 357 GLY A O 1
ATOM 3041 N N . LYS A 1 358 ? 2.648 20.385 -3.944 1.00 82.12 358 LYS A N 1
ATOM 3042 C CA . LYS A 1 358 ? 2.858 21.852 -3.834 1.00 82.12 358 LYS A CA 1
ATOM 3043 C C . LYS A 1 358 ? 4.256 22.198 -3.288 1.00 82.12 358 LYS A C 1
ATOM 3045 O O . LYS A 1 358 ? 5.130 21.347 -3.305 1.00 82.12 358 LYS A O 1
ATOM 3050 N N . LYS A 1 359 ? 4.502 23.433 -2.825 1.00 75.75 359 LYS A N 1
ATOM 3051 C CA . LYS A 1 359 ? 5.789 23.887 -2.242 1.00 75.75 359 LYS A CA 1
ATOM 3052 C C . LYS A 1 359 ? 6.235 23.037 -1.037 1.00 75.75 359 LYS A C 1
ATOM 3054 O O . LYS A 1 359 ? 7.417 22.742 -0.900 1.00 75.75 359 LYS A O 1
ATOM 3059 N N . PHE A 1 360 ? 5.290 22.585 -0.210 1.00 70.00 360 PHE A N 1
ATOM 3060 C CA . PHE A 1 360 ? 5.547 21.695 0.926 1.00 70.00 360 PHE A CA 1
ATOM 3061 C C . PHE A 1 360 ? 5.328 20.236 0.515 1.00 70.00 360 PHE A C 1
ATOM 3063 O O . PHE A 1 360 ? 4.217 19.840 0.167 1.00 70.00 360 PHE A O 1
ATOM 3070 N N . ARG A 1 361 ? 6.405 19.441 0.517 1.00 80.62 361 ARG A N 1
ATOM 3071 C CA . ARG A 1 361 ? 6.419 18.053 0.024 1.00 80.62 361 ARG A CA 1
ATOM 3072 C C . ARG A 1 361 ? 7.033 17.124 1.060 1.00 80.62 361 ARG A C 1
ATOM 3074 O O . ARG A 1 361 ? 8.004 17.483 1.739 1.00 80.62 361 ARG A O 1
ATOM 3081 N N . ASN A 1 362 ? 6.496 15.915 1.173 1.00 80.88 362 ASN A N 1
ATOM 3082 C CA . ASN A 1 362 ? 7.195 14.832 1.852 1.00 80.88 362 ASN A CA 1
ATOM 3083 C C . ASN A 1 362 ? 8.051 14.045 0.842 1.00 80.88 362 ASN A C 1
ATOM 3085 O O . ASN A 1 362 ? 7.731 13.979 -0.339 1.00 80.88 362 ASN A O 1
ATOM 3089 N N . ASP A 1 363 ? 9.164 13.498 1.322 1.00 81.69 363 ASP A N 1
ATOM 3090 C CA . ASP A 1 363 ? 10.056 12.624 0.544 1.00 81.69 363 ASP A CA 1
ATOM 3091 C C . ASP A 1 363 ? 10.100 11.240 1.201 1.00 81.69 363 ASP A C 1
ATOM 3093 O O . ASP A 1 363 ? 11.114 10.548 1.181 1.00 81.69 363 ASP A O 1
ATOM 3097 N N . LEU A 1 364 ? 9.008 10.889 1.882 1.00 82.19 364 LEU A N 1
ATOM 3098 C CA . LEU A 1 364 ? 8.962 9.724 2.742 1.00 82.19 364 LEU A CA 1
ATOM 3099 C C . LEU A 1 364 ? 8.733 8.479 1.895 1.00 82.19 364 LEU A C 1
ATOM 3101 O O . LEU A 1 364 ? 7.794 8.411 1.100 1.00 82.19 364 LEU A O 1
ATOM 3105 N N . HIS A 1 365 ? 9.633 7.524 2.093 1.00 83.12 365 HIS A N 1
ATOM 3106 C CA . HIS A 1 365 ? 9.647 6.207 1.482 1.00 83.12 365 HIS A CA 1
ATOM 3107 C C . HIS A 1 365 ? 9.920 5.211 2.604 1.00 83.12 365 HIS A C 1
ATOM 3109 O O . HIS A 1 365 ? 11.074 4.919 2.919 1.00 83.12 365 HIS A O 1
ATOM 3115 N N . ASN A 1 366 ? 8.853 4.801 3.290 1.00 83.88 366 ASN A N 1
ATOM 3116 C CA . ASN A 1 366 ? 8.960 4.034 4.531 1.00 83.88 366 ASN A CA 1
ATOM 3117 C C . ASN A 1 366 ? 8.462 2.586 4.380 1.00 83.88 366 ASN A C 1
ATOM 3119 O O . ASN A 1 366 ? 8.161 1.949 5.389 1.00 83.88 366 ASN A O 1
ATOM 3123 N N . GLY A 1 367 ? 8.358 2.107 3.135 1.00 88.88 367 GLY A N 1
ATOM 3124 C CA . GLY A 1 367 ? 7.900 0.759 2.808 1.00 88.88 367 GLY A CA 1
ATOM 3125 C C . GLY A 1 367 ? 6.378 0.602 2.783 1.00 88.88 367 GLY A C 1
ATOM 3126 O O . GLY A 1 367 ? 5.624 1.470 3.238 1.00 88.88 367 GLY A O 1
ATOM 3127 N N . THR A 1 368 ? 5.931 -0.512 2.215 1.00 93.44 368 THR A N 1
ATOM 3128 C CA . THR A 1 368 ? 4.524 -0.928 2.110 1.00 93.44 368 THR A CA 1
ATOM 3129 C C . THR A 1 368 ? 4.269 -2.273 2.783 1.00 93.44 368 THR A C 1
ATOM 3131 O O . THR A 1 368 ? 3.204 -2.856 2.622 1.00 93.44 368 THR A O 1
ATOM 3134 N N . THR A 1 369 ? 5.199 -2.708 3.624 1.00 94.88 369 THR A N 1
ATOM 3135 C CA . THR A 1 369 ? 5.244 -4.054 4.182 1.00 94.88 369 THR A CA 1
ATOM 3136 C C . THR A 1 369 ? 3.997 -4.466 4.972 1.00 94.88 369 THR A C 1
ATOM 3138 O O . THR A 1 369 ? 3.615 -5.629 4.926 1.00 94.88 369 THR A O 1
ATOM 3141 N N . PHE A 1 370 ? 3.337 -3.529 5.666 1.00 96.38 370 PHE A N 1
ATOM 3142 C CA . PHE A 1 370 ? 2.145 -3.806 6.475 1.00 96.38 370 PHE A CA 1
ATOM 3143 C C . PHE A 1 370 ? 1.118 -2.674 6.362 1.00 96.38 370 PHE A C 1
ATOM 3145 O O . PHE A 1 370 ? 1.406 -1.515 6.696 1.00 96.38 370 PHE A O 1
ATOM 3152 N N . GLN A 1 371 ? -0.090 -2.997 5.895 1.00 97.38 371 GLN A N 1
ATOM 3153 C CA . GLN A 1 371 ? -1.159 -2.026 5.652 1.00 97.38 371 GLN A CA 1
ATOM 3154 C C . GLN A 1 371 ? -2.524 -2.589 6.022 1.00 97.38 371 GLN A C 1
ATOM 3156 O O . GLN A 1 371 ? -2.861 -3.694 5.620 1.00 97.38 371 GLN A O 1
ATOM 3161 N N . ILE A 1 372 ? -3.358 -1.795 6.680 1.00 97.31 372 ILE A N 1
ATOM 3162 C CA . ILE A 1 372 ? -4.773 -2.107 6.875 1.00 97.31 372 ILE A CA 1
ATOM 3163 C C . ILE A 1 372 ? -5.590 -1.157 6.013 1.00 97.31 372 ILE A C 1
ATOM 3165 O O . ILE A 1 372 ? -5.422 0.062 6.085 1.00 97.31 372 ILE A O 1
ATOM 3169 N N . ILE A 1 373 ? -6.467 -1.726 5.194 1.00 97.81 373 ILE A N 1
ATOM 3170 C CA . ILE A 1 373 ? -7.358 -1.014 4.286 1.00 97.81 373 ILE A CA 1
ATOM 3171 C C . ILE A 1 373 ? -8.775 -1.056 4.845 1.00 97.81 373 ILE A C 1
ATOM 3173 O O . ILE A 1 373 ? -9.312 -2.140 5.082 1.00 97.81 373 ILE A O 1
ATOM 3177 N N . ASN A 1 374 ? -9.393 0.116 4.984 1.00 96.88 374 ASN A N 1
ATOM 3178 C CA . ASN A 1 374 ? -10.826 0.226 5.229 1.00 96.88 374 ASN A CA 1
ATOM 3179 C C . ASN A 1 374 ? -11.574 -0.029 3.911 1.00 96.88 374 ASN A C 1
ATOM 3181 O O . ASN A 1 374 ? -11.542 0.802 2.996 1.00 96.88 374 ASN A O 1
ATOM 3185 N N . VAL A 1 375 ? -12.246 -1.178 3.789 1.00 96.44 375 VAL A N 1
ATOM 3186 C CA . VAL A 1 375 ? -12.909 -1.596 2.540 1.00 96.44 375 VAL A CA 1
ATOM 3187 C C . VAL A 1 375 ? -14.021 -0.626 2.148 1.00 96.44 375 VAL A C 1
ATOM 3189 O O . VAL A 1 375 ? -14.205 -0.369 0.956 1.00 96.44 375 VAL A O 1
ATOM 3192 N N . ARG A 1 376 ? -14.693 0.010 3.122 1.00 94.94 376 ARG A N 1
ATOM 3193 C CA . ARG A 1 376 ? -15.721 1.037 2.861 1.00 94.94 376 ARG A CA 1
ATOM 3194 C C . ARG A 1 376 ? -15.162 2.200 2.035 1.00 94.94 376 ARG A C 1
ATOM 3196 O O . ARG A 1 376 ? -15.855 2.754 1.184 1.00 94.94 376 ARG A O 1
ATOM 3203 N N . ASN A 1 377 ? -13.876 2.502 2.214 1.00 96.88 377 ASN A N 1
ATOM 3204 C CA . ASN A 1 377 ? -13.179 3.602 1.557 1.00 96.88 377 ASN A CA 1
ATOM 3205 C C . ASN A 1 377 ? -12.335 3.164 0.343 1.00 96.88 377 ASN A C 1
ATOM 3207 O O . ASN A 1 377 ? -11.649 3.989 -0.267 1.00 96.88 377 ASN A O 1
ATOM 3211 N N . ILE A 1 378 ? -12.423 1.907 -0.112 1.00 97.56 378 ILE A N 1
ATOM 3212 C CA . ILE A 1 378 ? -11.589 1.414 -1.224 1.00 97.56 378 ILE A CA 1
ATOM 3213 C C . ILE A 1 378 ? -11.819 2.167 -2.539 1.00 97.56 378 ILE A C 1
ATOM 3215 O O . ILE A 1 378 ? -10.878 2.419 -3.291 1.00 97.56 378 ILE A O 1
ATOM 3219 N N . LYS A 1 379 ? -13.059 2.603 -2.807 1.00 97.88 379 LYS A N 1
ATOM 3220 C CA . LYS A 1 379 ? -13.382 3.430 -3.982 1.00 97.88 379 LYS A CA 1
ATOM 3221 C C . LYS A 1 379 ? -12.655 4.776 -3.924 1.00 97.88 379 LYS A C 1
ATOM 3223 O O . LYS A 1 379 ? -12.122 5.214 -4.938 1.00 97.88 379 LYS A O 1
ATOM 3228 N N . LYS A 1 380 ? -12.595 5.405 -2.747 1.00 98.19 380 LYS A N 1
ATOM 3229 C CA . LYS A 1 380 ? -11.875 6.666 -2.511 1.00 98.19 380 LYS A CA 1
ATOM 3230 C C . LYS A 1 380 ? -10.368 6.482 -2.710 1.00 98.19 380 LYS A C 1
ATOM 3232 O O . LYS A 1 380 ? -9.753 7.294 -3.399 1.00 98.19 380 LYS A O 1
ATOM 3237 N N . ILE A 1 381 ? -9.797 5.386 -2.203 1.00 98.50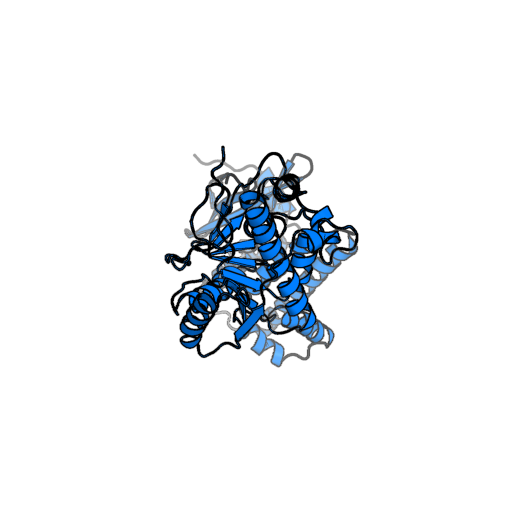 381 ILE A N 1
ATOM 3238 C CA . ILE A 1 381 ? -8.379 5.041 -2.402 1.00 98.50 381 ILE A CA 1
ATOM 3239 C C . ILE A 1 381 ? -8.070 4.849 -3.891 1.00 98.50 381 ILE A C 1
ATOM 3241 O O . ILE A 1 381 ? -7.138 5.463 -4.403 1.00 98.50 381 ILE A O 1
ATOM 3245 N N . LEU A 1 382 ? -8.864 4.048 -4.608 1.00 98.62 382 LEU A N 1
ATOM 3246 C CA . LEU A 1 382 ? -8.668 3.803 -6.041 1.00 98.62 382 LEU A CA 1
ATOM 3247 C C . LEU A 1 382 ? -8.817 5.081 -6.874 1.00 98.62 382 LEU A C 1
ATOM 3249 O O . LEU A 1 382 ? -7.969 5.347 -7.720 1.00 98.62 382 LEU A O 1
ATOM 3253 N N . ASN A 1 383 ? -9.821 5.915 -6.584 1.00 98.56 383 ASN A N 1
ATOM 3254 C CA . ASN A 1 383 ? -9.986 7.213 -7.242 1.00 98.56 383 ASN A CA 1
ATOM 3255 C C . ASN A 1 383 ? -8.756 8.109 -7.034 1.00 98.56 383 ASN A C 1
ATOM 3257 O O . ASN A 1 383 ? -8.287 8.750 -7.976 1.00 98.56 383 ASN A O 1
ATOM 3261 N N . TYR A 1 384 ? -8.201 8.132 -5.817 1.00 98.44 384 TYR A N 1
ATOM 3262 C CA . TYR A 1 384 ? -6.953 8.841 -5.550 1.00 98.44 384 TYR A CA 1
ATOM 3263 C C . TYR A 1 384 ? -5.800 8.266 -6.382 1.00 98.44 384 TYR A C 1
ATOM 3265 O O . TYR A 1 384 ? -5.137 9.024 -7.095 1.00 98.44 384 TYR A O 1
ATOM 3273 N N . LEU A 1 385 ? -5.604 6.942 -6.354 1.00 98.44 385 LEU A N 1
ATOM 3274 C CA . LEU A 1 385 ? -4.563 6.274 -7.132 1.00 98.44 385 LEU A CA 1
ATOM 3275 C C . LEU A 1 385 ? -4.689 6.568 -8.623 1.00 98.44 385 LEU A C 1
ATOM 3277 O O . LEU A 1 385 ? -3.660 6.770 -9.252 1.00 98.44 385 LEU A O 1
ATOM 3281 N N . ASP A 1 386 ? -5.900 6.634 -9.180 1.00 98.25 386 ASP A N 1
ATOM 3282 C CA . ASP A 1 386 ? -6.161 6.951 -10.589 1.00 98.25 386 ASP A CA 1
ATOM 3283 C C . ASP A 1 386 ? -5.901 8.417 -10.951 1.00 98.25 386 ASP A C 1
ATOM 3285 O O . ASP A 1 386 ? -5.440 8.707 -12.057 1.00 98.25 386 ASP A O 1
ATOM 3289 N N . SER A 1 387 ? -6.132 9.330 -10.008 1.00 97.94 387 SER A N 1
ATOM 3290 C CA . SER A 1 387 ? -5.904 10.767 -10.191 1.00 97.94 387 SER A CA 1
ATOM 3291 C C . SER A 1 387 ? -4.435 11.197 -10.055 1.00 97.94 387 SER A C 1
ATOM 3293 O O . SER A 1 387 ? -4.059 12.265 -10.540 1.00 97.94 387 SER A O 1
ATOM 3295 N N . ASP A 1 388 ? -3.594 10.389 -9.401 1.00 97.75 388 ASP A N 1
ATOM 3296 C CA . ASP A 1 388 ? -2.180 10.703 -9.177 1.00 97.75 388 ASP A CA 1
ATOM 3297 C C . ASP A 1 388 ? -1.260 10.122 -10.279 1.00 97.75 388 ASP A C 1
ATOM 3299 O O . ASP A 1 388 ? -1.651 9.313 -11.133 1.00 97.75 388 ASP A O 1
ATOM 3303 N N . LYS A 1 389 ? 0.007 10.547 -10.262 1.00 97.56 389 LYS A N 1
ATOM 3304 C CA . LYS A 1 389 ? 1.096 9.954 -11.047 1.00 97.56 389 LYS A CA 1
ATOM 3305 C C . LYS A 1 389 ? 1.501 8.607 -10.458 1.00 97.56 389 LYS A C 1
ATOM 3307 O O . LYS A 1 389 ? 1.404 8.381 -9.256 1.00 97.56 389 LYS A O 1
ATOM 3312 N N . ILE A 1 390 ? 2.066 7.746 -11.301 1.00 97.25 390 ILE A N 1
ATOM 3313 C CA . ILE A 1 390 ? 2.640 6.472 -10.858 1.00 97.25 390 ILE A CA 1
ATOM 3314 C C . ILE A 1 390 ? 4.115 6.660 -10.500 1.00 97.25 390 ILE A C 1
ATOM 3316 O O . ILE A 1 390 ? 4.939 7.076 -11.320 1.00 97.25 390 ILE A O 1
ATOM 3320 N N . TYR A 1 391 ? 4.435 6.357 -9.250 1.00 95.75 391 TYR A N 1
ATOM 3321 C CA . TYR A 1 391 ? 5.777 6.292 -8.677 1.00 95.75 391 TYR A CA 1
ATOM 3322 C C . TYR A 1 391 ? 5.777 5.215 -7.577 1.00 95.75 391 TYR A C 1
ATOM 3324 O O . TYR A 1 391 ? 4.866 4.390 -7.551 1.00 95.75 391 TYR A O 1
ATOM 3332 N N . ASN A 1 392 ? 6.784 5.167 -6.697 1.00 95.56 392 ASN A N 1
ATOM 3333 C CA . ASN A 1 392 ? 6.807 4.162 -5.628 1.00 95.56 392 ASN A CA 1
ATOM 3334 C C . ASN A 1 392 ? 5.522 4.261 -4.785 1.00 95.56 392 ASN A C 1
ATOM 3336 O O . ASN A 1 392 ? 5.206 5.340 -4.276 1.00 95.56 392 ASN A O 1
ATOM 3340 N N . ILE A 1 393 ? 4.807 3.146 -4.633 1.00 96.94 393 ILE A N 1
ATOM 3341 C CA . ILE A 1 393 ? 3.504 3.098 -3.955 1.00 96.94 393 ILE A CA 1
ATOM 3342 C C . ILE A 1 393 ? 3.586 3.545 -2.489 1.00 96.94 393 ILE A C 1
ATOM 3344 O O . ILE A 1 393 ? 2.684 4.219 -1.997 1.00 96.94 393 ILE A O 1
ATOM 3348 N N . ASP A 1 394 ? 4.715 3.302 -1.822 1.00 93.94 394 ASP A N 1
ATOM 3349 C CA . ASP A 1 394 ? 4.973 3.775 -0.461 1.00 93.94 394 ASP A CA 1
ATOM 3350 C C . ASP A 1 394 ? 4.924 5.304 -0.329 1.00 93.94 394 ASP A C 1
ATOM 3352 O O . ASP A 1 394 ? 4.455 5.836 0.682 1.00 93.94 394 ASP A O 1
ATOM 3356 N N . GLY A 1 395 ? 5.371 6.017 -1.360 1.00 94.94 395 GLY A N 1
ATOM 3357 C CA . GLY A 1 395 ? 5.285 7.461 -1.478 1.00 94.94 395 GLY A CA 1
ATOM 3358 C C . GLY A 1 395 ? 3.892 7.917 -1.906 1.00 94.94 395 GLY A C 1
ATOM 3359 O O . GLY A 1 395 ? 3.476 9.012 -1.541 1.00 94.94 395 GLY A O 1
ATOM 3360 N N . VAL A 1 396 ? 3.159 7.108 -2.670 1.00 96.81 396 VAL A N 1
ATOM 3361 C CA . VAL A 1 396 ? 1.774 7.408 -3.069 1.00 96.81 396 VAL A CA 1
ATOM 3362 C C . VAL A 1 396 ? 0.858 7.359 -1.849 1.00 96.81 396 VAL A C 1
ATOM 3364 O O . VAL A 1 396 ? 0.113 8.299 -1.601 1.00 96.81 396 VAL A O 1
ATOM 3367 N N . TYR A 1 397 ? 1.001 6.346 -0.995 1.00 96.88 397 TYR A N 1
ATOM 3368 C CA . TYR A 1 397 ? 0.286 6.279 0.282 1.00 96.88 397 TYR A CA 1
ATOM 3369 C C . TYR A 1 397 ? 0.812 7.251 1.346 1.00 96.88 397 TYR A C 1
ATOM 3371 O O . TYR A 1 397 ? 0.179 7.432 2.384 1.00 96.88 397 TYR A O 1
ATOM 3379 N N . SER A 1 398 ? 1.959 7.896 1.120 1.00 94.88 398 SER A N 1
ATOM 3380 C CA . SER A 1 398 ? 2.463 8.973 1.980 1.00 94.88 398 SER A CA 1
ATOM 3381 C C . SER A 1 398 ? 1.824 10.299 1.567 1.00 94.88 398 SER A C 1
ATOM 3383 O O . SER A 1 398 ? 2.454 11.137 0.918 1.00 94.88 398 SER A O 1
ATOM 3385 N N . THR A 1 399 ? 0.543 10.476 1.885 1.00 95.19 399 THR A N 1
ATOM 3386 C CA . THR A 1 399 ? -0.283 11.553 1.324 1.00 95.19 399 THR A CA 1
ATOM 3387 C C . THR A 1 399 ? -1.327 12.073 2.306 1.00 95.19 399 THR A C 1
ATOM 3389 O O . THR A 1 399 ? -1.765 11.355 3.198 1.00 95.19 399 THR A O 1
ATOM 3392 N N . ASN A 1 400 ? -1.749 13.323 2.110 1.00 95.25 400 ASN A N 1
ATOM 3393 C CA . ASN A 1 400 ? -2.888 13.935 2.797 1.00 95.25 400 ASN A CA 1
ATOM 3394 C C . ASN A 1 400 ? -4.162 13.972 1.929 1.00 95.25 400 ASN A C 1
ATOM 3396 O O . ASN A 1 400 ? -5.140 14.610 2.307 1.00 95.25 400 ASN A O 1
ATOM 3400 N N . LYS A 1 401 ? -4.137 13.355 0.737 1.00 97.31 401 LYS A N 1
ATOM 3401 C CA . LYS A 1 401 ? -5.289 13.287 -0.184 1.00 97.31 401 LYS A CA 1
ATOM 3402 C C . LYS A 1 401 ? -6.295 12.203 0.168 1.00 97.31 401 LYS A C 1
ATOM 3404 O O . LYS A 1 401 ? -7.452 12.297 -0.221 1.00 97.31 401 LYS A O 1
ATOM 3409 N N . ILE A 1 402 ? -5.837 11.221 0.923 1.00 97.88 402 ILE A N 1
ATOM 3410 C CA . ILE A 1 402 ? -6.648 10.231 1.615 1.00 97.88 402 ILE A CA 1
ATOM 3411 C C . ILE A 1 402 ? -6.276 10.291 3.098 1.00 97.88 402 ILE A C 1
ATOM 3413 O O . ILE A 1 402 ? -5.213 10.802 3.468 1.00 97.88 402 ILE A O 1
ATOM 3417 N N . ASN A 1 403 ? -7.153 9.788 3.954 1.00 97.38 403 ASN A N 1
ATOM 3418 C CA . ASN A 1 403 ? -6.953 9.648 5.387 1.00 97.38 403 ASN A CA 1
ATOM 3419 C C . ASN A 1 403 ? -6.029 8.453 5.665 1.00 97.38 403 ASN A C 1
ATOM 3421 O O . ASN A 1 403 ? -6.443 7.427 6.202 1.00 97.38 403 ASN A O 1
ATOM 3425 N N . ALA A 1 404 ? -4.773 8.595 5.233 1.00 96.44 404 ALA A N 1
ATOM 3426 C CA . ALA A 1 404 ? -3.700 7.643 5.466 1.00 96.44 404 ALA A CA 1
ATOM 3427 C C . ALA A 1 404 ? -2.967 7.983 6.768 1.00 96.44 404 ALA A C 1
ATOM 3429 O O . ALA A 1 404 ? -2.413 9.080 6.923 1.00 96.44 404 ALA A O 1
ATOM 3430 N N . TYR A 1 405 ? -2.941 7.018 7.678 1.00 96.06 405 TYR A N 1
ATOM 3431 C CA . TYR A 1 405 ? -2.287 7.127 8.970 1.00 96.06 405 TYR A CA 1
ATOM 3432 C C . TYR A 1 405 ? -1.119 6.154 9.088 1.00 96.06 405 TYR A C 1
ATOM 3434 O O . TYR A 1 405 ? -1.062 5.115 8.431 1.00 96.06 405 TYR A O 1
ATOM 3442 N N . VAL A 1 406 ? -0.178 6.515 9.948 1.00 95.06 406 VAL A N 1
ATOM 3443 C CA . VAL A 1 406 ? 0.949 5.690 10.350 1.00 95.06 406 VAL A CA 1
ATOM 3444 C C . VAL A 1 406 ? 0.767 5.324 11.811 1.00 95.06 406 VAL A C 1
ATOM 3446 O O . VAL A 1 406 ? 0.692 6.212 12.661 1.00 95.06 406 VAL A O 1
ATOM 3449 N N . PHE A 1 407 ? 0.698 4.024 12.073 1.00 94.50 407 PHE A N 1
ATOM 3450 C CA . PHE A 1 407 ? 0.675 3.457 13.409 1.00 94.50 407 PHE A CA 1
ATOM 3451 C C . PHE A 1 407 ? 2.112 3.258 13.898 1.00 94.50 407 PHE A C 1
ATOM 3453 O O . PHE A 1 407 ? 2.946 2.647 13.221 1.00 94.50 407 PHE A O 1
ATOM 3460 N N . LYS A 1 408 ? 2.413 3.822 15.066 1.00 90.19 408 LYS A N 1
ATOM 3461 C CA . LYS A 1 408 ? 3.701 3.674 15.735 1.00 90.19 408 LYS A CA 1
ATOM 3462 C C . LYS A 1 408 ? 3.737 2.318 16.429 1.00 90.19 408 LYS A C 1
ATOM 3464 O O . LYS A 1 408 ? 3.066 2.121 17.436 1.00 90.19 408 LYS A O 1
ATOM 3469 N N . TYR A 1 409 ? 4.583 1.428 15.924 1.00 89.81 409 TYR A N 1
ATOM 3470 C CA . TYR A 1 409 ? 4.800 0.111 16.506 1.00 89.81 409 TYR A CA 1
ATOM 3471 C C . TYR A 1 409 ? 6.296 -0.129 16.767 1.00 89.81 409 TYR A C 1
ATOM 3473 O O . TYR A 1 409 ? 7.109 0.251 15.923 1.00 89.81 409 TYR A O 1
ATOM 3481 N N . PRO A 1 410 ? 6.694 -0.696 17.924 1.00 81.12 410 PRO A N 1
ATOM 3482 C CA . PRO A 1 410 ? 8.091 -0.706 18.366 1.00 81.12 410 PRO A CA 1
ATOM 3483 C C . PRO A 1 410 ? 8.966 -1.787 17.710 1.00 81.12 410 PRO A C 1
ATOM 3485 O O . PRO A 1 410 ? 10.149 -1.878 18.032 1.00 81.12 410 PRO A O 1
ATOM 3488 N N . ILE A 1 411 ? 8.423 -2.598 16.799 1.00 77.38 411 ILE A N 1
ATOM 3489 C CA . ILE A 1 411 ? 9.134 -3.731 16.197 1.00 77.38 411 ILE A CA 1
ATOM 3490 C C . ILE A 1 411 ? 9.530 -3.424 14.753 1.00 77.38 411 ILE A C 1
ATOM 3492 O O . ILE A 1 411 ? 8.788 -2.801 13.990 1.00 77.38 411 ILE A O 1
ATOM 3496 N N . LYS A 1 412 ? 10.723 -3.889 14.366 1.00 79.00 412 LYS A N 1
ATOM 3497 C CA . LYS A 1 412 ? 11.157 -3.877 12.971 1.00 79.00 412 LYS A CA 1
ATOM 3498 C C . LYS A 1 412 ? 10.272 -4.830 12.175 1.00 79.00 412 LYS A C 1
ATOM 3500 O O . LYS A 1 412 ? 10.310 -6.034 12.390 1.00 79.00 412 LYS A O 1
ATOM 3505 N N . ILE A 1 413 ? 9.547 -4.279 11.209 1.00 78.81 413 ILE A N 1
ATOM 3506 C CA . ILE A 1 413 ? 8.565 -5.048 10.443 1.00 78.81 413 ILE A CA 1
ATOM 3507 C C . ILE A 1 413 ? 9.101 -5.723 9.173 1.00 78.81 413 ILE A C 1
ATOM 3509 O O . ILE A 1 413 ? 8.319 -6.076 8.297 1.00 78.81 413 ILE A O 1
ATOM 3513 N N . THR A 1 414 ? 10.424 -5.837 9.022 1.00 80.38 414 THR A N 1
ATOM 3514 C CA . THR A 1 414 ? 11.048 -6.415 7.822 1.00 80.38 414 THR A CA 1
ATOM 3515 C C . THR A 1 414 ? 12.076 -7.479 8.143 1.00 80.38 414 THR A C 1
ATOM 3517 O O . THR A 1 414 ? 13.060 -7.226 8.854 1.00 80.38 414 THR A O 1
ATOM 3520 N N . ALA A 1 415 ? 11.882 -8.633 7.513 1.00 83.06 415 ALA A N 1
ATOM 3521 C CA . ALA A 1 415 ? 12.845 -9.712 7.482 1.00 83.06 415 ALA A CA 1
ATOM 3522 C C . ALA A 1 415 ? 14.101 -9.313 6.688 1.00 83.06 415 ALA A C 1
ATOM 3524 O O . ALA A 1 415 ? 14.108 -8.392 5.864 1.00 83.06 415 ALA A O 1
ATOM 3525 N N . ASN A 1 416 ? 15.207 -10.007 6.946 1.00 88.00 416 ASN A N 1
ATOM 3526 C CA . ASN A 1 416 ? 16.495 -9.731 6.311 1.00 88.00 416 ASN A CA 1
ATOM 3527 C C . ASN A 1 416 ? 16.617 -10.435 4.951 1.00 88.00 416 ASN A C 1
ATOM 3529 O O . ASN A 1 416 ? 17.525 -11.232 4.738 1.00 88.00 416 ASN A O 1
ATOM 3533 N N . PHE A 1 417 ? 15.721 -10.122 4.015 1.00 88.75 417 PHE A N 1
ATOM 3534 C CA . PHE A 1 417 ? 15.833 -10.600 2.639 1.00 88.75 417 PHE A CA 1
ATOM 3535 C C . PHE A 1 417 ? 16.562 -9.597 1.745 1.00 88.75 417 PHE A C 1
ATOM 3537 O O . PHE A 1 417 ? 16.389 -8.379 1.841 1.00 88.75 417 PHE A O 1
ATOM 3544 N N . THR A 1 418 ? 17.330 -10.115 0.787 1.00 89.75 418 THR A N 1
ATOM 3545 C CA . THR A 1 418 ? 17.824 -9.303 -0.329 1.00 89.75 418 THR A CA 1
ATOM 3546 C C . THR A 1 418 ? 16.638 -8.804 -1.147 1.00 89.75 418 THR A C 1
ATOM 3548 O O . THR A 1 418 ? 15.807 -9.604 -1.579 1.00 89.75 418 THR A O 1
ATOM 3551 N N . SER A 1 419 ? 16.549 -7.485 -1.341 1.00 89.88 419 SER A N 1
ATOM 3552 C CA . SER A 1 419 ? 15.477 -6.848 -2.112 1.00 89.88 419 SER A CA 1
ATOM 3553 C C . SER A 1 419 ? 15.601 -7.183 -3.597 1.00 89.88 419 SER A C 1
ATOM 3555 O O . SER A 1 419 ? 16.670 -6.997 -4.178 1.00 89.88 419 SER A O 1
ATOM 3557 N N . ASP A 1 420 ? 14.486 -7.579 -4.214 1.00 90.44 420 ASP A N 1
ATOM 3558 C CA . ASP A 1 420 ? 14.383 -7.780 -5.666 1.00 90.44 420 ASP A CA 1
ATOM 3559 C C . ASP A 1 420 ? 14.345 -6.461 -6.453 1.00 90.44 420 ASP A C 1
ATOM 3561 O O . ASP A 1 420 ? 14.381 -6.462 -7.681 1.00 90.44 420 ASP A O 1
ATOM 3565 N N . ILE A 1 421 ? 14.272 -5.315 -5.763 1.00 90.44 421 ILE A N 1
ATOM 3566 C CA . ILE A 1 421 ? 14.384 -3.989 -6.370 1.00 90.44 421 ILE A CA 1
ATOM 3567 C C . ILE A 1 421 ? 15.810 -3.485 -6.120 1.00 90.44 421 ILE A C 1
ATOM 3569 O O . ILE A 1 421 ? 16.111 -3.031 -5.008 1.00 90.44 421 ILE A O 1
ATOM 3573 N N . PRO A 1 422 ? 16.699 -3.483 -7.133 1.00 86.75 422 PRO A N 1
ATOM 3574 C CA . PRO A 1 422 ? 18.089 -3.102 -6.938 1.00 86.75 422 PRO A CA 1
ATOM 3575 C C . PRO A 1 422 ? 18.227 -1.716 -6.305 1.00 86.75 422 PRO A C 1
ATOM 3577 O O . PRO A 1 422 ? 17.617 -0.724 -6.740 1.00 86.75 422 PRO A O 1
ATOM 3580 N N . LYS A 1 423 ? 19.071 -1.626 -5.273 1.00 85.69 423 LYS A N 1
ATOM 3581 C CA . LYS A 1 423 ? 19.517 -0.346 -4.717 1.00 85.69 423 LYS A CA 1
ATOM 3582 C C . LYS A 1 423 ? 20.519 0.253 -5.700 1.00 85.69 423 LYS A C 1
ATOM 3584 O O . LYS A 1 423 ? 21.630 -0.242 -5.847 1.00 85.69 423 LYS A O 1
ATOM 3589 N N . VAL A 1 424 ? 20.110 1.303 -6.404 1.00 77.25 424 VAL A N 1
ATOM 3590 C CA . VAL A 1 424 ? 21.015 2.053 -7.280 1.00 77.25 424 VAL A CA 1
ATOM 3591 C C . VAL A 1 424 ? 21.629 3.170 -6.436 1.00 77.25 424 VAL A C 1
ATOM 3593 O O . VAL A 1 424 ? 20.855 3.959 -5.883 1.00 77.25 424 VAL A O 1
ATOM 3596 N N . PRO A 1 425 ? 22.966 3.250 -6.300 1.00 69.69 425 PRO A N 1
ATOM 3597 C CA . PRO A 1 425 ? 23.592 4.384 -5.634 1.00 69.69 425 PRO A CA 1
ATOM 3598 C C . PRO A 1 425 ? 23.173 5.660 -6.367 1.00 69.69 425 PRO A C 1
ATOM 3600 O O . PRO A 1 425 ? 23.277 5.743 -7.593 1.00 69.69 425 PRO A O 1
ATOM 3603 N N . LEU A 1 426 ? 22.628 6.623 -5.623 1.00 55.12 426 LEU A N 1
ATOM 3604 C CA . LEU A 1 426 ? 22.383 7.958 -6.156 1.00 55.12 426 LEU A CA 1
ATOM 3605 C C . LEU A 1 426 ? 23.765 8.550 -6.450 1.00 55.12 426 LEU A C 1
ATOM 3607 O O . LEU A 1 426 ? 24.523 8.796 -5.517 1.00 55.12 426 LEU A O 1
ATOM 3611 N N . LYS A 1 427 ? 24.112 8.654 -7.735 1.00 52.84 427 LYS A N 1
ATOM 3612 C CA . LYS A 1 427 ? 25.270 9.426 -8.183 1.00 52.84 427 LYS A CA 1
ATOM 3613 C C . LYS A 1 427 ? 24.930 10.903 -8.200 1.00 52.84 427 LYS A C 1
ATOM 3615 O O . LYS A 1 427 ? 23.776 11.213 -8.590 1.00 52.84 427 LYS A O 1
#